Protein AF-A0A5B8XYI5-F1 (afdb_monomer_lite)

Sequence (397 aa):
MEEILESQKDAPVLEFGILEAEWAGELVVVIVVQAPRILVEPRLMNVGGREVEFVGRAVSGSVERGFAVVTYGDHMRWCRLDPSTKPPQFKVICPLNPEDPYAYIDLYLAGKGENLGSLSAELMVSPSGEPPKVYKPSKVEEVIRDHEFQEAMSWEAQFVDGLNAVRRSAGLHPVVLAREQSKTASGLLPAMRSDDVSLSNRAYLGLKAGWDLGDARIVSFGTSTSAIFGNDVQEHLSEHLNHGLSRMRALSPDTDVVALGVGQSEGSTMVTFAVYGVIEDETIQARANKVFEAINAQRKELGRRPLSLRLDAQVKALDLIKKFDVGELDEPDVMEGICDFDGADECNEYWVESLNYWSMDSDILDEDAKQVAIGVSGVPLPNTPHWTYILWIVTFD

Secondary structure (DSSP, 8-state):
-HHHHHTTTTS---EEEEEEEEETTEEEEEEEEE--SEEEPP--SB--SSEEEEEEEE-SS-EEEEEEEEEETTEEEEEEE-TTS-TTEEEEEEE--TT-S-EEEEEEEEETT-SSPEEEEEEEEBTTSS--SS----HHHHHHHHS---TTS-HHHHHHHHHHHHHHHTTPPPPEE-HHHHHHHHHHHHHHT-S-HHHHHHHHHHHHHTGGGTT--EEEEEEEEEEEEB--HHHHHHHHHHSHHHHHHHT-TT--EEEEEEEEETTEEEEEEEEEEE--S--HHHHHHHHHHHHHHHHHHTTPPPPEE-HHHHHHHHHHHHHHHTTSS-HHHHHHHHH--TT--EEEEEEES-SSS----HHHHHS---EEEEEEEEEEPTTSS-EEEEEEEEEE-

Foldseek 3Di:
DVVVVVVCVPPQDKDWDWDWDADPNDTDIDIDIDRQQKDKDDDALLDQAFKDKIKIFGPDAAFDDKWKWKDEALAIDTWDWDPVADPRITMTMYTYHLPDQKMWMWMFTAHDPFPGTDRNDIDIHGNNSDRDPDDDDGPLLVQLVPDDQDPVDDLQVSLQVSLQSSLVVVVADRADELEVLQVLLQVLVVQCPDPPSVSVRVSVQVSQLPPSPPPFAFLDKAKDKDKDAASDSSVVSSVQCSDRRSVNQSNDNQWHYWHWHWDDDPRIIMIMIMTTGTDDPDQQVVLQVLLLVLLQVLLVVVVHDRAAAPVVLQVQLSVLLVCVQVPVDDPVRSQVSSCPDDQFPDKDKDKASDSNDDDDDVCSNVDPFRYKHKTWDWADDPPGSHIIIMMIMTTHD

pLDDT: mean 90.86, std 9.32, range [40.81, 98.44]

Structure (mmCIF, N/CA/C/O backbone):
data_AF-A0A5B8XYI5-F1
#
_entry.id   AF-A0A5B8XYI5-F1
#
loop_
_atom_site.group_PDB
_atom_site.id
_atom_site.type_symbol
_atom_site.label_atom_id
_atom_site.label_alt_id
_atom_site.label_comp_id
_atom_site.label_asym_id
_atom_site.label_entity_id
_atom_site.label_seq_id
_atom_site.pdbx_PDB_ins_code
_atom_site.Cartn_x
_atom_site.Cartn_y
_atom_site.Cartn_z
_atom_site.occupancy
_atom_site.B_iso_or_equiv
_atom_site.auth_seq_id
_atom_site.auth_comp_id
_atom_site.auth_asym_id
_atom_site.auth_atom_id
_atom_site.pdbx_PDB_model_num
ATOM 1 N N . MET A 1 1 ? 43.615 19.742 -20.710 1.00 43.28 1 MET A N 1
ATOM 2 C CA . MET A 1 1 ? 43.714 18.290 -20.428 1.00 43.28 1 MET A CA 1
ATOM 3 C C . MET A 1 1 ? 43.723 18.038 -18.922 1.00 43.28 1 MET A C 1
ATOM 5 O O . MET A 1 1 ? 42.910 17.242 -18.486 1.00 43.28 1 MET A O 1
ATOM 9 N N . GLU A 1 2 ? 44.511 18.777 -18.125 1.00 40.81 2 GLU A N 1
ATOM 10 C CA . GLU A 1 2 ? 44.348 18.822 -16.652 1.00 40.81 2 GLU A CA 1
ATOM 11 C C . GLU A 1 2 ? 42.940 19.273 -16.22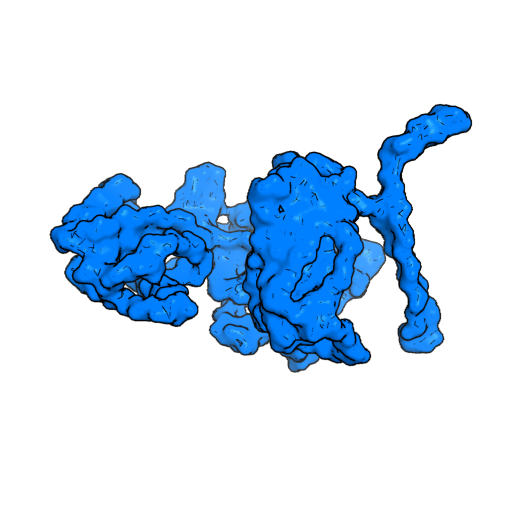3 1.00 40.81 2 GLU A C 1
ATOM 13 O O . GLU A 1 2 ? 42.318 18.603 -15.414 1.00 40.81 2 GLU A O 1
ATOM 18 N N . GLU A 1 3 ? 42.370 20.294 -16.868 1.00 41.09 3 GLU A N 1
ATOM 19 C CA . GLU A 1 3 ? 40.998 20.775 -16.596 1.00 41.09 3 GLU A CA 1
ATOM 20 C C . GLU A 1 3 ? 39.894 19.724 -16.865 1.00 41.09 3 GLU A C 1
ATOM 22 O O . GLU A 1 3 ? 38.865 19.712 -16.198 1.00 41.09 3 GLU A O 1
ATOM 27 N N . ILE A 1 4 ? 40.125 18.793 -17.804 1.00 43.56 4 ILE A N 1
ATOM 28 C CA . ILE A 1 4 ? 39.187 17.694 -18.108 1.00 43.56 4 ILE A CA 1
ATOM 29 C C . ILE A 1 4 ? 39.315 16.586 -17.054 1.00 43.56 4 ILE A C 1
ATOM 31 O O . ILE A 1 4 ? 38.306 16.062 -16.594 1.00 43.56 4 ILE A O 1
ATOM 35 N N . LEU A 1 5 ? 40.537 16.267 -16.619 1.00 41.56 5 LEU A N 1
ATOM 36 C CA . LEU A 1 5 ? 40.788 15.275 -15.567 1.00 41.56 5 LEU A CA 1
ATOM 37 C C . LEU A 1 5 ? 40.330 15.758 -14.184 1.00 41.56 5 LEU A C 1
ATOM 39 O O . LEU A 1 5 ? 39.897 14.952 -13.366 1.00 41.56 5 LEU A O 1
ATOM 43 N N . GLU A 1 6 ? 40.378 17.064 -13.926 1.00 46.69 6 GLU A N 1
ATOM 44 C CA . GLU A 1 6 ? 39.870 17.656 -12.688 1.00 46.69 6 GLU A CA 1
ATOM 45 C C . GLU A 1 6 ? 38.334 17.619 -12.633 1.00 46.69 6 GLU A C 1
ATOM 47 O O . GLU A 1 6 ? 37.775 17.289 -11.592 1.00 46.69 6 GLU A O 1
ATOM 52 N N . SER A 1 7 ? 37.656 17.817 -13.775 1.00 44.75 7 SER A N 1
ATOM 53 C CA . SER A 1 7 ? 36.192 17.687 -13.890 1.00 44.75 7 SER A CA 1
ATOM 54 C C . SER A 1 7 ? 35.662 16.251 -13.740 1.00 44.75 7 SER A C 1
ATOM 56 O O . SER A 1 7 ? 34.462 16.060 -13.565 1.00 44.75 7 SER A O 1
ATOM 58 N N . GLN A 1 8 ? 36.539 15.238 -13.792 1.00 47.97 8 GLN A N 1
ATOM 59 C CA . GLN A 1 8 ? 36.170 13.826 -13.630 1.00 47.97 8 GLN A CA 1
ATOM 60 C C . GLN A 1 8 ? 36.412 13.264 -12.225 1.00 47.97 8 GLN A C 1
ATOM 62 O O . GLN A 1 8 ? 36.016 12.131 -11.965 1.00 47.97 8 GLN A O 1
ATOM 67 N N . LYS A 1 9 ? 37.009 14.027 -11.296 1.00 53.38 9 LYS A N 1
ATOM 68 C CA . LYS A 1 9 ? 37.201 13.563 -9.906 1.00 53.38 9 LYS A CA 1
ATOM 69 C C . LYS A 1 9 ? 35.879 13.343 -9.160 1.00 53.38 9 LYS A C 1
ATOM 71 O O . LYS A 1 9 ? 35.843 12.515 -8.257 1.00 53.38 9 LYS A O 1
ATOM 76 N N . ASP A 1 10 ? 34.819 14.030 -9.583 1.00 57.91 10 ASP A N 1
ATOM 77 C CA . ASP A 1 10 ? 33.473 13.932 -9.005 1.00 57.91 10 ASP A CA 1
ATOM 78 C C . ASP A 1 10 ? 32.503 13.109 -9.873 1.00 57.91 10 ASP A C 1
ATOM 80 O O . ASP A 1 10 ? 31.317 13.008 -9.555 1.00 57.91 10 ASP A O 1
ATOM 84 N N . ALA A 1 11 ? 32.975 12.519 -10.980 1.00 59.47 11 ALA A N 1
ATOM 85 C CA . ALA A 1 11 ? 32.134 11.643 -11.786 1.00 59.47 11 ALA A CA 1
ATOM 86 C C . ALA A 1 11 ? 31.820 10.368 -10.982 1.00 59.47 11 ALA A C 1
ATOM 88 O O . ALA A 1 11 ? 32.741 9.763 -10.422 1.00 59.47 11 ALA A O 1
ATOM 89 N N . PRO A 1 12 ? 30.546 9.935 -10.905 1.00 68.25 12 PRO A N 1
ATOM 90 C CA . PRO A 1 12 ? 30.212 8.701 -10.215 1.00 68.25 12 PRO A CA 1
ATOM 91 C C . PRO A 1 12 ? 30.966 7.548 -10.876 1.00 68.25 12 PRO A C 1
ATOM 93 O O . PRO A 1 12 ? 30.979 7.423 -12.102 1.00 68.25 12 PRO A O 1
ATOM 96 N N . VAL A 1 13 ? 31.600 6.706 -10.060 1.00 75.44 13 VAL A N 1
ATOM 97 C CA . VAL A 1 13 ? 32.164 5.446 -10.545 1.00 75.44 13 VAL A CA 1
ATOM 98 C C . VAL A 1 13 ? 31.001 4.640 -11.113 1.00 75.44 13 VAL A C 1
ATOM 100 O O . VAL A 1 13 ? 30.087 4.279 -10.379 1.00 75.44 13 VAL A O 1
ATOM 103 N N . LEU A 1 14 ? 31.003 4.421 -12.426 1.00 80.12 14 LEU A N 1
ATOM 104 C CA . LEU A 1 14 ? 30.016 3.574 -13.080 1.00 80.12 14 LEU A CA 1
ATOM 105 C C . LEU A 1 14 ? 30.445 2.120 -12.921 1.00 80.12 14 LEU A C 1
ATOM 107 O O . LEU A 1 14 ? 31.584 1.761 -13.226 1.00 80.12 14 LEU A O 1
ATOM 111 N N . GLU A 1 15 ? 29.524 1.292 -12.455 1.00 79.12 15 GLU A N 1
ATOM 112 C CA . GLU A 1 15 ? 29.666 -0.153 -12.464 1.00 79.12 15 GLU A CA 1
ATOM 113 C C . GLU A 1 15 ? 29.058 -0.707 -13.752 1.00 79.12 15 GLU A C 1
ATOM 115 O O . GLU A 1 15 ? 28.033 -0.221 -14.240 1.00 79.12 15 GLU A O 1
ATOM 120 N N . PHE A 1 16 ? 29.725 -1.716 -14.310 1.00 82.94 16 PHE A N 1
ATOM 121 C CA . PHE A 1 16 ? 29.312 -2.392 -15.531 1.00 82.94 16 PHE A CA 1
ATOM 122 C C . PHE A 1 16 ? 29.064 -3.865 -15.216 1.00 82.94 16 PHE A C 1
ATOM 124 O O . PHE A 1 16 ? 29.971 -4.567 -14.768 1.00 82.94 16 PHE A O 1
ATOM 131 N N . GLY A 1 17 ? 27.845 -4.328 -15.466 1.00 79.31 17 GLY A N 1
ATOM 132 C CA . GLY A 1 17 ? 27.498 -5.743 -15.510 1.00 79.31 17 GLY A CA 1
ATOM 133 C C . GLY A 1 17 ? 27.409 -6.201 -16.959 1.00 79.31 17 GLY A C 1
ATOM 134 O O . GLY A 1 17 ? 26.851 -5.488 -17.791 1.00 79.31 17 GLY A O 1
ATOM 135 N N . ILE A 1 18 ? 27.954 -7.375 -17.270 1.00 80.12 18 ILE A N 1
ATOM 136 C CA . ILE A 1 18 ? 27.798 -8.004 -18.584 1.00 80.12 18 ILE A CA 1
ATOM 137 C C . ILE A 1 18 ? 27.193 -9.385 -18.359 1.00 80.12 18 ILE A C 1
ATOM 139 O O . ILE A 1 18 ? 27.759 -10.198 -17.628 1.00 80.12 18 ILE A O 1
ATOM 143 N N . LEU A 1 19 ? 26.048 -9.634 -18.985 1.00 81.00 19 LEU A N 1
ATOM 144 C CA . LEU A 1 19 ? 25.453 -10.957 -19.110 1.00 81.00 19 LEU A CA 1
ATOM 145 C C . LEU A 1 19 ? 25.563 -11.386 -20.570 1.00 81.00 19 LEU A C 1
ATOM 147 O O . LEU A 1 19 ? 25.101 -10.681 -21.464 1.00 81.00 19 LEU A O 1
ATOM 151 N N . GLU A 1 20 ? 26.141 -12.559 -20.792 1.00 84.88 20 GLU A N 1
ATOM 152 C CA . GLU A 1 20 ? 26.127 -13.242 -22.081 1.00 84.88 20 GLU A CA 1
ATOM 153 C C . GLU A 1 20 ? 25.180 -14.437 -21.966 1.00 84.88 20 GLU A C 1
ATOM 155 O O . GLU A 1 20 ? 25.339 -15.281 -21.082 1.00 84.88 20 GLU A O 1
ATOM 160 N N . ALA A 1 21 ? 24.175 -14.496 -22.834 1.00 81.50 21 ALA A N 1
ATOM 161 C CA . ALA A 1 21 ? 23.192 -15.568 -22.863 1.00 81.50 21 ALA A CA 1
ATOM 162 C C . ALA A 1 21 ? 22.893 -15.976 -24.306 1.00 81.50 21 ALA A C 1
ATOM 164 O O . ALA A 1 21 ? 23.015 -15.173 -25.225 1.00 81.50 21 ALA A O 1
ATOM 165 N N . GLU A 1 22 ? 22.479 -17.222 -24.512 1.00 86.88 22 GLU A N 1
ATOM 166 C CA . GLU A 1 22 ? 21.927 -17.664 -25.790 1.00 86.88 22 GLU A CA 1
ATOM 167 C C . GLU A 1 22 ? 20.402 -17.716 -25.670 1.00 86.88 22 GLU A C 1
ATOM 169 O O . GLU A 1 22 ? 19.870 -18.394 -24.787 1.00 86.88 22 GLU A O 1
ATOM 174 N N . TRP A 1 23 ? 19.690 -17.008 -26.544 1.00 78.75 23 TRP A N 1
ATOM 175 C CA . TRP A 1 23 ? 18.230 -17.018 -26.592 1.00 78.75 23 TRP A CA 1
ATOM 176 C C . TRP A 1 23 ? 17.760 -17.217 -28.029 1.00 78.75 23 TRP A C 1
ATOM 178 O O . TRP A 1 23 ? 18.200 -16.522 -28.937 1.00 78.75 23 TRP A O 1
ATOM 188 N N . ALA A 1 24 ? 16.900 -18.219 -28.245 1.00 85.12 24 ALA A N 1
ATOM 189 C CA . ALA A 1 24 ? 16.402 -18.606 -29.569 1.00 85.12 24 ALA A CA 1
ATOM 190 C C . ALA A 1 24 ? 17.506 -18.881 -30.622 1.00 85.12 24 ALA A C 1
ATOM 192 O O . ALA A 1 24 ? 17.275 -18.735 -31.820 1.00 85.12 24 ALA A O 1
ATOM 193 N N . GLY A 1 25 ? 18.690 -19.326 -30.183 1.00 89.94 25 GLY A N 1
ATOM 194 C CA . GLY A 1 25 ? 19.845 -19.580 -31.053 1.00 89.94 25 GLY A CA 1
ATOM 195 C C . GLY A 1 25 ? 20.672 -18.334 -31.391 1.00 89.94 25 GLY A C 1
ATOM 196 O O . GLY A 1 25 ? 21.578 -18.415 -32.220 1.00 89.94 25 GLY A O 1
ATOM 197 N N . GLU A 1 26 ? 20.378 -17.192 -30.768 1.00 84.81 26 GLU A N 1
ATOM 198 C CA . GLU A 1 26 ? 21.127 -15.945 -30.913 1.00 84.81 26 GLU A CA 1
ATOM 199 C C . GLU A 1 26 ? 21.903 -15.619 -29.631 1.00 84.81 26 GLU A C 1
ATOM 201 O O . GLU A 1 26 ? 21.431 -15.866 -28.521 1.00 84.81 26 GLU A O 1
ATOM 206 N N . LEU A 1 27 ? 23.103 -15.045 -29.780 1.00 89.50 27 LEU A N 1
ATOM 207 C CA . LEU A 1 27 ? 23.861 -14.503 -28.653 1.00 89.50 27 LEU A CA 1
ATOM 208 C C . LEU A 1 27 ? 23.254 -13.160 -28.240 1.00 89.50 27 LEU A C 1
ATOM 210 O O . LEU A 1 27 ? 23.300 -12.187 -28.992 1.00 89.50 27 LEU A O 1
ATOM 214 N N . VAL A 1 28 ? 22.755 -13.103 -27.015 1.00 83.75 28 VAL A N 1
ATOM 215 C CA . VAL A 1 28 ? 22.286 -11.897 -26.347 1.00 83.75 28 VAL A CA 1
ATOM 216 C C . VAL A 1 28 ? 23.371 -11.429 -25.385 1.00 83.75 28 VAL A C 1
ATOM 218 O O . VAL A 1 28 ? 23.781 -12.162 -24.485 1.00 83.75 28 VAL A O 1
ATOM 221 N N . VAL A 1 29 ? 23.828 -10.191 -25.568 1.00 84.00 29 VAL A N 1
ATOM 222 C CA . VAL A 1 29 ? 24.736 -9.519 -24.633 1.00 84.00 29 VAL A CA 1
ATOM 223 C C . VAL A 1 29 ? 23.976 -8.379 -23.977 1.00 84.00 29 VAL A C 1
ATOM 225 O O . VAL A 1 29 ? 23.597 -7.417 -24.644 1.00 84.00 29 VAL A O 1
ATOM 228 N N . VAL A 1 30 ? 23.763 -8.478 -22.669 1.00 77.88 30 VAL A N 1
ATOM 229 C CA . VAL A 1 30 ? 23.159 -7.413 -21.869 1.00 77.88 30 VAL A CA 1
ATOM 230 C C . VAL A 1 30 ? 24.273 -6.698 -21.123 1.00 77.88 30 VAL A C 1
ATOM 232 O O . VAL A 1 30 ? 24.979 -7.307 -20.320 1.00 77.88 30 VAL A O 1
ATOM 235 N N . ILE A 1 31 ? 24.429 -5.404 -21.394 1.00 80.50 31 ILE A N 1
ATOM 236 C CA . ILE A 1 31 ? 25.345 -4.531 -20.661 1.00 80.50 31 ILE A CA 1
ATOM 237 C C . ILE A 1 31 ? 24.502 -3.635 -19.762 1.00 80.50 31 ILE A C 1
ATOM 239 O O . ILE A 1 31 ? 23.701 -2.839 -20.248 1.00 80.50 31 ILE A O 1
ATOM 243 N N . VAL A 1 32 ? 24.700 -3.755 -18.456 1.00 78.75 32 VAL A N 1
ATOM 244 C CA . VAL A 1 32 ? 24.068 -2.896 -17.454 1.00 78.75 32 VAL A CA 1
ATOM 245 C C . VAL A 1 32 ? 25.105 -1.891 -16.987 1.00 78.75 32 VAL A C 1
ATOM 247 O O . VAL A 1 32 ? 26.183 -2.283 -16.550 1.00 78.75 32 VAL A O 1
ATOM 250 N N . VAL A 1 33 ? 24.789 -0.601 -17.086 1.00 81.62 33 VAL A N 1
ATOM 251 C CA . VAL A 1 33 ? 25.638 0.484 -16.584 1.00 81.62 33 VAL A CA 1
ATOM 252 C C . VAL A 1 33 ? 24.879 1.210 -15.493 1.00 81.62 33 VAL A C 1
ATOM 254 O O . VAL A 1 33 ? 23.793 1.731 -15.746 1.00 81.62 33 VAL A O 1
ATOM 257 N N . GLN A 1 34 ? 25.436 1.261 -14.289 1.00 80.00 34 GLN A N 1
ATOM 258 C CA . GLN A 1 34 ? 24.766 1.906 -13.168 1.00 80.00 34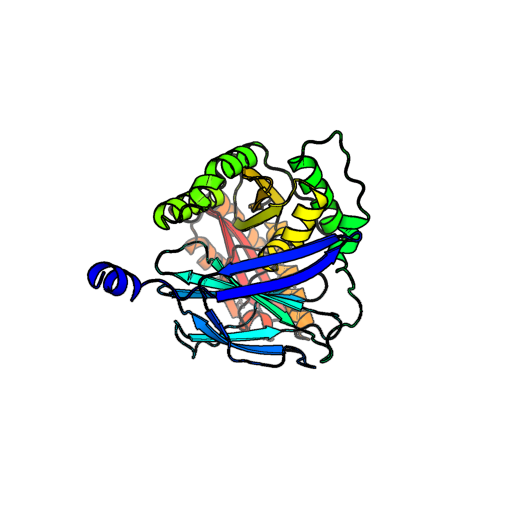 GLN A CA 1
ATOM 259 C C . GLN A 1 34 ? 25.767 2.602 -12.246 1.00 80.00 34 GLN A C 1
ATOM 261 O O . GLN A 1 34 ? 26.844 2.088 -11.967 1.00 80.00 34 GLN A O 1
ATOM 266 N N . ALA A 1 35 ? 25.401 3.783 -11.748 1.00 82.94 35 ALA A N 1
ATOM 267 C CA . ALA A 1 35 ? 26.080 4.369 -10.599 1.00 82.94 35 ALA A CA 1
ATOM 268 C C . ALA A 1 35 ? 25.590 3.653 -9.325 1.00 82.94 35 ALA A C 1
ATOM 270 O O . ALA A 1 35 ? 24.372 3.613 -9.101 1.00 82.94 35 ALA A O 1
ATOM 271 N N . PRO A 1 36 ? 26.483 3.095 -8.488 1.00 82.50 36 PRO A N 1
ATOM 272 C CA . PRO A 1 36 ? 26.080 2.346 -7.308 1.00 82.50 36 PRO A CA 1
ATOM 273 C C . PRO A 1 36 ? 25.296 3.263 -6.370 1.00 82.50 36 PRO A C 1
ATOM 275 O O . PRO A 1 36 ? 25.783 4.308 -5.938 1.00 82.50 36 PRO A O 1
ATOM 278 N N . ARG A 1 37 ? 24.056 2.874 -6.062 1.00 87.00 37 ARG A N 1
ATOM 279 C CA . ARG A 1 37 ? 23.202 3.608 -5.114 1.00 87.00 37 ARG A CA 1
ATOM 280 C C . ARG A 1 37 ? 23.478 3.188 -3.678 1.00 87.00 37 ARG A C 1
ATOM 282 O O . ARG A 1 37 ? 23.426 4.007 -2.760 1.00 87.00 37 ARG A O 1
ATOM 289 N N . ILE A 1 38 ? 23.825 1.920 -3.493 1.00 91.88 38 ILE A N 1
ATOM 290 C CA . ILE A 1 38 ? 24.144 1.315 -2.205 1.00 91.88 38 ILE A CA 1
ATOM 291 C C . ILE A 1 38 ? 25.340 0.373 -2.341 1.00 91.88 38 ILE A C 1
ATOM 293 O O . ILE A 1 38 ? 25.619 -0.142 -3.418 1.00 91.88 38 ILE A O 1
ATOM 297 N N . LEU A 1 39 ? 26.002 0.112 -1.220 1.00 91.75 39 LEU A N 1
ATOM 298 C CA . LEU A 1 39 ? 26.928 -0.997 -1.029 1.00 91.75 39 LEU A CA 1
ATOM 299 C C . LEU A 1 39 ? 26.331 -1.911 0.030 1.00 91.75 39 LEU A C 1
ATOM 301 O O . LEU A 1 39 ? 26.036 -1.456 1.135 1.00 91.75 39 LEU A O 1
ATOM 305 N N . VAL A 1 40 ? 26.156 -3.185 -0.301 1.00 91.56 40 VAL A N 1
ATOM 306 C CA . VAL A 1 40 ? 25.701 -4.217 0.637 1.00 91.56 40 VAL A CA 1
ATOM 307 C C . VAL A 1 40 ? 26.905 -5.064 1.033 1.00 91.56 40 VAL A C 1
ATOM 309 O O . VAL A 1 40 ? 27.730 -5.411 0.187 1.00 91.56 40 VAL A O 1
ATOM 312 N N . GLU A 1 41 ? 27.035 -5.383 2.319 1.00 91.38 41 GLU A N 1
ATOM 313 C CA . GLU A 1 41 ? 28.064 -6.306 2.788 1.00 91.38 41 GLU A CA 1
ATOM 314 C C . GLU A 1 41 ? 27.864 -7.684 2.135 1.00 91.38 41 GLU A C 1
ATOM 316 O O . GLU A 1 41 ? 26.750 -8.217 2.180 1.00 91.38 41 GLU A O 1
ATOM 321 N N . PRO A 1 42 ? 28.911 -8.299 1.553 1.00 85.94 42 PRO A N 1
ATOM 322 C CA . PRO A 1 42 ? 28.786 -9.620 0.955 1.00 85.94 42 PRO A CA 1
ATOM 323 C C . PRO A 1 42 ? 28.265 -10.639 1.971 1.00 85.94 42 PRO A C 1
ATOM 325 O O . PRO A 1 42 ? 28.899 -10.889 2.998 1.00 85.94 42 PRO A O 1
ATOM 328 N N . ARG A 1 43 ? 27.123 -11.261 1.671 1.00 81.12 43 ARG A N 1
ATOM 329 C CA . ARG A 1 43 ? 26.553 -12.361 2.453 1.00 81.12 43 ARG A CA 1
ATOM 330 C C . ARG A 1 43 ? 26.005 -13.445 1.540 1.00 81.12 43 ARG A C 1
ATOM 332 O O . ARG A 1 43 ? 25.625 -13.191 0.400 1.00 81.12 43 ARG A O 1
ATOM 339 N N . LEU A 1 44 ? 25.967 -14.669 2.062 1.00 80.81 44 LEU A N 1
ATOM 340 C CA . LEU A 1 44 ? 25.256 -15.756 1.404 1.00 80.81 44 LEU A CA 1
ATOM 341 C C . LEU A 1 44 ? 23.758 -15.453 1.455 1.00 80.81 44 LEU A C 1
ATOM 343 O O . LEU A 1 44 ? 23.179 -15.372 2.533 1.00 80.81 44 LEU A O 1
ATOM 347 N N . MET A 1 45 ? 23.138 -15.341 0.284 1.00 83.94 45 MET A N 1
ATOM 348 C CA . MET A 1 45 ? 21.685 -15.171 0.147 1.00 83.94 45 MET A CA 1
ATOM 349 C C . MET A 1 45 ? 20.920 -16.502 0.267 1.00 83.94 45 MET A C 1
ATOM 351 O O . MET A 1 45 ? 19.706 -16.556 0.111 1.00 83.94 45 MET A O 1
ATOM 355 N N . ASN A 1 46 ? 21.637 -17.582 0.579 1.00 81.62 46 ASN A N 1
ATOM 356 C CA . ASN A 1 46 ? 21.117 -18.905 0.892 1.00 81.62 46 ASN A CA 1
ATOM 357 C C . ASN A 1 46 ? 21.084 -19.060 2.414 1.00 81.62 46 ASN A C 1
ATOM 359 O O . ASN A 1 46 ? 22.064 -19.490 3.021 1.00 81.62 46 ASN A O 1
ATOM 363 N N . VAL A 1 47 ? 19.991 -18.629 3.034 1.00 83.19 47 VAL A N 1
ATOM 364 C CA . VAL A 1 47 ? 19.988 -18.339 4.475 1.00 83.19 47 VAL A CA 1
ATOM 365 C C . VAL A 1 47 ? 19.654 -19.571 5.314 1.00 83.19 47 VAL A C 1
ATOM 367 O O . VAL A 1 47 ? 20.191 -19.721 6.409 1.00 83.19 47 VAL A O 1
ATOM 370 N N . GLY A 1 48 ? 18.810 -20.474 4.798 1.00 79.62 48 GLY A N 1
ATOM 371 C CA . GLY A 1 48 ? 18.415 -21.696 5.510 1.00 79.62 48 GLY A CA 1
ATOM 372 C C . GLY A 1 48 ? 17.656 -21.404 6.809 1.00 79.62 48 GLY A C 1
ATOM 373 O O . GLY A 1 48 ? 17.865 -22.080 7.816 1.00 79.62 48 GLY A O 1
ATOM 374 N N . GLY A 1 49 ? 16.827 -20.356 6.820 1.00 86.56 49 GLY A N 1
ATOM 375 C CA . GLY A 1 49 ? 16.245 -19.793 8.036 1.00 86.56 49 GLY A CA 1
ATOM 376 C C . GLY A 1 49 ? 14.917 -19.073 7.810 1.00 86.56 49 GLY A C 1
ATOM 377 O O . GLY A 1 49 ? 14.408 -18.990 6.697 1.00 86.56 49 GLY A O 1
ATOM 378 N N . ARG A 1 50 ? 14.347 -18.558 8.905 1.00 93.81 50 ARG A N 1
ATOM 379 C CA . ARG A 1 50 ? 13.070 -17.814 8.914 1.00 93.81 50 ARG A CA 1
ATOM 380 C C . ARG A 1 50 ? 13.237 -16.305 8.811 1.00 93.81 50 ARG A C 1
ATOM 382 O O . ARG A 1 50 ? 12.245 -15.591 8.763 1.00 93.81 50 ARG A O 1
ATOM 389 N N . GLU A 1 51 ? 14.469 -15.823 8.821 1.00 95.62 51 GLU A N 1
ATOM 390 C CA . GLU A 1 51 ? 14.793 -14.412 8.679 1.00 95.62 51 GLU A CA 1
ATOM 391 C C . GLU A 1 51 ? 16.103 -14.282 7.914 1.00 95.62 51 GLU A C 1
ATOM 393 O O . GLU A 1 51 ? 16.964 -15.159 8.005 1.00 95.62 51 GLU A O 1
ATOM 398 N N . VAL A 1 52 ? 16.265 -13.170 7.207 1.00 95.31 52 VAL A N 1
ATOM 399 C CA . VAL A 1 52 ? 17.532 -12.755 6.609 1.00 95.31 52 VAL A CA 1
ATOM 400 C C . VAL A 1 52 ? 17.903 -11.368 7.085 1.00 95.31 52 VAL A C 1
ATOM 402 O O . VAL A 1 52 ? 17.065 -10.472 7.167 1.00 95.31 52 VAL A O 1
ATOM 405 N N . GLU A 1 53 ? 19.185 -11.206 7.386 1.00 95.44 53 GLU A N 1
ATOM 406 C CA . GLU A 1 53 ? 19.783 -9.939 7.770 1.00 95.44 53 GLU A CA 1
ATOM 407 C C . GLU A 1 53 ? 20.809 -9.528 6.717 1.00 95.44 53 GLU A C 1
ATOM 409 O O . GLU A 1 53 ? 21.731 -10.294 6.413 1.00 95.44 53 GLU A O 1
ATOM 414 N N . PHE A 1 54 ? 20.699 -8.296 6.227 1.00 94.44 54 PHE A N 1
ATOM 415 C CA . PHE A 1 54 ? 21.749 -7.672 5.431 1.00 94.44 54 PHE A CA 1
ATOM 416 C C . PHE A 1 54 ? 22.030 -6.249 5.909 1.00 94.44 54 PHE A C 1
ATOM 418 O O . PHE A 1 54 ? 21.153 -5.520 6.383 1.00 94.44 54 PHE A O 1
ATOM 425 N N . VAL A 1 55 ? 23.304 -5.884 5.811 1.00 95.69 55 VAL A N 1
ATOM 426 C CA . VAL A 1 55 ? 23.853 -4.601 6.240 1.00 95.69 55 VAL A CA 1
ATOM 427 C C . VAL A 1 55 ? 24.421 -3.921 5.011 1.00 95.69 55 VAL A C 1
ATOM 429 O O . VAL A 1 55 ? 24.997 -4.570 4.138 1.00 95.69 55 VAL A O 1
ATOM 432 N N . GLY A 1 56 ? 24.255 -2.612 4.931 1.00 95.25 56 GLY A N 1
ATOM 433 C CA . GLY A 1 56 ? 24.799 -1.849 3.831 1.00 95.25 56 GLY A CA 1
ATOM 434 C C . GLY A 1 56 ? 24.878 -0.368 4.131 1.00 95.25 56 GLY A C 1
ATOM 435 O O . GLY A 1 56 ? 24.681 0.092 5.259 1.00 95.25 56 GLY A O 1
ATOM 436 N N . ARG A 1 57 ? 25.209 0.390 3.094 1.00 95.62 57 ARG A N 1
ATOM 437 C CA . ARG A 1 57 ? 25.328 1.839 3.140 1.00 95.62 57 ARG A CA 1
ATOM 438 C C . ARG A 1 57 ? 24.926 2.444 1.804 1.00 95.62 57 ARG A C 1
ATOM 440 O O . ARG A 1 57 ? 25.362 1.966 0.765 1.00 95.62 57 ARG A O 1
ATOM 447 N N . ALA A 1 58 ? 24.172 3.535 1.826 1.00 93.56 58 ALA A N 1
ATOM 448 C CA . ALA A 1 58 ? 23.948 4.355 0.642 1.00 93.56 58 ALA A CA 1
ATOM 449 C C . ALA A 1 58 ? 25.225 5.099 0.218 1.00 93.56 58 ALA A C 1
ATOM 451 O O . ALA A 1 58 ? 25.916 5.704 1.045 1.00 93.56 58 ALA A O 1
ATOM 452 N N . VAL A 1 59 ? 25.542 5.036 -1.073 1.00 90.12 59 VAL A N 1
ATOM 453 C CA . VAL A 1 59 ? 26.751 5.640 -1.662 1.00 90.12 59 VAL A CA 1
ATOM 454 C C . VAL A 1 59 ? 26.452 7.021 -2.221 1.00 90.12 59 VAL A C 1
ATOM 456 O O . VAL A 1 59 ? 27.282 7.922 -2.128 1.00 90.12 59 VAL A O 1
ATOM 459 N N . SER A 1 60 ? 25.255 7.189 -2.779 1.00 80.75 60 SER A N 1
ATOM 460 C CA . SER A 1 60 ? 24.814 8.413 -3.432 1.00 80.75 60 SER A CA 1
ATOM 461 C C . SER A 1 60 ? 23.681 9.080 -2.660 1.00 80.75 60 SER A C 1
ATOM 463 O O . SER A 1 60 ? 22.763 8.404 -2.194 1.00 80.75 60 SER A O 1
ATOM 465 N N . GLY A 1 61 ? 23.710 10.412 -2.612 1.00 80.06 61 GLY A N 1
ATOM 466 C CA . GLY A 1 61 ? 22.652 11.221 -2.012 1.00 80.06 61 GLY A CA 1
ATOM 467 C C . GLY A 1 61 ? 22.674 11.240 -0.480 1.00 80.06 61 GLY A C 1
ATOM 468 O O . GLY A 1 61 ? 23.338 10.450 0.190 1.00 80.06 61 GLY A O 1
ATOM 469 N N . SER A 1 62 ? 21.943 12.192 0.096 1.00 86.56 62 SER A N 1
ATOM 470 C CA . SER A 1 62 ? 21.596 12.162 1.517 1.00 86.56 62 SER A CA 1
ATOM 471 C C . SER A 1 62 ? 20.420 11.212 1.695 1.00 86.56 62 SER A C 1
ATOM 473 O O . SER A 1 62 ? 19.383 11.496 1.113 1.00 86.56 62 SER A O 1
ATOM 475 N N . VAL A 1 63 ? 20.542 10.151 2.491 1.00 91.81 63 VAL A N 1
ATOM 476 C CA . VAL A 1 63 ? 19.407 9.289 2.857 1.00 91.81 63 VAL A CA 1
ATOM 477 C C . VAL A 1 63 ? 18.825 9.781 4.171 1.00 91.81 63 VAL A C 1
ATOM 479 O O . VAL A 1 63 ? 19.554 9.934 5.149 1.00 91.81 63 VAL A O 1
ATOM 482 N N . GLU A 1 64 ? 17.522 10.036 4.190 1.00 91.88 64 GLU A N 1
ATOM 483 C CA . GLU A 1 64 ? 16.798 10.456 5.393 1.00 91.88 64 GLU A CA 1
ATOM 484 C C . GLU A 1 64 ? 16.001 9.293 5.989 1.00 91.88 64 GLU A C 1
ATOM 486 O O . GLU A 1 64 ? 15.954 9.126 7.207 1.00 91.88 64 GLU A O 1
ATOM 491 N N . ARG A 1 65 ? 15.417 8.455 5.128 1.00 92.50 65 ARG A N 1
ATOM 492 C CA . ARG A 1 65 ? 14.565 7.332 5.523 1.00 92.50 65 ARG A CA 1
ATOM 493 C C . ARG A 1 65 ? 14.681 6.174 4.542 1.00 92.50 65 ARG A C 1
ATOM 495 O O . ARG A 1 65 ? 15.093 6.347 3.397 1.00 92.50 65 ARG A O 1
ATOM 502 N N . GLY A 1 66 ? 14.278 4.996 4.992 1.00 93.00 66 GLY A N 1
ATOM 503 C CA . GLY A 1 66 ? 14.180 3.815 4.152 1.00 93.00 66 GLY A CA 1
ATOM 504 C C . GLY A 1 66 ? 13.157 2.840 4.701 1.00 93.00 66 GLY A C 1
ATOM 505 O O . GLY A 1 66 ? 12.819 2.886 5.883 1.00 93.00 66 GLY A O 1
ATOM 506 N N . PHE A 1 67 ? 12.659 1.976 3.833 1.00 94.50 67 PHE A N 1
ATOM 507 C CA . PHE A 1 67 ? 11.819 0.843 4.192 1.00 94.50 67 PHE A CA 1
ATOM 508 C C . PHE A 1 67 ? 12.162 -0.331 3.282 1.00 94.50 67 PHE A C 1
ATOM 510 O O . PHE A 1 67 ? 12.680 -0.140 2.181 1.00 94.50 67 PHE A O 1
ATOM 517 N N . ALA A 1 68 ? 11.871 -1.543 3.736 1.00 95.38 68 ALA A N 1
ATOM 518 C CA . ALA A 1 68 ? 12.023 -2.725 2.910 1.00 95.38 68 ALA A CA 1
ATOM 519 C C . ALA A 1 68 ? 10.825 -3.655 3.066 1.00 95.38 68 ALA A C 1
ATOM 521 O O . ALA A 1 68 ? 10.179 -3.685 4.117 1.00 95.38 68 ALA A O 1
ATOM 522 N N . VAL A 1 69 ? 10.538 -4.399 2.005 1.00 95.06 69 VAL A N 1
ATOM 523 C CA . VAL A 1 69 ? 9.466 -5.395 1.948 1.00 95.06 69 VAL A CA 1
ATOM 524 C C . VAL A 1 69 ? 10.002 -6.686 1.349 1.00 95.06 69 VAL A C 1
ATOM 526 O O . VAL A 1 69 ? 10.925 -6.650 0.541 1.00 95.06 69 VAL A O 1
ATOM 529 N N . VAL A 1 70 ? 9.433 -7.818 1.755 1.00 94.25 70 VAL A N 1
ATOM 530 C CA . VAL A 1 70 ? 9.848 -9.155 1.318 1.00 94.25 70 VAL A CA 1
ATOM 531 C C . VAL A 1 70 ? 8.651 -10.004 0.911 1.00 94.25 70 VAL A C 1
ATOM 533 O O . VAL A 1 70 ? 7.624 -9.992 1.598 1.00 94.25 70 VAL A O 1
ATOM 536 N N . THR A 1 71 ? 8.761 -10.725 -0.205 1.00 91.25 71 THR A N 1
ATOM 537 C CA . THR A 1 71 ? 7.734 -11.694 -0.617 1.00 91.25 71 THR A CA 1
ATOM 538 C C . THR A 1 71 ? 7.630 -12.820 0.405 1.00 91.25 71 THR A C 1
ATOM 540 O O . THR A 1 71 ? 8.646 -13.333 0.871 1.00 91.25 71 THR A O 1
ATOM 543 N N . TYR A 1 72 ? 6.403 -13.192 0.762 1.00 90.25 72 TYR A N 1
ATOM 544 C CA . TYR A 1 72 ? 6.113 -14.197 1.780 1.00 90.25 72 TYR A CA 1
ATOM 545 C C . TYR A 1 72 ? 4.871 -14.996 1.361 1.00 90.25 72 TYR A C 1
ATOM 547 O O . TYR A 1 72 ? 3.736 -14.586 1.625 1.00 90.25 72 TYR A O 1
ATOM 555 N N . GLY A 1 73 ? 5.083 -16.119 0.673 1.00 87.25 73 GLY A N 1
ATOM 556 C CA . GLY A 1 73 ? 4.030 -16.883 0.006 1.00 87.25 73 GLY A CA 1
ATOM 557 C C . GLY A 1 73 ? 3.286 -16.037 -1.032 1.00 87.25 73 GLY A C 1
ATOM 558 O O . GLY A 1 73 ? 3.894 -15.368 -1.868 1.00 87.25 73 GLY A O 1
ATOM 559 N N . ASP A 1 74 ? 1.954 -16.022 -0.934 1.00 83.31 74 ASP A N 1
ATOM 560 C CA . ASP A 1 74 ? 1.072 -15.204 -1.784 1.00 83.31 74 ASP A CA 1
ATOM 561 C C . ASP A 1 74 ? 1.015 -13.723 -1.344 1.00 83.31 74 ASP A C 1
ATOM 563 O O . ASP A 1 74 ? 0.358 -12.898 -1.981 1.00 83.31 74 ASP A O 1
ATOM 567 N N . HIS A 1 75 ? 1.698 -13.372 -0.251 1.00 84.94 75 HIS A N 1
ATOM 568 C CA . HIS A 1 75 ? 1.653 -12.054 0.370 1.00 84.94 75 HIS A CA 1
ATOM 569 C C . HIS A 1 75 ? 3.036 -11.398 0.425 1.00 84.94 75 HIS A C 1
ATOM 571 O O . HIS A 1 75 ? 4.029 -11.872 -0.128 1.00 84.94 75 HIS A O 1
ATOM 577 N N . MET A 1 76 ? 3.079 -10.261 1.109 1.00 88.81 76 MET A N 1
ATOM 578 C CA . MET A 1 76 ? 4.271 -9.476 1.378 1.00 88.81 76 MET A CA 1
ATOM 579 C C . MET A 1 76 ? 4.356 -9.203 2.874 1.00 88.81 76 MET A C 1
ATOM 581 O O . MET A 1 76 ? 3.332 -9.115 3.555 1.00 88.81 76 MET A O 1
ATOM 585 N N . ARG A 1 77 ? 5.571 -9.031 3.390 1.00 89.81 77 ARG A N 1
ATOM 586 C CA . ARG A 1 77 ? 5.802 -8.573 4.763 1.00 89.81 77 ARG A CA 1
ATOM 587 C C . ARG A 1 77 ? 6.767 -7.404 4.790 1.00 89.81 77 ARG A C 1
ATOM 589 O O . ARG A 1 77 ? 7.683 -7.321 3.975 1.00 89.81 77 ARG A O 1
ATOM 596 N N . TRP A 1 78 ? 6.577 -6.518 5.759 1.00 92.62 78 TRP A N 1
ATOM 597 C CA . TRP A 1 78 ? 7.554 -5.482 6.061 1.00 92.62 78 TRP A CA 1
ATOM 598 C C . TRP A 1 78 ? 8.802 -6.106 6.669 1.00 92.62 78 TRP A C 1
ATOM 600 O O . TRP A 1 78 ? 8.726 -6.960 7.556 1.00 92.62 78 TRP A O 1
ATOM 610 N N . CYS A 1 79 ? 9.957 -5.648 6.210 1.00 95.44 79 CYS A N 1
ATOM 611 C CA . CYS A 1 79 ? 11.208 -5.888 6.899 1.00 95.44 79 CYS A CA 1
ATOM 612 C C . CYS A 1 79 ? 11.393 -4.845 8.001 1.00 95.44 79 CYS A C 1
ATOM 614 O O . CYS A 1 79 ? 11.003 -3.684 7.866 1.00 95.44 79 CYS A O 1
ATOM 616 N N . ARG A 1 80 ? 12.051 -5.242 9.086 1.00 95.25 80 ARG A N 1
ATOM 617 C CA . ARG A 1 80 ? 12.421 -4.339 10.171 1.00 95.25 80 ARG A CA 1
ATOM 618 C C . ARG A 1 80 ? 13.761 -3.686 9.862 1.00 95.25 80 ARG A C 1
ATOM 620 O O . ARG A 1 80 ? 14.751 -4.382 9.643 1.00 95.25 80 ARG A O 1
ATOM 627 N N . LEU A 1 81 ? 13.807 -2.356 9.896 1.00 94.19 81 LEU A N 1
ATOM 628 C CA . LEU A 1 81 ? 15.076 -1.636 9.971 1.00 94.19 81 LEU A CA 1
ATOM 629 C C . LEU A 1 81 ? 15.559 -1.588 11.415 1.00 94.19 81 LEU A C 1
ATOM 631 O O . LEU A 1 81 ? 14.772 -1.354 12.331 1.00 94.19 81 LEU A O 1
ATOM 635 N N . ASP A 1 82 ? 16.853 -1.813 11.618 1.00 95.19 82 ASP A N 1
ATOM 636 C CA . ASP A 1 82 ? 17.474 -1.664 12.929 1.00 95.19 82 ASP A CA 1
ATOM 637 C C . ASP A 1 82 ? 17.594 -0.167 13.278 1.00 95.19 82 ASP A C 1
ATOM 639 O O . ASP A 1 82 ? 18.397 0.537 12.656 1.00 95.19 82 ASP A O 1
ATOM 643 N N . PRO A 1 83 ? 16.848 0.337 14.281 1.00 92.69 83 PRO A N 1
ATOM 644 C CA . PRO A 1 83 ? 16.846 1.759 14.620 1.00 92.69 83 PRO A CA 1
ATOM 645 C C . PRO A 1 83 ? 18.187 2.240 15.196 1.00 92.69 83 PRO A C 1
ATOM 647 O O . PRO A 1 83 ? 18.430 3.445 15.271 1.00 92.69 83 PRO A O 1
ATOM 650 N N . SER A 1 84 ? 19.074 1.324 15.607 1.00 95.38 84 SER A N 1
ATOM 651 C CA . SER A 1 84 ? 20.422 1.675 16.065 1.00 95.38 84 SER A CA 1
ATOM 652 C C . SER A 1 84 ? 21.368 2.038 14.913 1.00 95.38 84 SER A C 1
ATOM 654 O O . SER A 1 84 ? 22.388 2.694 15.139 1.00 95.38 84 SER A O 1
ATOM 656 N N . THR A 1 85 ? 21.025 1.664 13.674 1.00 95.06 85 THR A N 1
ATOM 657 C CA . THR A 1 85 ? 21.819 1.968 12.480 1.00 95.06 85 THR A CA 1
ATOM 658 C C . THR A 1 85 ? 21.313 3.252 11.830 1.00 95.06 85 THR A C 1
ATOM 660 O O . THR A 1 85 ? 20.191 3.314 11.337 1.00 95.06 85 THR A O 1
ATOM 663 N N . LYS A 1 86 ? 22.143 4.299 11.834 1.00 93.94 86 LYS A N 1
ATOM 664 C CA . LYS A 1 86 ? 21.781 5.609 11.277 1.00 93.94 86 LYS A CA 1
ATOM 665 C C . LYS A 1 86 ? 22.189 5.721 9.803 1.00 93.94 86 LYS A C 1
ATOM 667 O O . LYS A 1 86 ? 23.287 5.266 9.470 1.00 93.94 86 LYS A O 1
ATOM 672 N N . PRO A 1 87 ? 21.392 6.403 8.957 1.00 93.88 87 PRO A N 1
ATOM 673 C CA . PRO A 1 87 ? 21.799 6.736 7.598 1.00 93.88 87 PRO A CA 1
ATOM 674 C C . PRO A 1 87 ? 23.179 7.427 7.544 1.00 93.88 87 PRO A C 1
ATOM 676 O O . PRO A 1 87 ? 23.516 8.192 8.453 1.00 93.88 87 PRO A O 1
ATOM 679 N N . PRO A 1 88 ? 23.980 7.199 6.484 1.00 93.94 88 PRO A N 1
ATOM 680 C CA . PRO A 1 88 ? 23.646 6.424 5.286 1.00 93.94 88 PRO A CA 1
ATOM 681 C C . PRO A 1 88 ? 23.754 4.900 5.457 1.00 93.94 88 PRO A C 1
ATOM 683 O O . PRO A 1 88 ? 23.453 4.180 4.509 1.00 93.94 88 PRO A O 1
ATOM 686 N N . GLN A 1 89 ? 24.207 4.393 6.605 1.00 96.44 89 GLN A N 1
ATOM 687 C CA . GLN A 1 89 ? 24.196 2.961 6.894 1.00 96.44 89 GLN A CA 1
ATOM 688 C C . GLN A 1 89 ? 22.768 2.470 7.143 1.00 96.44 89 GLN A C 1
ATOM 690 O O . GLN A 1 89 ? 21.916 3.204 7.642 1.00 96.44 89 GLN A O 1
ATOM 695 N N . PHE A 1 90 ? 22.521 1.205 6.832 1.00 95.88 90 PHE A N 1
ATOM 696 C CA . PHE A 1 90 ? 21.276 0.529 7.160 1.00 95.88 90 PHE A CA 1
ATOM 697 C C . PHE A 1 90 ? 21.544 -0.925 7.527 1.00 95.88 90 PHE A C 1
ATOM 699 O O . PHE A 1 90 ? 22.510 -1.545 7.079 1.00 95.88 90 PHE A O 1
ATOM 706 N N . LYS A 1 91 ? 20.642 -1.470 8.333 1.00 96.81 91 LYS A N 1
ATOM 707 C CA . LYS A 1 91 ? 20.572 -2.887 8.649 1.00 96.81 91 LYS A CA 1
ATOM 708 C C . LYS A 1 91 ? 19.112 -3.301 8.576 1.00 96.81 91 LYS A C 1
ATOM 710 O O . LYS A 1 91 ? 18.271 -2.709 9.250 1.00 96.81 91 LYS A O 1
ATOM 715 N N . VAL A 1 92 ? 18.829 -4.278 7.724 1.00 96.69 92 VAL A N 1
ATOM 716 C CA . VAL A 1 92 ? 17.475 -4.729 7.399 1.00 96.69 92 VAL A CA 1
ATOM 717 C C . VAL A 1 92 ? 17.340 -6.190 7.799 1.00 96.69 92 VAL A C 1
ATOM 719 O O . VAL A 1 92 ? 18.214 -7.000 7.493 1.00 96.69 92 VAL A O 1
ATOM 722 N N . ILE A 1 93 ? 16.248 -6.509 8.491 1.00 96.88 93 ILE A N 1
ATOM 723 C CA . ILE A 1 93 ? 15.895 -7.855 8.942 1.00 96.88 93 ILE A CA 1
ATOM 724 C C . ILE A 1 93 ? 14.536 -8.200 8.335 1.00 96.88 93 ILE A C 1
ATOM 726 O O . ILE A 1 93 ? 13.524 -7.595 8.690 1.00 96.88 93 ILE A O 1
ATOM 730 N N . CYS A 1 94 ? 14.516 -9.143 7.400 1.00 96.50 94 CYS A N 1
ATOM 731 C CA . CYS A 1 94 ? 13.315 -9.540 6.670 1.00 96.50 94 CYS A CA 1
ATOM 732 C C . CYS A 1 94 ? 12.848 -10.931 7.114 1.00 96.50 94 CYS A C 1
ATOM 734 O O . CYS A 1 94 ? 13.672 -11.850 7.121 1.00 96.50 94 CYS A O 1
ATOM 736 N N . PRO A 1 95 ? 11.557 -11.126 7.440 1.00 95.88 95 PRO A N 1
ATOM 737 C CA . PRO A 1 95 ? 11.009 -12.460 7.667 1.00 95.88 95 PRO A CA 1
ATOM 738 C C . PRO A 1 95 ? 10.955 -13.257 6.356 1.00 95.88 95 PRO A C 1
ATOM 740 O O . PRO A 1 95 ? 10.628 -12.717 5.307 1.00 95.88 95 PRO A O 1
ATOM 743 N N . LEU A 1 96 ? 11.228 -14.557 6.421 1.00 94.12 96 LEU A N 1
ATOM 744 C CA . LEU A 1 96 ? 11.205 -15.480 5.287 1.00 94.12 96 LEU A CA 1
ATOM 745 C C . LEU A 1 96 ? 10.208 -16.607 5.527 1.00 94.12 96 LEU A C 1
ATOM 747 O O . LEU A 1 96 ? 10.104 -17.141 6.637 1.00 94.12 96 LEU A O 1
ATOM 751 N N . ASN A 1 97 ? 9.496 -16.992 4.471 1.00 91.69 97 ASN A N 1
ATOM 752 C CA . ASN A 1 97 ? 8.700 -18.207 4.471 1.00 91.69 97 ASN A CA 1
ATOM 753 C C . ASN A 1 97 ? 9.597 -19.380 4.038 1.00 91.69 97 ASN A C 1
ATOM 755 O O . ASN A 1 97 ? 10.073 -19.378 2.904 1.00 91.69 97 ASN A O 1
ATOM 759 N N . PRO A 1 98 ? 9.851 -20.387 4.895 1.00 90.81 98 PRO A N 1
ATOM 760 C CA . PRO A 1 98 ? 10.702 -21.523 4.534 1.00 90.81 98 PRO A CA 1
ATOM 761 C C . PRO A 1 98 ? 10.122 -22.396 3.409 1.00 90.81 98 PRO A C 1
ATOM 763 O O . PRO A 1 98 ? 10.844 -23.232 2.869 1.00 90.81 98 PRO A O 1
ATOM 766 N N . GLU A 1 99 ? 8.839 -22.234 3.078 1.00 88.25 99 GLU A N 1
ATOM 767 C CA . GLU A 1 99 ? 8.177 -22.949 1.982 1.00 88.25 99 GLU A CA 1
ATOM 768 C C . GLU A 1 99 ? 8.391 -22.282 0.616 1.00 88.25 99 GLU A C 1
ATOM 770 O O . GLU A 1 99 ? 8.206 -22.933 -0.415 1.00 88.25 99 GLU A O 1
ATOM 775 N N . ASP A 1 100 ? 8.815 -21.015 0.591 1.00 86.50 100 ASP A N 1
ATOM 776 C CA . ASP A 1 100 ? 9.046 -20.299 -0.659 1.00 86.50 100 ASP A CA 1
ATOM 777 C C . ASP A 1 100 ? 10.359 -20.779 -1.309 1.00 86.50 100 ASP A C 1
ATOM 779 O O . ASP A 1 100 ? 11.392 -20.888 -0.636 1.00 86.50 100 ASP A O 1
ATOM 783 N N . PRO A 1 101 ? 10.374 -21.039 -2.633 1.00 85.62 101 PRO A N 1
ATOM 784 C CA . PRO A 1 101 ? 11.599 -21.422 -3.338 1.00 85.62 101 PRO A CA 1
ATOM 785 C C . PRO A 1 101 ? 12.631 -20.285 -3.366 1.00 85.62 101 PRO A C 1
ATOM 787 O O . PRO A 1 101 ? 13.836 -20.539 -3.387 1.00 85.62 101 PRO A O 1
ATOM 790 N N . TYR A 1 102 ? 12.152 -19.044 -3.374 1.00 89.25 102 TYR A N 1
ATOM 791 C CA . TYR A 1 102 ? 12.923 -17.815 -3.281 1.00 89.25 102 TYR A CA 1
ATOM 792 C C . TYR A 1 102 ? 12.027 -16.708 -2.723 1.00 89.25 102 TYR A C 1
ATOM 794 O O . TYR A 1 102 ? 10.804 -16.781 -2.837 1.00 89.25 102 TYR A O 1
ATOM 802 N N . ALA A 1 103 ? 12.641 -15.675 -2.157 1.00 90.38 103 ALA A N 1
ATOM 803 C CA . ALA A 1 103 ? 11.962 -14.444 -1.799 1.00 90.38 103 ALA A CA 1
ATOM 804 C C . ALA A 1 103 ? 12.692 -13.235 -2.391 1.00 90.38 103 ALA A C 1
ATOM 806 O O . ALA A 1 103 ? 13.924 -13.192 -2.380 1.00 90.38 103 ALA A O 1
ATOM 807 N N . TYR A 1 104 ? 11.931 -12.264 -2.887 1.00 91.88 104 TYR A N 1
ATOM 808 C CA . TYR A 1 104 ? 12.445 -10.966 -3.310 1.00 91.88 104 TYR A CA 1
ATOM 809 C C . TYR A 1 104 ? 12.345 -9.980 -2.159 1.00 91.88 104 TYR A C 1
ATOM 811 O O . TYR A 1 104 ? 11.324 -9.927 -1.470 1.00 91.88 104 TYR A O 1
ATOM 819 N N . ILE A 1 105 ? 13.413 -9.221 -1.950 1.00 93.81 105 ILE A N 1
ATOM 820 C CA . ILE A 1 105 ? 13.486 -8.134 -0.986 1.00 93.81 105 ILE A CA 1
ATOM 821 C C . ILE A 1 105 ? 13.731 -6.847 -1.746 1.00 93.81 105 ILE A C 1
ATOM 823 O O . ILE A 1 105 ? 14.801 -6.663 -2.329 1.00 93.81 105 ILE A O 1
ATOM 827 N N . ASP A 1 106 ? 12.790 -5.926 -1.624 1.00 94.75 106 ASP A N 1
ATOM 828 C CA . ASP A 1 106 ? 12.933 -4.585 -2.161 1.00 94.75 106 ASP A CA 1
ATOM 829 C C . ASP A 1 106 ? 13.344 -3.646 -1.033 1.00 94.75 106 ASP A C 1
ATOM 831 O O . ASP A 1 106 ? 12.645 -3.534 -0.022 1.00 94.75 106 ASP A O 1
ATOM 835 N N . LEU A 1 107 ? 14.449 -2.928 -1.212 1.00 94.94 107 LEU A N 1
ATOM 836 C CA . LEU A 1 107 ? 14.864 -1.838 -0.336 1.00 94.94 107 LEU A CA 1
ATOM 837 C C . LEU A 1 107 ? 14.620 -0.506 -1.034 1.00 94.94 107 LEU A C 1
ATOM 839 O O . LEU A 1 107 ? 15.241 -0.206 -2.054 1.00 94.94 107 LEU A O 1
ATOM 843 N N . TYR A 1 108 ? 13.794 0.332 -0.421 1.00 94.19 108 TYR A N 1
ATOM 844 C CA . TYR A 1 108 ? 13.535 1.693 -0.862 1.00 94.19 108 TYR A CA 1
ATOM 845 C C . TYR A 1 108 ? 14.235 2.666 0.080 1.00 94.19 108 TYR A C 1
ATOM 847 O O . TYR A 1 108 ? 14.037 2.613 1.295 1.00 94.19 108 TYR A O 1
ATOM 855 N N . LEU A 1 109 ? 15.035 3.574 -0.472 1.00 93.88 109 LEU A N 1
ATOM 856 C CA . LEU A 1 109 ? 15.662 4.667 0.271 1.00 93.88 109 LEU A CA 1
ATOM 857 C C . LEU A 1 109 ? 15.143 5.988 -0.286 1.00 93.88 109 LEU A C 1
ATOM 859 O O . LEU A 1 109 ? 15.017 6.142 -1.499 1.00 93.88 109 LEU A O 1
ATOM 863 N N . ALA A 1 110 ? 14.827 6.925 0.600 1.00 93.12 110 ALA A N 1
ATOM 864 C CA . ALA A 1 110 ? 14.402 8.265 0.229 1.00 93.12 110 ALA A CA 1
ATOM 865 C C . ALA A 1 110 ? 15.377 9.287 0.805 1.00 93.12 110 ALA A C 1
ATOM 867 O O . ALA A 1 110 ? 15.756 9.229 1.986 1.00 93.12 110 ALA A O 1
ATOM 868 N N . GLY A 1 111 ? 15.772 10.224 -0.044 1.00 92.19 111 GLY A N 1
ATOM 869 C CA . GLY A 1 111 ? 16.592 11.343 0.350 1.00 92.19 111 GLY A CA 1
ATOM 870 C C . GLY A 1 111 ? 15.822 12.494 0.974 1.00 92.19 111 GLY A C 1
ATOM 871 O O . GLY A 1 111 ? 14.605 12.439 1.167 1.00 92.19 111 GLY A O 1
ATOM 872 N N . LYS A 1 112 ? 16.557 13.555 1.323 1.00 89.69 112 LYS A N 1
ATOM 873 C CA . LYS A 1 112 ? 15.975 14.706 2.008 1.00 89.69 112 LYS A CA 1
ATOM 874 C C . LYS A 1 112 ? 14.890 15.356 1.156 1.00 89.69 112 LYS A C 1
ATOM 876 O O . LYS A 1 112 ? 15.171 15.880 0.080 1.00 89.69 112 LYS A O 1
ATOM 881 N N . GLY A 1 113 ? 13.671 15.380 1.685 1.00 88.69 113 GLY A N 1
ATOM 882 C CA . GLY A 1 113 ? 12.509 15.957 1.009 1.00 88.69 113 GLY A CA 1
ATOM 883 C C . GLY A 1 113 ? 11.918 15.093 -0.108 1.00 88.69 113 GLY A C 1
ATOM 884 O O . GLY A 1 113 ? 10.963 15.531 -0.740 1.00 88.69 113 GLY A O 1
ATOM 885 N N . GLU A 1 114 ? 12.429 13.885 -0.361 1.00 89.88 114 GLU A N 1
ATOM 886 C CA . GLU A 1 114 ? 11.808 12.931 -1.284 1.00 89.88 114 GLU A CA 1
ATOM 887 C C . GLU A 1 114 ? 10.570 12.299 -0.642 1.00 89.88 114 GLU A C 1
ATOM 889 O O . GLU A 1 114 ? 10.637 11.717 0.444 1.00 89.88 114 GLU A O 1
ATOM 894 N N . ASN A 1 115 ? 9.424 12.397 -1.319 1.00 86.50 115 ASN A N 1
ATOM 895 C CA . ASN A 1 115 ? 8.176 11.763 -0.889 1.00 86.50 115 ASN A CA 1
ATOM 896 C C . ASN A 1 115 ? 8.133 10.285 -1.275 1.00 86.50 115 ASN A C 1
ATOM 898 O O . ASN A 1 115 ? 7.638 9.462 -0.501 1.00 86.50 115 ASN A O 1
ATOM 902 N N . LEU A 1 116 ? 8.670 9.969 -2.451 1.00 79.38 116 LEU A N 1
ATOM 903 C CA . LEU A 1 116 ? 8.814 8.616 -2.956 1.00 79.38 116 LEU A CA 1
ATOM 904 C C . LEU A 1 116 ? 10.259 8.170 -2.730 1.00 79.38 116 LEU A C 1
ATOM 906 O O . LEU A 1 116 ? 11.185 8.811 -3.216 1.00 79.38 116 LEU A O 1
ATOM 910 N N . GLY A 1 117 ? 10.450 7.086 -1.979 1.00 88.00 117 GLY A N 1
ATOM 911 C CA . GLY A 1 117 ? 11.748 6.419 -1.952 1.00 88.00 117 GLY A CA 1
ATOM 912 C C . GLY A 1 117 ? 12.020 5.756 -3.296 1.00 88.00 117 GLY A C 1
ATOM 913 O O . GLY A 1 117 ? 11.105 5.237 -3.932 1.00 88.00 117 GLY A O 1
ATOM 914 N N . SER A 1 118 ? 13.275 5.751 -3.723 1.00 88.56 118 SER A N 1
ATOM 915 C CA . SER A 1 118 ? 13.690 5.016 -4.912 1.00 88.56 118 SER A CA 1
ATOM 916 C C . SER A 1 118 ? 14.053 3.584 -4.544 1.00 88.56 118 SER A C 1
ATOM 918 O O . SER A 1 118 ? 14.732 3.358 -3.535 1.00 88.56 118 SER A O 1
ATOM 920 N N . LEU A 1 119 ? 13.673 2.626 -5.397 1.00 90.56 119 LEU A N 1
ATOM 921 C CA . LEU A 1 119 ? 14.212 1.270 -5.318 1.00 90.56 119 LEU A CA 1
ATOM 922 C C . LEU A 1 119 ? 15.744 1.366 -5.391 1.00 90.56 119 LEU A C 1
ATOM 924 O O . LEU A 1 119 ? 16.322 1.912 -6.337 1.00 90.56 119 LEU A O 1
ATOM 928 N N . SER A 1 120 ? 16.380 0.947 -4.307 1.00 91.44 120 SER A N 1
ATOM 929 C CA . SER A 1 120 ? 17.813 1.087 -4.052 1.00 91.44 120 SER A CA 1
ATOM 930 C C . SER A 1 120 ? 18.512 -0.267 -4.032 1.00 91.44 120 SER A C 1
ATOM 932 O O . SER A 1 120 ? 19.684 -0.336 -4.388 1.00 91.44 120 SER A O 1
ATOM 934 N N . ALA A 1 121 ? 17.792 -1.325 -3.653 1.00 91.00 121 ALA A N 1
ATOM 935 C CA . ALA A 1 121 ? 18.199 -2.714 -3.823 1.00 91.00 121 ALA A CA 1
ATOM 936 C C . ALA A 1 121 ? 16.989 -3.566 -4.187 1.00 91.00 121 ALA A C 1
ATOM 938 O O . ALA A 1 121 ? 15.914 -3.362 -3.627 1.00 91.00 121 ALA A O 1
ATOM 939 N N . GLU A 1 122 ? 17.230 -4.573 -5.010 1.00 91.00 122 GLU A N 1
ATOM 940 C CA . GLU A 1 122 ? 16.369 -5.737 -5.161 1.00 91.00 122 GLU A CA 1
ATOM 941 C C . GLU A 1 122 ? 17.248 -6.965 -4.913 1.00 91.00 122 GLU A C 1
ATOM 943 O O . GLU A 1 122 ? 18.278 -7.149 -5.567 1.00 91.00 122 GLU A O 1
ATOM 948 N N . LEU A 1 123 ? 16.914 -7.759 -3.897 1.00 90.62 123 LEU A N 1
ATOM 949 C CA . LEU A 1 123 ? 17.696 -8.925 -3.496 1.00 90.62 123 LEU A CA 1
ATOM 950 C C . LEU A 1 123 ? 16.836 -10.175 -3.607 1.00 90.62 123 LEU A C 1
ATOM 952 O O . LEU A 1 123 ? 15.760 -10.241 -3.023 1.00 90.62 123 LEU A O 1
ATOM 956 N N . MET A 1 124 ? 17.348 -11.198 -4.282 1.00 90.19 124 MET A N 1
ATOM 957 C CA . MET A 1 124 ? 16.744 -12.525 -4.278 1.00 90.19 124 MET A CA 1
ATOM 958 C C . MET A 1 124 ? 17.449 -13.402 -3.242 1.00 90.19 124 MET A C 1
ATOM 960 O O . MET A 1 124 ? 18.671 -13.567 -3.282 1.00 90.19 124 MET A O 1
ATOM 964 N N . VAL A 1 125 ? 16.681 -13.983 -2.324 1.00 91.69 125 VAL A N 1
ATOM 965 C CA . VAL A 1 125 ? 17.179 -14.889 -1.281 1.00 91.69 125 VAL A CA 1
ATOM 966 C C . VAL A 1 125 ? 16.512 -16.255 -1.390 1.00 91.69 125 VAL A C 1
ATOM 968 O O . VAL A 1 125 ? 15.359 -16.348 -1.796 1.00 91.69 125 VAL A O 1
ATOM 971 N N . SER A 1 126 ? 17.219 -17.321 -1.012 1.00 91.88 126 SER A N 1
ATOM 972 C CA . SER A 1 126 ? 16.647 -18.664 -0.869 1.00 91.88 126 SER A CA 1
ATOM 973 C C . SER A 1 126 ? 16.414 -18.982 0.612 1.00 91.88 126 SER A C 1
ATOM 975 O O . SER A 1 126 ? 17.386 -19.222 1.348 1.00 91.88 126 SER A O 1
ATOM 977 N N . PRO A 1 127 ? 15.146 -19.029 1.066 1.00 90.69 127 PRO A N 1
ATOM 978 C CA . PRO A 1 127 ? 14.806 -19.426 2.432 1.00 90.69 127 PRO A CA 1
ATOM 979 C C . PRO A 1 127 ? 15.283 -20.839 2.778 1.00 90.69 127 PRO A C 1
ATOM 981 O O . PRO A 1 127 ? 15.708 -21.091 3.904 1.00 90.69 127 PRO A O 1
ATOM 984 N N . SER A 1 128 ? 15.287 -21.743 1.792 1.00 87.56 128 SER A N 1
ATOM 985 C CA . SER A 1 128 ? 15.687 -23.146 1.962 1.00 87.56 128 SER A CA 1
ATOM 986 C C . SER A 1 128 ? 17.188 -23.354 2.208 1.00 87.56 128 SER A C 1
ATOM 988 O O . SER A 1 128 ? 17.590 -24.426 2.654 1.00 87.56 128 SER A O 1
ATOM 990 N N . GLY A 1 129 ? 18.027 -22.344 1.941 1.00 86.69 129 GLY A N 1
ATOM 991 C CA . GLY A 1 129 ? 19.484 -22.462 2.062 1.00 86.69 129 GLY A CA 1
ATOM 992 C C . GLY A 1 129 ? 20.177 -23.082 0.844 1.00 86.69 129 GLY A C 1
ATOM 993 O O . GLY A 1 129 ? 21.399 -23.214 0.846 1.00 86.69 129 GLY A O 1
ATOM 994 N N . GLU A 1 130 ? 19.440 -23.403 -0.220 1.00 84.31 130 GLU A N 1
ATOM 995 C CA . GLU A 1 130 ? 20.005 -23.802 -1.511 1.00 84.31 130 GLU A CA 1
ATOM 996 C C . GLU A 1 130 ? 19.369 -22.984 -2.641 1.00 84.31 130 GLU A C 1
ATOM 998 O O . GLU A 1 130 ? 18.149 -22.804 -2.649 1.00 84.31 130 GLU A O 1
ATOM 1003 N N . PRO A 1 131 ? 20.144 -22.484 -3.619 1.00 78.94 131 PRO A N 1
ATOM 1004 C CA . PRO A 1 131 ? 19.559 -21.778 -4.747 1.00 78.94 131 PRO A CA 1
ATOM 1005 C C . PRO A 1 131 ? 18.720 -22.769 -5.573 1.00 78.94 131 PRO A C 1
ATOM 1007 O O . PRO A 1 131 ? 19.174 -23.894 -5.828 1.00 78.94 131 PRO A O 1
ATOM 1010 N N . PRO A 1 132 ? 17.505 -22.392 -6.005 1.00 75.88 132 PRO A N 1
ATOM 1011 C CA . PRO A 1 132 ? 16.673 -23.282 -6.796 1.00 75.88 132 PRO A CA 1
ATOM 1012 C C . PRO A 1 132 ? 17.383 -23.633 -8.109 1.00 75.88 132 PRO A C 1
ATOM 1014 O O . PRO A 1 132 ? 17.887 -22.769 -8.821 1.00 75.88 132 PRO A O 1
ATOM 1017 N N . LYS A 1 133 ? 17.417 -24.926 -8.447 1.00 83.19 133 LYS A N 1
ATOM 1018 C CA . LYS A 1 133 ? 18.009 -25.415 -9.710 1.00 83.19 133 LYS A CA 1
ATOM 1019 C C . LYS A 1 133 ? 17.082 -25.247 -10.912 1.00 83.19 133 LYS A C 1
ATOM 1021 O O . LYS A 1 133 ? 17.517 -25.395 -12.047 1.00 83.19 133 LYS A O 1
ATOM 1026 N N . VAL A 1 134 ? 15.798 -25.027 -10.648 1.00 81.44 134 VAL A N 1
ATOM 1027 C CA . VAL A 1 134 ? 14.744 -24.893 -11.648 1.00 81.44 134 VAL A CA 1
ATOM 1028 C C . VAL A 1 134 ? 13.909 -23.696 -11.247 1.00 81.44 134 VAL A C 1
ATOM 1030 O O . VAL A 1 134 ? 13.471 -23.610 -10.097 1.00 81.44 134 VAL A O 1
ATOM 1033 N N . TYR A 1 135 ? 13.700 -22.794 -12.197 1.00 80.88 135 TYR A N 1
ATOM 1034 C CA . TYR A 1 135 ? 12.776 -21.691 -12.024 1.00 80.88 135 TYR A CA 1
ATOM 1035 C C . TYR A 1 135 ? 11.362 -22.234 -11.809 1.00 80.88 135 TYR A C 1
ATOM 1037 O O . TYR A 1 135 ? 10.885 -23.078 -12.570 1.00 80.88 135 TYR A O 1
ATOM 1045 N N . LYS A 1 136 ? 10.711 -21.765 -10.749 1.00 82.06 136 LYS A N 1
ATOM 1046 C CA . LYS A 1 136 ? 9.311 -22.055 -10.465 1.00 82.06 136 LYS A CA 1
ATOM 1047 C C . LYS A 1 136 ? 8.591 -20.717 -10.388 1.00 82.06 136 LYS A C 1
ATOM 1049 O O . LYS A 1 136 ? 8.962 -19.953 -9.502 1.00 82.06 136 LYS A O 1
ATOM 1054 N N . PRO A 1 137 ? 7.620 -20.443 -11.272 1.00 82.69 137 PRO A N 1
ATOM 1055 C CA . PRO A 1 137 ? 6.863 -19.205 -11.204 1.00 82.69 137 PRO A CA 1
ATOM 1056 C C . PRO A 1 137 ? 6.154 -19.102 -9.854 1.00 82.69 137 PRO A C 1
ATOM 1058 O O . PRO A 1 137 ? 5.821 -20.112 -9.223 1.00 82.69 137 PRO A O 1
ATOM 1061 N N . SER A 1 138 ? 5.918 -17.874 -9.405 1.00 83.12 138 SER A N 1
ATOM 1062 C CA . SER A 1 138 ? 5.050 -17.669 -8.243 1.00 83.12 138 SER A CA 1
ATOM 1063 C C . SER A 1 138 ? 3.606 -18.044 -8.593 1.00 83.12 138 SER A C 1
ATOM 1065 O O . SER A 1 138 ? 3.211 -17.975 -9.754 1.00 83.12 138 SER A O 1
ATOM 1067 N N . LYS A 1 139 ? 2.773 -18.380 -7.603 1.00 87.62 139 LYS A N 1
ATOM 1068 C CA . LYS A 1 139 ? 1.344 -18.650 -7.848 1.00 87.62 139 LYS A CA 1
ATOM 1069 C C . LYS A 1 139 ? 0.634 -17.469 -8.521 1.00 87.62 139 LYS A C 1
ATOM 1071 O O . LYS A 1 139 ? -0.236 -17.664 -9.362 1.00 87.62 139 LYS A O 1
ATOM 1076 N N . VAL A 1 140 ? 1.034 -16.242 -8.182 1.00 89.69 140 VAL A N 1
ATOM 1077 C CA . VAL A 1 140 ? 0.557 -15.017 -8.841 1.00 89.69 140 VAL A CA 1
ATOM 1078 C C . VAL A 1 140 ? 0.886 -15.036 -10.335 1.00 89.69 140 VAL A C 1
ATOM 1080 O O . VAL A 1 140 ? 0.014 -14.789 -11.159 1.00 89.69 140 VAL A O 1
ATOM 1083 N N . GLU A 1 141 ? 2.121 -15.379 -10.685 1.00 90.75 141 GLU A N 1
ATOM 1084 C CA . GLU A 1 141 ? 2.575 -15.470 -12.072 1.00 90.75 141 GLU A CA 1
ATOM 1085 C C . GLU A 1 141 ? 1.905 -16.618 -12.840 1.00 90.75 141 GLU A C 1
ATOM 1087 O O . GLU A 1 141 ? 1.545 -16.447 -14.001 1.00 90.75 141 GLU A O 1
ATOM 1092 N N . GLU A 1 142 ? 1.667 -17.764 -12.194 1.00 93.81 142 GLU A N 1
ATOM 1093 C CA . GLU A 1 142 ? 0.888 -18.859 -12.786 1.00 93.81 142 GLU A CA 1
ATOM 1094 C C . GLU A 1 142 ? -0.522 -18.397 -13.166 1.00 93.81 142 GLU A C 1
ATOM 1096 O O . GLU A 1 142 ? -0.960 -18.639 -14.288 1.00 93.81 142 GLU A O 1
ATOM 1101 N N . VAL A 1 143 ? -1.204 -17.666 -12.276 1.00 96.00 143 VAL A N 1
ATOM 1102 C CA . VAL A 1 143 ? -2.538 -17.114 -12.558 1.00 96.00 143 VAL A CA 1
ATOM 1103 C C . VAL A 1 143 ? -2.502 -16.126 -13.723 1.00 96.00 143 VAL A C 1
ATOM 1105 O O . VAL A 1 143 ? -3.400 -16.154 -14.557 1.00 96.00 143 VAL A O 1
ATOM 1108 N N . ILE A 1 144 ? -1.478 -15.272 -13.802 1.00 96.00 144 ILE A N 1
ATOM 1109 C CA . ILE A 1 144 ? -1.326 -14.307 -14.899 1.00 96.00 144 ILE A CA 1
ATOM 1110 C C . ILE A 1 144 ? -1.096 -15.026 -16.232 1.00 96.00 144 ILE A C 1
ATOM 1112 O O . ILE A 1 144 ? -1.731 -14.682 -17.222 1.00 96.00 144 ILE A O 1
ATOM 1116 N N . ARG A 1 145 ? -0.215 -16.031 -16.261 1.00 95.44 145 ARG A N 1
ATOM 1117 C CA . ARG A 1 145 ? 0.108 -16.796 -17.475 1.00 95.44 145 ARG A CA 1
ATOM 1118 C C . ARG A 1 145 ? -1.081 -17.592 -18.003 1.00 95.44 145 ARG A C 1
ATOM 1120 O O . ARG A 1 145 ? -1.231 -17.736 -19.212 1.00 95.44 145 ARG A O 1
ATOM 1127 N N . ASP A 1 146 ? -1.890 -18.130 -17.100 1.00 96.94 146 ASP A N 1
ATOM 1128 C CA . ASP A 1 146 ? -3.041 -18.957 -17.454 1.00 96.94 146 ASP A CA 1
ATOM 1129 C C . ASP A 1 146 ? -4.302 -18.105 -17.740 1.00 96.94 146 ASP A C 1
ATOM 1131 O O . ASP A 1 146 ? -5.331 -18.644 -18.157 1.00 96.94 146 ASP A O 1
ATOM 1135 N N . HIS A 1 147 ? -4.241 -16.781 -17.529 1.00 97.31 147 HIS A N 1
ATOM 1136 C CA . HIS A 1 147 ? -5.340 -15.848 -17.796 1.00 97.31 147 HIS A CA 1
ATOM 1137 C C . HIS A 1 147 ? -5.438 -15.492 -19.284 1.00 97.31 147 HIS A C 1
ATOM 1139 O O . HIS A 1 147 ? -4.461 -15.107 -19.922 1.00 97.31 147 HIS A O 1
ATOM 1145 N N . GLU A 1 148 ? -6.646 -15.575 -19.842 1.00 97.06 148 GLU A N 1
ATOM 1146 C CA . GLU A 1 148 ? -6.904 -15.242 -21.245 1.00 97.06 148 GLU A CA 1
ATOM 1147 C C . GLU A 1 148 ? -7.146 -13.732 -21.409 1.00 97.06 148 GLU A C 1
ATOM 1149 O O . GLU A 1 148 ? -8.231 -13.218 -21.120 1.00 97.06 148 GLU A O 1
ATOM 1154 N N . PHE A 1 149 ? -6.135 -13.011 -21.897 1.00 94.81 149 PHE A N 1
ATOM 1155 C CA . PHE A 1 149 ? -6.240 -11.581 -22.188 1.00 94.81 149 PHE A CA 1
ATOM 1156 C C . PHE A 1 149 ? -7.040 -11.336 -23.472 1.00 94.81 149 PHE A C 1
ATOM 1158 O O . PHE A 1 149 ? -6.677 -11.786 -24.558 1.00 94.81 149 PHE A O 1
ATOM 1165 N N . GLN A 1 150 ? -8.142 -10.590 -23.362 1.00 94.94 150 GLN A N 1
ATOM 1166 C CA . GLN A 1 150 ? -8.992 -10.290 -24.515 1.00 94.94 150 GLN A CA 1
ATOM 1167 C C . GLN A 1 150 ? -8.436 -9.114 -25.327 1.00 94.94 150 GLN A C 1
ATOM 1169 O O . GLN A 1 150 ? -8.524 -7.961 -24.901 1.00 94.94 150 GLN A O 1
ATOM 1174 N N . GLU A 1 151 ? -7.975 -9.386 -26.550 1.00 93.38 151 GLU A N 1
ATOM 1175 C CA . GLU A 1 151 ? -7.391 -8.381 -27.458 1.00 93.38 151 GLU A CA 1
ATOM 1176 C C . GLU A 1 151 ? -8.331 -7.207 -27.795 1.00 93.38 151 GLU A C 1
ATOM 1178 O O . GLU A 1 151 ? -7.879 -6.120 -28.147 1.00 93.38 151 GLU A O 1
ATOM 1183 N N . ALA A 1 152 ? -9.651 -7.401 -27.685 1.00 95.56 152 ALA A N 1
ATOM 1184 C CA . ALA A 1 152 ? -10.645 -6.363 -27.968 1.00 95.56 152 ALA A CA 1
ATOM 1185 C C . ALA A 1 152 ? -10.717 -5.258 -26.892 1.00 95.56 152 ALA A C 1
ATOM 1187 O O . ALA A 1 152 ? -11.331 -4.214 -27.124 1.00 95.56 152 ALA A O 1
ATOM 1188 N N . MET A 1 153 ? -10.134 -5.480 -25.710 1.00 95.38 153 MET A N 1
ATOM 1189 C CA . MET A 1 153 ? -10.096 -4.500 -24.623 1.00 95.38 153 MET A CA 1
ATOM 1190 C C . MET A 1 153 ? -8.942 -3.504 -24.802 1.00 95.38 153 MET A C 1
ATOM 1192 O O . MET A 1 153 ? -7.912 -3.828 -25.390 1.00 95.38 153 MET A O 1
ATOM 1196 N N . SER A 1 154 ? -9.075 -2.293 -24.243 1.00 95.31 154 SER A N 1
ATOM 1197 C CA . SER A 1 154 ? -7.927 -1.378 -24.150 1.00 95.31 154 SER A CA 1
ATOM 1198 C C . SER A 1 154 ? -6.835 -1.978 -23.263 1.00 95.31 154 SER A C 1
ATOM 1200 O O . SER A 1 154 ? -7.128 -2.803 -22.397 1.00 95.31 154 SER A O 1
ATOM 1202 N N . TRP A 1 155 ? -5.591 -1.539 -23.449 1.00 95.25 155 TRP A N 1
ATOM 1203 C CA . TRP A 1 155 ? -4.440 -2.036 -22.692 1.00 95.25 155 TRP A CA 1
ATOM 1204 C C . TRP A 1 155 ? -4.672 -1.958 -21.170 1.00 95.25 155 TRP A C 1
ATOM 1206 O O . TRP A 1 155 ? -4.471 -2.931 -20.450 1.00 95.25 155 TRP A O 1
ATOM 1216 N N . GLU A 1 156 ? -5.211 -0.840 -20.678 1.00 96.50 156 GLU A N 1
ATOM 1217 C CA . GLU A 1 156 ? -5.501 -0.622 -19.254 1.00 96.50 156 GLU A CA 1
ATOM 1218 C C . GLU A 1 156 ? -6.605 -1.550 -18.740 1.00 96.50 156 GLU A C 1
ATOM 1220 O O . GLU A 1 156 ? -6.556 -2.024 -17.606 1.00 96.50 156 GLU A O 1
ATOM 1225 N N . ALA A 1 157 ? -7.615 -1.815 -19.574 1.00 96.81 157 ALA A N 1
ATOM 1226 C CA . ALA A 1 157 ? -8.694 -2.731 -19.231 1.00 96.81 157 ALA A CA 1
ATOM 1227 C C . ALA A 1 157 ? -8.199 -4.184 -19.181 1.00 96.81 157 ALA A C 1
ATOM 1229 O O . ALA A 1 157 ? -8.578 -4.904 -18.262 1.00 96.81 157 ALA A O 1
ATOM 1230 N N . GLN A 1 158 ? -7.314 -4.586 -20.100 1.00 97.62 158 GLN A N 1
ATOM 1231 C CA . GLN A 1 158 ? -6.644 -5.890 -20.066 1.00 97.62 158 GLN A CA 1
ATOM 1232 C C . GLN A 1 158 ? -5.794 -6.048 -18.798 1.00 97.62 158 GLN A C 1
ATOM 1234 O O . GLN A 1 158 ? -5.889 -7.068 -18.117 1.00 97.62 158 GLN A O 1
ATOM 1239 N N . PHE A 1 159 ? -5.018 -5.021 -18.436 1.00 97.81 159 PHE A N 1
ATOM 1240 C CA . PHE A 1 159 ? -4.186 -5.041 -17.232 1.00 97.81 159 PHE A CA 1
ATOM 1241 C C . PHE A 1 159 ? -5.033 -5.206 -15.962 1.00 97.81 159 PHE A C 1
ATOM 1243 O O . PHE A 1 159 ? -4.742 -6.055 -15.120 1.00 97.81 159 PHE A O 1
ATOM 1250 N N . VAL A 1 160 ? -6.106 -4.417 -15.822 1.00 98.25 160 VAL A N 1
ATOM 1251 C CA . VAL A 1 160 ? -7.001 -4.498 -14.655 1.00 98.25 160 VAL A CA 1
ATOM 1252 C C . VAL A 1 160 ? -7.784 -5.811 -14.621 1.00 98.25 160 VAL A C 1
ATOM 1254 O O . VAL A 1 160 ? -8.016 -6.345 -13.537 1.00 98.25 160 VAL A O 1
ATOM 1257 N N . ASP A 1 161 ? -8.168 -6.368 -15.769 1.00 98.38 161 ASP A N 1
ATOM 1258 C CA . ASP A 1 161 ? -8.811 -7.683 -15.830 1.00 98.38 161 ASP A CA 1
ATOM 1259 C C . ASP A 1 161 ? -7.876 -8.803 -15.343 1.00 98.38 161 ASP A C 1
ATOM 1261 O O . ASP A 1 161 ? -8.265 -9.586 -14.471 1.00 98.38 161 ASP A O 1
ATOM 1265 N N . GLY A 1 162 ? -6.619 -8.811 -15.804 1.00 98.06 162 GLY A N 1
ATOM 1266 C CA . GLY A 1 162 ? -5.592 -9.736 -15.317 1.00 98.06 162 GLY A CA 1
ATOM 1267 C C . GLY A 1 162 ? -5.308 -9.566 -13.820 1.00 98.06 162 GLY A C 1
ATOM 1268 O O . GLY A 1 162 ? -5.286 -10.546 -13.073 1.00 98.06 162 GLY A O 1
ATOM 1269 N N . LEU A 1 163 ? -5.190 -8.325 -13.332 1.00 98.00 163 LEU A N 1
ATOM 1270 C CA . LEU A 1 163 ? -5.058 -8.051 -11.895 1.00 98.00 163 LEU A CA 1
ATOM 1271 C C . LEU A 1 163 ? -6.256 -8.603 -11.108 1.00 98.00 163 LEU A C 1
ATOM 1273 O O . LEU A 1 163 ? -6.091 -9.211 -10.050 1.00 98.00 163 LEU A O 1
ATOM 1277 N N . ASN A 1 164 ? -7.469 -8.435 -11.629 1.00 98.44 164 ASN A N 1
ATOM 1278 C CA . ASN A 1 164 ? -8.674 -8.959 -11.001 1.00 98.44 164 ASN A CA 1
ATOM 1279 C C . ASN A 1 164 ? -8.745 -10.491 -11.028 1.00 98.44 164 ASN A C 1
ATOM 1281 O O . ASN A 1 164 ? -9.342 -11.072 -10.122 1.00 98.44 164 ASN A O 1
ATOM 1285 N N . ALA A 1 165 ? -8.121 -11.164 -11.998 1.00 98.12 165 ALA A N 1
ATOM 1286 C CA . ALA A 1 165 ? -7.953 -12.615 -11.967 1.00 98.12 165 ALA A CA 1
ATOM 1287 C C . ALA A 1 165 ? -7.065 -13.052 -10.793 1.00 98.12 165 ALA A C 1
ATOM 1289 O O . ALA A 1 165 ? -7.469 -13.917 -10.010 1.00 98.12 165 ALA A O 1
ATOM 1290 N N . VAL A 1 166 ? -5.928 -12.377 -10.595 1.00 96.50 166 VAL A N 1
ATOM 1291 C CA . VAL A 1 166 ? -5.044 -12.611 -9.442 1.00 96.50 166 VAL A CA 1
ATOM 1292 C C . VAL A 1 166 ? -5.783 -12.343 -8.130 1.00 96.50 166 VAL A C 1
ATOM 1294 O O . VAL A 1 166 ? -5.801 -13.206 -7.251 1.00 96.50 166 VAL A O 1
ATOM 1297 N N . ARG A 1 167 ? -6.473 -11.203 -8.004 1.00 97.00 167 ARG A N 1
ATOM 1298 C CA . ARG A 1 167 ? -7.232 -10.851 -6.791 1.00 97.00 167 ARG A CA 1
ATOM 1299 C C . ARG A 1 167 ? -8.315 -11.878 -6.462 1.00 97.00 167 ARG A C 1
ATOM 1301 O O . ARG A 1 167 ? -8.396 -12.318 -5.319 1.00 97.00 167 ARG A O 1
ATOM 1308 N N . ARG A 1 168 ? -9.080 -12.347 -7.455 1.00 97.38 168 ARG A N 1
ATOM 1309 C CA . ARG A 1 168 ? -10.066 -13.428 -7.259 1.00 97.38 168 ARG A CA 1
ATOM 1310 C C . ARG A 1 168 ? -9.418 -14.729 -6.785 1.00 97.38 168 ARG A C 1
ATOM 1312 O O . ARG A 1 168 ? -9.974 -15.383 -5.908 1.00 97.38 168 ARG A O 1
ATOM 1319 N N . SER A 1 169 ? -8.249 -15.093 -7.320 1.00 95.81 169 SER A N 1
ATOM 1320 C CA . SER A 1 169 ? -7.512 -16.292 -6.883 1.00 95.81 169 SER A CA 1
ATOM 1321 C C . SER A 1 169 ? -7.060 -16.221 -5.416 1.00 95.81 169 SER A C 1
ATOM 1323 O O . SER A 1 169 ? -6.926 -17.254 -4.759 1.00 95.81 169 SER A O 1
ATOM 1325 N N . ALA A 1 170 ? -6.887 -15.001 -4.896 1.00 93.56 170 ALA A N 1
ATOM 1326 C CA . ALA A 1 170 ? -6.567 -14.701 -3.504 1.00 93.56 170 ALA A CA 1
ATOM 1327 C C . ALA A 1 170 ? -7.811 -14.439 -2.626 1.00 93.56 170 ALA A C 1
ATOM 1329 O O . ALA A 1 170 ? -7.670 -14.099 -1.455 1.00 93.56 170 ALA A O 1
ATOM 1330 N N . GLY A 1 171 ? -9.029 -14.576 -3.167 1.00 94.62 171 GLY A N 1
ATOM 1331 C CA . GLY A 1 171 ? -10.271 -14.308 -2.433 1.00 94.62 171 GLY A CA 1
ATOM 1332 C C . GLY A 1 171 ? -10.543 -12.825 -2.156 1.00 94.62 171 GLY A C 1
ATOM 1333 O O . GLY A 1 171 ? -11.338 -12.511 -1.276 1.00 94.62 171 GLY A O 1
ATOM 1334 N N . LEU A 1 172 ? -9.898 -11.916 -2.891 1.00 94.62 172 LEU A N 1
ATOM 1335 C CA . LEU A 1 172 ? -10.064 -10.470 -2.751 1.00 94.62 172 LEU A CA 1
ATOM 1336 C C . LEU A 1 172 ? -11.138 -9.932 -3.706 1.00 94.62 172 LEU A C 1
ATOM 1338 O O . LEU A 1 172 ? -11.354 -10.463 -4.801 1.00 94.62 172 LEU A O 1
ATOM 1342 N N . HIS A 1 173 ? -11.779 -8.831 -3.314 1.00 95.50 173 HIS A N 1
ATOM 1343 C CA . HIS A 1 173 ? -12.730 -8.119 -4.167 1.00 95.50 173 HIS A CA 1
ATOM 1344 C C . HIS A 1 173 ? -12.034 -7.518 -5.398 1.00 95.50 173 HIS A C 1
ATOM 1346 O O . HIS A 1 173 ? -10.884 -7.088 -5.298 1.00 95.50 173 HIS A O 1
ATOM 1352 N N . PRO A 1 174 ? -12.685 -7.482 -6.571 1.00 98.00 174 PRO A N 1
ATOM 1353 C CA . PRO A 1 174 ? -12.091 -6.876 -7.755 1.00 98.00 174 PRO A CA 1
ATOM 1354 C C . PRO A 1 174 ? -11.946 -5.358 -7.590 1.00 98.00 174 PRO A C 1
ATOM 1356 O O . PRO A 1 174 ? -12.802 -4.710 -6.997 1.00 98.00 174 PRO A O 1
ATOM 1359 N N . VAL A 1 175 ? -10.886 -4.799 -8.167 1.00 98.12 175 VAL A N 1
ATOM 1360 C CA . VAL A 1 175 ? -10.660 -3.355 -8.273 1.00 98.12 175 VAL A CA 1
ATOM 1361 C C . VAL A 1 175 ? -11.311 -2.778 -9.524 1.00 98.12 175 VAL A C 1
ATOM 1363 O O . VAL A 1 175 ? -11.506 -3.473 -10.530 1.00 98.12 175 VAL A O 1
ATOM 1366 N N . VAL A 1 176 ? -11.591 -1.477 -9.485 1.00 98.00 176 VAL A N 1
ATOM 1367 C CA . VAL A 1 176 ? -12.148 -0.714 -10.605 1.00 98.00 176 VAL A CA 1
ATOM 1368 C C . VAL A 1 176 ? -11.081 0.179 -11.239 1.00 98.00 176 VAL A C 1
ATOM 1370 O O . VAL A 1 176 ? -10.307 0.841 -10.551 1.00 98.00 176 VAL A O 1
ATOM 1373 N N . LEU A 1 177 ? -11.062 0.232 -12.574 1.00 98.38 177 LEU A N 1
ATOM 1374 C CA . LEU A 1 177 ? -10.201 1.146 -13.324 1.00 98.38 177 LEU A CA 1
ATOM 1375 C C . LEU A 1 177 ? -10.750 2.582 -13.280 1.00 98.38 177 LEU A C 1
ATOM 1377 O O . LEU A 1 177 ? -11.792 2.875 -13.874 1.00 98.38 177 LEU A O 1
ATOM 1381 N N . ALA A 1 178 ? -10.004 3.502 -12.675 1.00 98.25 178 ALA A N 1
ATOM 1382 C CA . ALA A 1 178 ? -10.261 4.936 -12.726 1.00 98.25 178 ALA A CA 1
ATOM 1383 C C . ALA A 1 178 ? -9.705 5.545 -14.018 1.00 98.25 178 ALA A C 1
ATOM 1385 O O . ALA A 1 178 ? -8.547 5.961 -14.098 1.00 98.25 178 ALA A O 1
ATOM 1386 N N . ARG A 1 179 ? -10.539 5.587 -15.061 1.00 97.88 179 ARG A N 1
ATOM 1387 C CA . ARG A 1 179 ? -10.127 6.009 -16.412 1.00 97.88 179 ARG A CA 1
ATOM 1388 C C . ARG A 1 179 ? -9.621 7.451 -16.482 1.00 97.88 179 ARG A C 1
ATOM 1390 O O . ARG A 1 179 ? -8.615 7.690 -17.138 1.00 97.88 179 ARG A O 1
ATOM 1397 N N . GLU A 1 180 ? -10.283 8.399 -15.823 1.00 98.12 180 GLU A N 1
ATOM 1398 C CA . GLU A 1 180 ? -9.842 9.803 -15.850 1.00 98.12 180 GLU A CA 1
ATOM 1399 C C . GLU A 1 180 ? -8.529 9.983 -15.076 1.00 98.12 180 GLU A C 1
ATOM 1401 O O . GLU A 1 180 ? -7.565 10.512 -15.625 1.00 98.12 180 GLU A O 1
ATOM 1406 N N . GLN A 1 181 ? -8.416 9.389 -13.884 1.00 98.06 181 GLN A N 1
ATOM 1407 C CA . GLN A 1 181 ? -7.160 9.371 -13.128 1.00 98.06 181 GLN A CA 1
ATOM 1408 C C . GLN A 1 181 ? -6.017 8.669 -13.883 1.00 98.06 181 GLN A C 1
ATOM 1410 O O . GLN A 1 181 ? -4.863 9.066 -13.754 1.00 98.06 181 GLN A O 1
ATOM 1415 N N . SER A 1 182 ? -6.313 7.668 -14.718 1.00 98.31 182 SER A N 1
ATOM 1416 C CA . SER A 1 182 ? -5.324 6.998 -15.584 1.00 98.31 182 SER A CA 1
ATOM 1417 C C . SER A 1 182 ? -4.756 7.938 -16.659 1.00 98.31 182 SER A C 1
ATOM 1419 O O . SER A 1 182 ? -3.554 7.927 -16.939 1.00 98.31 182 SER A O 1
ATOM 1421 N N . LYS A 1 183 ? -5.583 8.833 -17.220 1.00 97.81 183 LYS A N 1
ATOM 1422 C CA . LYS A 1 183 ? -5.107 9.886 -18.137 1.00 97.81 183 LYS A CA 1
ATOM 1423 C C . LYS A 1 183 ? -4.181 10.860 -17.415 1.00 97.81 183 LYS A C 1
ATOM 1425 O O . LYS A 1 183 ? -3.125 11.204 -17.944 1.00 97.81 183 LYS A O 1
ATOM 1430 N N . THR A 1 184 ? -4.540 11.254 -16.196 1.00 97.69 184 THR A N 1
ATOM 1431 C CA . THR A 1 184 ? -3.702 12.116 -15.354 1.00 97.69 184 THR A CA 1
ATOM 1432 C C . THR A 1 184 ? -2.386 11.440 -14.997 1.00 97.69 184 THR A C 1
ATOM 1434 O O . THR A 1 184 ? -1.330 12.042 -15.182 1.00 97.69 184 THR A O 1
ATOM 1437 N N . ALA A 1 185 ? -2.411 10.167 -14.594 1.00 97.56 185 ALA A N 1
ATOM 1438 C CA . ALA A 1 185 ? -1.206 9.379 -14.357 1.00 97.56 185 ALA A CA 1
ATOM 1439 C C . ALA A 1 185 ? -0.300 9.354 -15.599 1.00 97.56 185 ALA A C 1
ATOM 1441 O O . ALA A 1 185 ? 0.891 9.639 -15.492 1.00 97.56 185 ALA A O 1
ATOM 1442 N N . SER A 1 186 ? -0.871 9.124 -16.787 1.00 97.25 186 SER A N 1
ATOM 1443 C CA . SER A 1 186 ? -0.131 9.146 -18.058 1.00 97.25 186 SER A CA 1
ATOM 1444 C C . SER A 1 186 ? 0.504 10.514 -18.341 1.00 97.25 186 SER A C 1
ATOM 1446 O O . SER A 1 186 ? 1.654 10.588 -18.767 1.00 97.25 186 SER A O 1
ATOM 1448 N N . GLY A 1 187 ? -0.208 11.610 -18.061 1.00 97.00 187 GLY A N 1
ATOM 1449 C CA . GLY A 1 187 ? 0.313 12.973 -18.211 1.00 97.00 187 GLY A CA 1
ATOM 1450 C C . GLY A 1 187 ? 1.421 13.334 -17.213 1.00 97.00 187 GLY A C 1
ATOM 1451 O O . GLY A 1 187 ? 2.289 14.148 -17.527 1.00 97.00 187 GLY A O 1
ATOM 1452 N N . LEU A 1 188 ? 1.420 12.719 -16.027 1.00 96.69 188 LEU A N 1
ATOM 1453 C CA . LEU A 1 188 ? 2.418 12.944 -14.976 1.00 96.69 188 LEU A CA 1
ATOM 1454 C C . LEU A 1 188 ? 3.703 12.127 -15.168 1.00 96.69 188 LEU A C 1
ATOM 1456 O O . LEU A 1 188 ? 4.732 12.493 -14.595 1.00 96.69 188 LEU A O 1
ATOM 1460 N N . LEU A 1 189 ? 3.678 11.073 -15.991 1.00 95.06 189 LEU A N 1
ATOM 1461 C CA . LEU A 1 189 ? 4.812 10.170 -16.220 1.00 95.06 189 LEU A CA 1
ATOM 1462 C C . LEU A 1 189 ? 6.149 10.881 -16.513 1.00 95.06 189 LEU A C 1
ATOM 1464 O O . LEU A 1 189 ? 7.139 10.554 -15.852 1.00 95.06 189 LEU A O 1
ATOM 1468 N N . PRO A 1 190 ? 6.231 11.870 -17.433 1.00 94.44 190 PRO A N 1
ATOM 1469 C CA . PRO A 1 190 ? 7.497 12.555 -17.696 1.00 94.44 190 PRO A CA 1
ATOM 1470 C C . PRO A 1 190 ? 8.033 13.302 -16.469 1.00 94.44 190 PRO A C 1
ATOM 1472 O O . PRO A 1 190 ? 9.234 13.300 -16.216 1.00 94.44 190 PRO A O 1
ATOM 1475 N N . ALA A 1 191 ? 7.143 13.912 -15.680 1.00 95.25 191 ALA A N 1
ATOM 1476 C CA . ALA A 1 191 ? 7.515 14.649 -14.477 1.00 95.25 191 ALA A CA 1
ATOM 1477 C C . ALA A 1 191 ? 7.965 13.711 -13.348 1.00 95.25 191 ALA A C 1
ATOM 1479 O O . ALA A 1 191 ? 8.937 14.020 -12.663 1.00 95.25 191 ALA A O 1
ATOM 1480 N N . MET A 1 192 ? 7.320 12.548 -13.191 1.00 92.12 192 MET A N 1
ATOM 1481 C CA . MET A 1 192 ? 7.729 11.518 -12.224 1.00 92.12 192 MET A CA 1
ATOM 1482 C C . MET A 1 192 ? 9.146 10.988 -12.492 1.00 92.12 192 MET A C 1
ATOM 1484 O O . MET A 1 192 ? 9.842 10.611 -11.552 1.00 92.12 192 MET A O 1
ATOM 1488 N N . ARG A 1 193 ? 9.588 11.012 -13.755 1.00 89.62 193 ARG A N 1
ATOM 1489 C CA . ARG A 1 193 ? 10.932 10.597 -14.194 1.00 89.62 193 ARG A CA 1
ATOM 1490 C C . ARG A 1 193 ? 11.966 11.705 -14.276 1.00 89.62 193 ARG A C 1
ATOM 1492 O O . ARG A 1 193 ? 13.089 11.452 -14.701 1.00 89.62 193 ARG A O 1
ATOM 1499 N N . SER A 1 194 ? 11.588 12.922 -13.923 1.00 91.75 194 SER A N 1
ATOM 1500 C CA . SER A 1 194 ? 12.516 14.039 -13.926 1.00 91.75 194 SER A CA 1
ATOM 1501 C C . SER A 1 194 ? 13.600 13.842 -12.865 1.00 91.75 194 SER A C 1
ATOM 1503 O O . SER A 1 194 ? 13.282 13.519 -11.721 1.00 91.75 194 SER A O 1
ATOM 1505 N N . ASP A 1 195 ? 14.855 14.141 -13.209 1.00 88.75 195 ASP A N 1
ATOM 1506 C CA . ASP A 1 195 ? 15.955 14.249 -12.236 1.00 88.75 195 ASP A CA 1
ATOM 1507 C C . ASP A 1 195 ? 15.757 15.438 -11.268 1.00 88.75 195 ASP A C 1
ATOM 1509 O O . ASP A 1 195 ? 16.392 15.523 -10.216 1.00 88.75 195 ASP A O 1
ATOM 1513 N N . ASP A 1 196 ? 14.850 16.369 -11.596 1.00 92.75 196 ASP A N 1
ATOM 1514 C CA . ASP A 1 196 ? 14.362 17.376 -10.651 1.00 92.75 196 ASP A CA 1
ATOM 1515 C C . ASP A 1 196 ? 13.434 16.722 -9.614 1.00 92.75 196 ASP A C 1
ATOM 1517 O O . ASP A 1 196 ? 12.229 16.555 -9.835 1.00 92.75 196 ASP A O 1
ATOM 1521 N N . VAL A 1 197 ? 14.010 16.417 -8.449 1.00 90.44 197 VAL A N 1
ATOM 1522 C CA . VAL A 1 197 ? 13.328 15.858 -7.272 1.00 90.44 197 VAL A CA 1
ATOM 1523 C C . VAL A 1 197 ? 12.074 16.650 -6.889 1.00 90.44 197 VAL A C 1
ATOM 1525 O O . VAL A 1 197 ? 11.062 16.062 -6.514 1.00 90.44 197 VAL A O 1
ATOM 1528 N N . SER A 1 198 ? 12.090 17.981 -7.001 1.00 93.56 198 SER A N 1
ATOM 1529 C CA . SER A 1 198 ? 10.930 18.816 -6.664 1.00 93.56 198 SER A CA 1
ATOM 1530 C C . SER A 1 198 ? 9.783 18.598 -7.649 1.00 93.56 198 SER A C 1
ATOM 1532 O O . SER A 1 198 ? 8.621 18.479 -7.250 1.00 93.56 198 SER A O 1
ATOM 1534 N N . LEU A 1 199 ? 10.095 18.502 -8.944 1.00 95.38 199 LEU A N 1
ATOM 1535 C CA . LEU A 1 199 ? 9.106 18.196 -9.974 1.00 95.38 199 LEU A CA 1
ATOM 1536 C C . LEU A 1 199 ? 8.547 16.775 -9.819 1.00 95.38 199 LEU A C 1
ATOM 1538 O O . LEU A 1 199 ? 7.324 16.625 -9.812 1.00 95.38 199 LEU A O 1
ATOM 1542 N N . SER A 1 200 ? 9.411 15.776 -9.626 1.00 93.69 200 SER A N 1
ATOM 1543 C CA . SER A 1 200 ? 8.993 14.383 -9.417 1.00 93.69 200 SER A CA 1
ATOM 1544 C C . SER A 1 200 ? 8.109 14.240 -8.175 1.00 93.69 200 SER A C 1
ATOM 1546 O O . SER A 1 200 ? 7.015 13.679 -8.245 1.00 93.69 200 SER A O 1
ATOM 1548 N N . ASN A 1 201 ? 8.483 14.882 -7.064 1.00 94.06 201 ASN A N 1
ATOM 1549 C CA . ASN A 1 201 ? 7.670 14.916 -5.851 1.00 94.06 201 ASN A CA 1
ATOM 1550 C C . ASN A 1 201 ? 6.300 15.562 -6.062 1.00 94.06 201 ASN A C 1
ATOM 1552 O O . ASN A 1 201 ? 5.307 15.060 -5.540 1.00 94.06 201 ASN A O 1
ATOM 1556 N N . ARG A 1 202 ? 6.217 16.677 -6.798 1.00 95.38 202 ARG A N 1
ATOM 1557 C CA . ARG A 1 202 ? 4.922 17.308 -7.101 1.00 95.38 202 ARG A CA 1
ATOM 1558 C C . ARG A 1 202 ? 4.054 16.412 -7.976 1.00 95.38 202 ARG A C 1
ATOM 1560 O O . ARG A 1 202 ? 2.855 16.334 -7.729 1.00 95.38 202 ARG A O 1
ATOM 1567 N N . ALA A 1 203 ? 4.646 15.726 -8.951 1.00 96.06 203 ALA A N 1
ATOM 1568 C CA . ALA A 1 203 ? 3.929 14.765 -9.779 1.00 96.06 203 ALA A CA 1
ATOM 1569 C C . ALA A 1 203 ? 3.405 13.590 -8.939 1.00 96.06 203 ALA A C 1
ATOM 1571 O O . ALA A 1 203 ? 2.222 13.268 -9.011 1.00 96.06 203 ALA A O 1
ATOM 1572 N N . TYR A 1 204 ? 4.240 13.032 -8.058 1.00 95.25 204 TYR A N 1
ATOM 1573 C CA . TYR A 1 204 ? 3.833 12.012 -7.092 1.00 95.25 204 TYR A CA 1
ATOM 1574 C C . TYR A 1 204 ? 2.684 12.489 -6.194 1.00 95.25 204 TYR A C 1
ATOM 1576 O O . TYR A 1 204 ? 1.701 11.774 -6.032 1.00 95.25 204 TYR A O 1
ATOM 1584 N N . LEU A 1 205 ? 2.769 13.701 -5.633 1.00 94.94 205 LEU A N 1
ATOM 1585 C CA . LEU A 1 205 ? 1.706 14.258 -4.791 1.00 94.94 205 LEU A CA 1
ATOM 1586 C C . LEU A 1 205 ? 0.409 14.489 -5.576 1.00 94.94 205 LEU A C 1
ATOM 1588 O O . LEU A 1 205 ? -0.667 14.246 -5.039 1.00 94.94 205 LEU A O 1
ATOM 1592 N N . GLY A 1 206 ? 0.500 14.913 -6.840 1.00 95.56 206 GLY A N 1
ATOM 1593 C CA . GLY A 1 206 ? -0.654 15.036 -7.732 1.00 95.56 206 GLY A CA 1
ATOM 1594 C C . GLY A 1 206 ? -1.317 13.688 -8.024 1.00 95.56 206 GLY A C 1
ATOM 1595 O O . GLY A 1 206 ? -2.540 13.589 -7.993 1.00 95.56 206 GLY A O 1
ATOM 1596 N N . LEU A 1 207 ? -0.519 12.638 -8.234 1.00 96.88 207 LEU A N 1
ATOM 1597 C CA . LEU A 1 207 ? -1.018 11.275 -8.410 1.00 96.88 207 LEU A CA 1
ATOM 1598 C C . LEU A 1 207 ? -1.655 10.740 -7.119 1.00 96.88 207 LEU A C 1
ATOM 1600 O O . LEU A 1 207 ? -2.764 10.209 -7.159 1.00 96.88 207 LEU A O 1
ATOM 1604 N N . LYS A 1 208 ? -0.981 10.933 -5.980 1.00 96.12 208 LYS A N 1
ATOM 1605 C CA . LYS A 1 208 ? -1.448 10.549 -4.643 1.00 96.12 208 LYS A CA 1
ATOM 1606 C C . LYS A 1 208 ? -2.779 11.218 -4.294 1.00 96.12 208 LYS A C 1
ATOM 1608 O O . LYS A 1 208 ? -3.651 10.577 -3.730 1.00 96.12 208 LYS A O 1
ATOM 1613 N N . ALA A 1 209 ? -2.952 12.484 -4.665 1.00 95.94 209 ALA A N 1
ATOM 1614 C CA . ALA A 1 209 ? -4.174 13.233 -4.404 1.00 95.94 209 ALA A CA 1
ATOM 1615 C C . ALA A 1 209 ? -5.430 12.666 -5.082 1.00 95.94 209 ALA A C 1
ATOM 1617 O O . ALA A 1 209 ? -6.522 12.946 -4.604 1.00 95.94 209 ALA A O 1
ATOM 1618 N N . GLY A 1 210 ? -5.286 11.904 -6.174 1.00 96.62 210 GLY A N 1
ATOM 1619 C CA . GLY A 1 210 ? -6.423 11.275 -6.849 1.00 96.62 210 GLY A CA 1
ATOM 1620 C C . GLY A 1 210 ? -7.477 12.273 -7.344 1.00 96.62 210 GLY A C 1
ATOM 1621 O O . GLY A 1 210 ? -8.665 11.991 -7.234 1.00 96.62 210 GLY A O 1
ATOM 1622 N N . TRP A 1 211 ? -7.062 13.441 -7.856 1.00 94.62 211 TRP A N 1
ATOM 1623 C CA . TRP A 1 211 ? -7.963 14.545 -8.227 1.00 94.62 211 TRP A CA 1
ATOM 1624 C C . TRP A 1 211 ? -9.094 14.153 -9.186 1.00 94.62 211 TRP A C 1
ATOM 1626 O O . TRP A 1 211 ? -10.167 14.750 -9.135 1.00 94.62 211 TRP A O 1
ATOM 1636 N N . ASP A 1 212 ? -8.877 13.143 -10.029 1.00 97.50 212 ASP A N 1
ATOM 1637 C CA . ASP A 1 212 ? -9.856 12.668 -11.007 1.00 97.50 212 ASP A CA 1
ATOM 1638 C C . ASP A 1 212 ? -10.598 11.400 -10.542 1.00 97.50 212 ASP A C 1
ATOM 1640 O O . ASP A 1 212 ? -11.152 10.657 -11.357 1.00 97.50 212 ASP A O 1
ATOM 1644 N N . LEU A 1 213 ? -10.617 11.139 -9.228 1.00 96.50 213 LEU A N 1
ATOM 1645 C CA . LEU A 1 213 ? -11.446 10.107 -8.589 1.00 96.50 213 LEU A CA 1
ATOM 1646 C C . LEU A 1 213 ? -12.823 10.629 -8.136 1.00 96.50 213 LEU A C 1
ATOM 1648 O O . LEU A 1 213 ? -13.596 9.881 -7.538 1.00 96.50 213 LEU A O 1
ATOM 1652 N N . GLY A 1 214 ? -13.162 11.885 -8.444 1.00 93.38 214 GLY A N 1
ATOM 1653 C CA . GLY A 1 214 ? -14.435 12.500 -8.058 1.00 93.38 214 GLY A CA 1
ATOM 1654 C C . GLY A 1 214 ? -14.523 12.733 -6.548 1.00 93.38 214 GLY A C 1
ATOM 1655 O O . GLY A 1 214 ? -13.572 13.219 -5.945 1.00 93.38 214 GLY A O 1
ATOM 1656 N N . ASP A 1 215 ? -15.650 12.361 -5.936 1.00 92.94 215 ASP A N 1
ATOM 1657 C CA . ASP A 1 215 ? -15.902 12.532 -4.494 1.00 92.94 215 ASP A CA 1
ATOM 1658 C C . ASP A 1 215 ? -15.335 11.377 -3.635 1.00 92.94 215 ASP A C 1
ATOM 1660 O O . ASP A 1 215 ? -15.740 11.176 -2.487 1.00 92.94 215 ASP A O 1
ATOM 1664 N N . ALA A 1 216 ? -14.416 10.578 -4.188 1.00 95.44 216 ALA A N 1
ATOM 1665 C CA . ALA A 1 216 ? -13.827 9.444 -3.488 1.00 95.44 216 ALA A CA 1
ATOM 1666 C C . ALA A 1 216 ? -13.057 9.888 -2.233 1.00 95.44 216 ALA A C 1
ATOM 1668 O O . ALA A 1 216 ? -12.189 10.761 -2.267 1.00 95.44 216 ALA A O 1
ATOM 1669 N N . ARG A 1 217 ? -13.336 9.223 -1.111 1.00 96.06 217 ARG A N 1
ATOM 1670 C CA . ARG A 1 217 ? -12.690 9.478 0.180 1.00 96.06 217 ARG A CA 1
ATOM 1671 C C . ARG A 1 217 ? -11.451 8.599 0.337 1.00 96.06 217 ARG A C 1
ATOM 1673 O O . ARG A 1 217 ? -11.521 7.526 0.928 1.00 96.06 217 ARG A O 1
ATOM 1680 N N . ILE A 1 218 ? -10.341 9.018 -0.262 1.00 96.81 218 ILE A N 1
ATOM 1681 C CA . ILE A 1 218 ? -9.103 8.226 -0.354 1.00 96.81 218 ILE A CA 1
ATOM 1682 C C . ILE A 1 218 ? -8.445 8.093 1.025 1.00 96.81 218 ILE A C 1
ATOM 1684 O O . ILE A 1 218 ? -8.013 9.097 1.582 1.00 96.81 218 ILE A O 1
ATOM 1688 N N . VAL A 1 219 ? -8.309 6.871 1.541 1.00 95.69 219 VAL A N 1
ATOM 1689 C CA . VAL A 1 219 ? -7.648 6.573 2.833 1.00 95.69 219 VAL A CA 1
ATOM 1690 C C . VAL A 1 219 ? -6.248 6.014 2.692 1.00 95.69 219 VAL A C 1
ATOM 1692 O O . VAL A 1 219 ? -5.419 6.187 3.579 1.00 95.69 219 VAL A O 1
ATOM 1695 N N . SER A 1 220 ? -5.957 5.362 1.570 1.00 94.62 220 SER A N 1
ATOM 1696 C CA . SER A 1 220 ? -4.631 4.820 1.318 1.00 94.62 220 SER A CA 1
ATOM 1697 C C . SER A 1 220 ? -4.244 4.980 -0.144 1.00 94.62 220 SER A C 1
ATOM 1699 O O . SER A 1 220 ? -5.088 5.041 -1.039 1.00 94.62 220 SER A O 1
ATOM 1701 N N . PHE A 1 221 ? -2.938 5.070 -0.377 1.00 95.12 221 PHE A N 1
ATOM 1702 C CA . PHE A 1 221 ? -2.360 5.224 -1.703 1.00 95.12 221 PHE A CA 1
ATOM 1703 C C . PHE A 1 221 ? -1.088 4.391 -1.822 1.00 95.12 221 PHE A C 1
ATOM 1705 O O . PHE A 1 221 ? -0.244 4.372 -0.922 1.00 95.12 221 PHE A O 1
ATOM 1712 N N . GLY A 1 222 ? -0.930 3.733 -2.963 1.00 93.56 222 GLY A N 1
ATOM 1713 C CA . GLY A 1 222 ? 0.306 3.081 -3.366 1.00 93.56 222 GLY A CA 1
ATOM 1714 C C . GLY A 1 222 ? 0.588 3.372 -4.828 1.00 93.56 222 GLY A C 1
ATOM 1715 O O . GLY A 1 222 ? -0.331 3.489 -5.631 1.00 93.56 222 GLY A O 1
ATOM 1716 N N . THR A 1 223 ? 1.859 3.486 -5.191 1.00 95.12 223 THR A N 1
ATOM 1717 C CA . THR A 1 223 ? 2.249 3.592 -6.595 1.00 95.12 223 THR A CA 1
ATOM 1718 C C . THR A 1 223 ? 3.562 2.882 -6.838 1.00 95.12 223 THR A C 1
ATOM 1720 O O . THR A 1 223 ? 4.429 2.837 -5.963 1.00 95.12 223 THR A O 1
ATOM 1723 N N . SER A 1 224 ? 3.705 2.347 -8.038 1.00 93.12 224 SER A N 1
ATOM 1724 C CA . SER A 1 224 ? 4.967 1.867 -8.568 1.00 93.12 224 SER A CA 1
ATOM 1725 C C . SER A 1 224 ? 5.073 2.206 -10.039 1.00 93.12 224 SER A C 1
ATOM 1727 O O . SER A 1 224 ? 4.080 2.459 -10.718 1.00 93.12 224 SER A O 1
ATOM 1729 N N . THR A 1 225 ? 6.300 2.266 -10.538 1.00 92.62 225 THR A N 1
ATOM 1730 C CA . THR A 1 225 ? 6.558 2.506 -11.955 1.00 92.62 225 THR A CA 1
ATOM 1731 C C . THR A 1 225 ? 7.529 1.455 -12.448 1.00 92.62 225 THR A C 1
ATOM 1733 O O . THR A 1 225 ? 8.572 1.260 -11.831 1.00 92.62 225 THR A O 1
ATOM 1736 N N . SER A 1 226 ? 7.176 0.790 -13.541 1.00 91.81 226 SER A N 1
ATOM 1737 C CA . SER A 1 226 ? 8.033 -0.162 -14.242 1.00 91.81 226 SER A CA 1
ATOM 1738 C C . SER A 1 226 ? 8.282 0.331 -15.663 1.00 91.81 226 SER A C 1
ATOM 1740 O O . SER A 1 226 ? 7.492 1.103 -16.217 1.00 91.81 226 SER A O 1
ATOM 1742 N N . ALA A 1 227 ? 9.389 -0.095 -16.258 1.00 91.44 227 ALA A N 1
ATOM 1743 C CA . ALA A 1 227 ? 9.644 0.084 -17.676 1.00 91.44 227 ALA A CA 1
ATOM 1744 C C . ALA A 1 227 ? 10.271 -1.199 -18.214 1.00 91.44 227 ALA A C 1
ATOM 1746 O O . ALA A 1 227 ? 11.343 -1.588 -17.759 1.00 91.44 227 ALA A O 1
ATOM 1747 N N . ILE A 1 228 ? 9.604 -1.830 -19.174 1.00 92.81 228 ILE A N 1
ATOM 1748 C CA . ILE A 1 228 ? 10.085 -3.047 -19.833 1.00 92.81 228 ILE A CA 1
ATOM 1749 C C . ILE A 1 228 ? 10.105 -2.830 -21.344 1.00 92.81 228 ILE A C 1
ATOM 1751 O O . ILE A 1 228 ? 9.427 -1.944 -21.874 1.00 92.81 228 ILE A O 1
ATOM 1755 N N . PHE A 1 229 ? 10.931 -3.599 -22.046 1.00 91.00 229 PHE A N 1
ATOM 1756 C CA . PHE A 1 229 ? 10.933 -3.596 -23.505 1.00 91.00 229 PHE A CA 1
ATOM 1757 C C . PHE A 1 229 ? 9.669 -4.272 -24.034 1.00 91.00 229 PHE A C 1
ATOM 1759 O O . PHE A 1 229 ? 9.222 -5.268 -23.486 1.00 91.00 229 PHE A O 1
ATOM 1766 N N . GLY A 1 230 ? 9.101 -3.739 -25.114 1.00 92.38 230 GLY A N 1
ATOM 1767 C CA . GLY A 1 230 ? 7.828 -4.225 -25.640 1.00 92.38 230 GLY A CA 1
ATOM 1768 C C . GLY A 1 230 ? 6.621 -3.527 -25.014 1.00 92.38 230 GLY A C 1
ATOM 1769 O O . GLY A 1 230 ? 6.728 -2.430 -24.469 1.00 92.38 230 GLY A O 1
ATOM 1770 N N . ASN A 1 231 ? 5.442 -4.115 -25.201 1.00 94.06 231 ASN A N 1
ATOM 1771 C CA . ASN A 1 231 ? 4.158 -3.557 -24.758 1.00 94.06 231 ASN A CA 1
ATOM 1772 C C . ASN A 1 231 ? 3.174 -4.666 -24.342 1.00 94.06 231 ASN A C 1
ATOM 1774 O O . ASN A 1 231 ? 1.955 -4.500 -24.439 1.00 94.06 231 ASN A O 1
ATOM 1778 N N . ASP A 1 232 ? 3.705 -5.825 -23.955 1.00 95.62 232 ASP A N 1
ATOM 1779 C CA . ASP A 1 232 ? 2.900 -6.978 -23.577 1.00 95.62 232 ASP A CA 1
ATOM 1780 C C . ASP A 1 232 ? 2.276 -6.759 -22.189 1.00 95.62 232 ASP A C 1
ATOM 1782 O O . ASP A 1 232 ? 2.971 -6.527 -21.198 1.00 95.62 232 ASP A O 1
ATOM 1786 N N . VAL A 1 233 ? 0.941 -6.773 -22.124 1.00 96.62 233 VAL A N 1
ATOM 1787 C CA . VAL A 1 233 ? 0.193 -6.501 -20.883 1.00 96.62 233 VAL A CA 1
ATOM 1788 C C . VAL A 1 233 ? 0.524 -7.535 -19.810 1.00 96.62 233 VAL A C 1
ATOM 1790 O O . VAL A 1 233 ? 0.638 -7.181 -18.635 1.00 96.62 233 VAL A O 1
ATOM 1793 N N . GLN A 1 234 ? 0.664 -8.802 -20.206 1.00 96.75 234 GLN A N 1
ATOM 1794 C CA . GLN A 1 234 ? 0.928 -9.905 -19.293 1.00 96.75 234 GLN A CA 1
ATOM 1795 C C . GLN A 1 234 ? 2.312 -9.739 -18.654 1.00 96.75 234 GLN A C 1
ATOM 1797 O O . GLN A 1 234 ? 2.441 -9.880 -17.436 1.00 96.75 234 GLN A O 1
ATOM 1802 N N . GLU A 1 235 ? 3.326 -9.380 -19.441 1.00 95.31 235 GLU A N 1
ATOM 1803 C CA . GLU A 1 235 ? 4.686 -9.109 -18.969 1.00 95.31 235 GLU A CA 1
ATOM 1804 C C . GLU A 1 235 ? 4.715 -7.918 -18.003 1.00 95.31 235 GLU A C 1
ATOM 1806 O O . GLU A 1 235 ? 5.253 -8.032 -16.905 1.00 95.31 235 GLU A O 1
ATOM 1811 N N . HIS A 1 236 ? 4.038 -6.813 -18.333 1.00 95.81 236 HIS A N 1
ATOM 1812 C CA . HIS A 1 236 ? 3.923 -5.656 -17.438 1.00 95.81 236 HIS A CA 1
ATOM 1813 C C . HIS A 1 236 ? 3.207 -5.971 -16.123 1.00 95.81 236 HIS A C 1
ATOM 1815 O O . HIS A 1 236 ? 3.623 -5.506 -15.060 1.00 95.81 236 HIS A O 1
ATOM 1821 N N . LEU A 1 237 ? 2.105 -6.723 -16.179 1.00 96.88 237 LEU A N 1
ATOM 18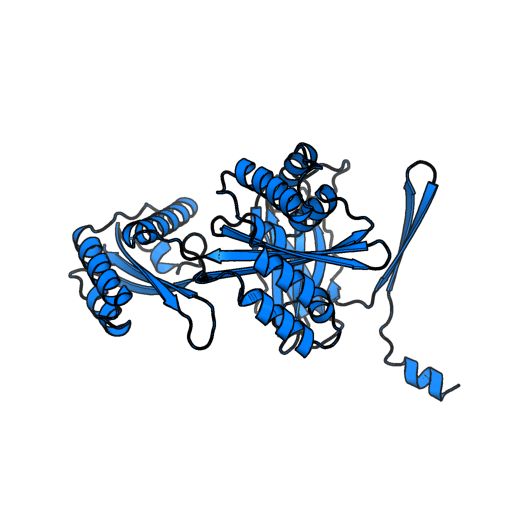22 C CA . LEU A 1 237 ? 1.371 -7.123 -14.982 1.00 96.88 237 LEU A CA 1
ATOM 1823 C C . LEU A 1 237 ? 2.228 -8.042 -14.107 1.00 96.88 237 LEU A C 1
ATOM 1825 O O . LEU A 1 237 ? 2.260 -7.862 -12.890 1.00 96.88 237 LEU A O 1
ATOM 1829 N N . SER A 1 238 ? 2.940 -8.983 -14.729 1.00 94.50 238 SER A N 1
ATOM 1830 C CA . SER A 1 238 ? 3.867 -9.890 -14.047 1.00 94.50 238 SER A CA 1
ATOM 1831 C C . SER A 1 238 ? 4.999 -9.116 -13.388 1.00 94.50 238 SER A C 1
ATOM 1833 O O . SER A 1 238 ? 5.259 -9.326 -12.210 1.00 94.50 238 SER A O 1
ATOM 1835 N N . GLU A 1 239 ? 5.606 -8.166 -14.099 1.00 92.56 239 GLU A N 1
ATOM 1836 C CA . GLU A 1 239 ? 6.655 -7.294 -13.572 1.00 92.56 239 GLU A CA 1
ATOM 1837 C C . GLU A 1 239 ? 6.161 -6.537 -12.337 1.00 92.56 239 GLU A C 1
ATOM 1839 O O . GLU A 1 239 ? 6.717 -6.685 -11.249 1.00 92.56 239 GLU A O 1
ATOM 1844 N N . HIS A 1 240 ? 5.050 -5.799 -12.446 1.00 93.31 240 HIS A N 1
ATOM 1845 C CA . HIS A 1 240 ? 4.495 -5.085 -11.296 1.00 93.31 240 HIS A CA 1
ATOM 1846 C C . HIS A 1 240 ? 4.179 -6.029 -10.141 1.00 93.31 240 HIS A C 1
ATOM 1848 O O . HIS A 1 240 ? 4.484 -5.708 -9.000 1.00 93.31 240 HIS A O 1
ATOM 1854 N N . LEU A 1 241 ? 3.581 -7.186 -10.400 1.00 92.88 241 LEU A N 1
ATOM 1855 C CA . LEU A 1 241 ? 3.233 -8.109 -9.335 1.00 92.88 241 LEU A CA 1
ATOM 1856 C C . LEU A 1 241 ? 4.416 -8.935 -8.839 1.00 92.88 241 LEU A C 1
ATOM 1858 O O . LEU A 1 241 ? 4.246 -9.589 -7.825 1.00 92.88 241 LEU A O 1
ATOM 1862 N N . ASN A 1 242 ? 5.593 -8.919 -9.457 1.00 87.62 242 ASN A N 1
ATOM 1863 C CA . ASN A 1 242 ? 6.795 -9.556 -8.911 1.00 87.62 242 ASN A CA 1
ATOM 1864 C C . ASN A 1 242 ? 7.542 -8.651 -7.928 1.00 87.62 242 ASN A C 1
ATOM 1866 O O . ASN A 1 242 ? 8.137 -9.162 -6.980 1.00 87.62 242 ASN A O 1
ATOM 1870 N N . HIS A 1 243 ? 7.398 -7.331 -8.067 1.00 86.88 243 HIS A N 1
ATOM 1871 C CA . HIS A 1 243 ? 7.930 -6.363 -7.109 1.00 86.88 243 HIS A CA 1
ATOM 1872 C C . HIS A 1 243 ? 7.101 -6.296 -5.835 1.00 86.88 243 HIS A C 1
ATOM 1874 O O . HIS A 1 243 ? 5.865 -6.237 -5.843 1.00 86.88 243 HIS A O 1
ATOM 1880 N N . GLY A 1 244 ? 7.797 -6.236 -4.710 1.00 84.44 244 GLY A N 1
ATOM 1881 C CA . GLY A 1 244 ? 7.205 -6.400 -3.404 1.00 84.44 244 GLY A CA 1
ATOM 1882 C C . GLY A 1 244 ? 6.217 -5.303 -3.019 1.00 84.44 244 GLY A C 1
ATOM 1883 O O . GLY A 1 244 ? 5.102 -5.583 -2.575 1.00 84.44 244 GLY A O 1
ATOM 1884 N N . LEU A 1 245 ? 6.594 -4.037 -3.205 1.00 87.25 245 LEU A N 1
ATOM 1885 C CA . LEU A 1 245 ? 5.731 -2.909 -2.834 1.00 87.25 245 LEU A CA 1
ATOM 1886 C C . LEU A 1 245 ? 4.461 -2.867 -3.695 1.00 87.25 245 LEU A C 1
ATOM 1888 O O . LEU A 1 245 ? 3.358 -2.666 -3.185 1.00 87.25 245 LEU A O 1
ATOM 1892 N N . SER A 1 246 ? 4.628 -3.096 -4.994 1.00 90.62 246 SER A N 1
ATOM 1893 C CA . SER A 1 246 ? 3.547 -3.172 -5.973 1.00 90.62 246 SER A CA 1
ATOM 1894 C C . SER A 1 246 ? 2.574 -4.302 -5.649 1.00 90.62 246 SER A C 1
ATOM 1896 O O . SER A 1 246 ? 1.378 -4.043 -5.542 1.00 90.62 246 SER A O 1
ATOM 1898 N N . ARG A 1 247 ? 3.071 -5.530 -5.424 1.00 92.12 247 ARG A N 1
ATOM 1899 C CA . ARG A 1 247 ? 2.257 -6.694 -5.040 1.00 92.12 247 ARG A CA 1
ATOM 1900 C C . ARG A 1 247 ? 1.503 -6.439 -3.742 1.00 92.12 247 ARG A C 1
ATOM 1902 O O . ARG A 1 247 ? 0.298 -6.663 -3.693 1.00 92.12 247 ARG A O 1
ATOM 1909 N N . MET A 1 248 ? 2.193 -5.943 -2.711 1.00 90.62 248 MET A N 1
ATOM 1910 C CA . MET A 1 248 ? 1.595 -5.659 -1.400 1.00 90.62 248 MET A CA 1
ATOM 1911 C C . MET A 1 248 ? 0.388 -4.731 -1.526 1.00 90.62 248 MET A C 1
ATOM 1913 O O . MET A 1 248 ? -0.630 -4.938 -0.875 1.00 90.62 248 MET A O 1
ATOM 1917 N N . ARG A 1 249 ? 0.507 -3.701 -2.364 1.00 91.62 249 ARG A N 1
ATOM 1918 C CA . ARG A 1 249 ? -0.554 -2.722 -2.575 1.00 91.62 249 ARG A CA 1
ATOM 1919 C C . ARG A 1 249 ? -1.642 -3.273 -3.500 1.00 91.62 249 ARG A C 1
ATOM 1921 O O . ARG A 1 249 ? -2.807 -3.224 -3.140 1.00 91.62 249 ARG A O 1
ATOM 1928 N N . ALA A 1 250 ? -1.280 -3.892 -4.622 1.00 94.25 250 ALA A N 1
ATOM 1929 C CA . ALA A 1 250 ? -2.222 -4.493 -5.570 1.00 94.25 250 ALA A CA 1
ATOM 1930 C C . ALA A 1 250 ? -3.107 -5.588 -4.956 1.00 94.25 250 ALA A C 1
ATOM 1932 O O . ALA A 1 250 ? -4.254 -5.761 -5.370 1.00 94.25 250 ALA A O 1
ATOM 1933 N N . LEU A 1 251 ? -2.566 -6.339 -3.994 1.00 94.38 251 LEU A N 1
ATOM 1934 C CA . LEU A 1 251 ? -3.231 -7.445 -3.304 1.00 94.38 251 LEU A CA 1
ATOM 1935 C C . LEU A 1 251 ? -3.621 -7.083 -1.864 1.00 94.38 251 LEU A C 1
ATOM 1937 O O . LEU A 1 251 ? -3.896 -7.970 -1.059 1.00 94.38 251 LEU A O 1
ATOM 1941 N N . SER A 1 252 ? -3.669 -5.789 -1.535 1.00 92.19 252 SER A N 1
ATOM 1942 C CA . SER A 1 252 ? -4.279 -5.346 -0.285 1.00 92.19 252 SER A CA 1
ATOM 1943 C C . SER A 1 252 ? -5.803 -5.522 -0.361 1.00 92.19 252 SER A C 1
ATOM 1945 O O . SER A 1 252 ? -6.398 -5.189 -1.400 1.00 92.19 252 SER A O 1
ATOM 1947 N N . PRO A 1 253 ? -6.457 -6.014 0.710 1.00 92.12 253 PRO A N 1
ATOM 1948 C CA . PRO A 1 253 ? -7.915 -6.062 0.785 1.00 92.12 253 PRO A CA 1
ATOM 1949 C C . PRO A 1 253 ? -8.547 -4.668 0.728 1.00 92.12 253 PRO A C 1
ATOM 1951 O O . PRO A 1 253 ? -9.653 -4.547 0.223 1.00 92.12 253 PRO A O 1
ATOM 1954 N N . ASP A 1 254 ? -7.826 -3.626 1.152 1.00 9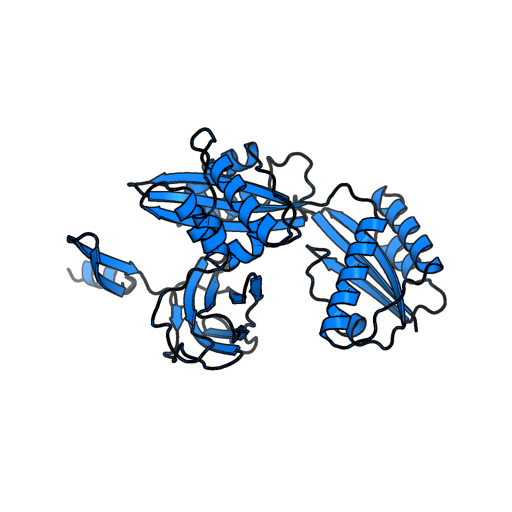2.50 254 ASP A N 1
ATOM 1955 C CA . ASP A 1 254 ? -8.306 -2.235 1.161 1.00 92.50 254 ASP A CA 1
ATOM 1956 C C . ASP A 1 254 ? -8.058 -1.499 -0.159 1.00 92.50 254 ASP A C 1
ATOM 1958 O O . ASP A 1 254 ? -8.049 -0.276 -0.192 1.00 92.50 254 ASP A O 1
ATOM 1962 N N . THR A 1 255 ? -7.700 -2.206 -1.229 1.00 95.94 255 THR A N 1
ATOM 1963 C CA . THR A 1 255 ? -7.529 -1.583 -2.543 1.00 95.94 255 THR A CA 1
ATOM 1964 C C . THR A 1 255 ? -8.783 -1.776 -3.366 1.00 95.94 255 THR A C 1
ATOM 1966 O O . THR A 1 255 ? -9.142 -2.911 -3.681 1.00 95.94 255 THR A O 1
ATOM 1969 N N . ASP A 1 256 ? -9.375 -0.656 -3.769 1.00 97.06 256 ASP A N 1
ATOM 1970 C CA . ASP A 1 256 ? -10.669 -0.601 -4.454 1.00 97.06 256 ASP A CA 1
ATOM 1971 C C . ASP A 1 256 ? -10.534 -0.070 -5.880 1.00 97.06 256 ASP A C 1
ATOM 1973 O O . ASP A 1 256 ? -11.256 -0.472 -6.795 1.00 97.06 256 ASP A O 1
ATOM 1977 N N . VAL A 1 257 ? -9.587 0.847 -6.080 1.00 98.06 257 VAL A N 1
ATOM 1978 C CA . VAL A 1 257 ? -9.444 1.601 -7.322 1.00 98.06 257 VAL A CA 1
ATOM 1979 C C . VAL A 1 257 ? -8.007 1.539 -7.814 1.00 98.06 257 VAL A C 1
ATOM 1981 O O . VAL A 1 257 ? -7.055 1.648 -7.043 1.00 98.06 257 VAL A O 1
ATOM 1984 N N . VAL A 1 258 ? -7.855 1.403 -9.128 1.00 98.38 258 VAL A N 1
ATOM 1985 C CA . VAL A 1 258 ? -6.568 1.426 -9.823 1.00 98.38 258 VAL A CA 1
ATOM 1986 C C . VAL A 1 258 ? -6.581 2.497 -10.903 1.00 98.38 258 VAL A C 1
ATOM 1988 O O . VAL A 1 258 ? -7.557 2.635 -11.638 1.00 98.38 258 VAL A O 1
ATOM 1991 N N . ALA A 1 259 ? -5.474 3.220 -11.042 1.00 98.31 259 ALA A N 1
ATOM 1992 C CA . ALA A 1 259 ? -5.192 4.073 -12.187 1.00 98.31 259 ALA A CA 1
ATOM 1993 C C . ALA A 1 259 ? -3.871 3.658 -12.847 1.00 98.31 259 ALA A C 1
ATOM 1995 O O . ALA A 1 259 ? -2.891 3.354 -12.166 1.00 98.31 259 ALA A O 1
ATOM 1996 N N . LEU A 1 260 ? -3.851 3.659 -14.179 1.00 98.12 260 LEU A N 1
ATOM 1997 C CA . LEU A 1 260 ? -2.704 3.247 -14.984 1.00 98.12 260 LEU A CA 1
ATOM 1998 C C . LEU A 1 260 ? -2.214 4.418 -15.830 1.00 98.12 260 LEU A C 1
ATOM 2000 O O . LEU A 1 260 ? -2.933 4.918 -16.689 1.00 98.12 260 LEU A O 1
ATOM 2004 N N . GLY A 1 261 ? -0.985 4.859 -15.586 1.00 97.19 261 GLY A N 1
ATOM 2005 C CA . GLY A 1 261 ? -0.271 5.752 -16.485 1.00 97.19 261 GLY A CA 1
ATOM 2006 C C . GLY A 1 261 ? 0.548 4.930 -17.466 1.00 97.19 261 GLY A C 1
ATOM 2007 O O . GLY A 1 261 ? 1.405 4.180 -17.014 1.00 97.19 261 GLY A O 1
ATOM 2008 N N . VAL A 1 262 ? 0.338 5.076 -18.774 1.00 97.06 262 VAL A N 1
ATOM 2009 C CA . VAL A 1 262 ? 1.117 4.346 -19.790 1.00 97.06 262 VAL A CA 1
ATOM 2010 C C . VAL A 1 262 ? 1.833 5.334 -20.705 1.00 97.06 262 VAL A C 1
ATOM 2012 O O . VAL A 1 262 ? 1.228 6.268 -21.230 1.00 97.06 262 VAL A O 1
ATOM 2015 N N . GLY A 1 263 ? 3.135 5.137 -20.898 1.00 95.62 263 GLY A N 1
ATOM 2016 C CA . GLY A 1 263 ? 3.959 5.943 -21.794 1.00 95.62 263 GLY A CA 1
ATOM 2017 C C . GLY A 1 263 ? 4.939 5.071 -22.565 1.00 95.62 263 GLY A C 1
ATOM 2018 O O . GLY A 1 263 ? 5.439 4.088 -22.035 1.00 95.62 263 GLY A O 1
ATOM 2019 N N . GLN A 1 264 ? 5.231 5.427 -23.812 1.00 94.06 264 GLN A N 1
ATOM 2020 C CA . GLN A 1 264 ? 6.188 4.696 -24.646 1.00 94.06 264 GLN A CA 1
ATOM 2021 C C . GLN A 1 264 ? 7.445 5.533 -24.876 1.00 94.06 264 GLN A C 1
ATOM 2023 O O . GLN A 1 264 ? 7.357 6.738 -25.116 1.00 94.06 264 GLN A O 1
ATOM 2028 N N . SER A 1 265 ? 8.612 4.894 -24.815 1.00 89.44 265 SER A N 1
ATOM 2029 C CA . SER A 1 265 ? 9.906 5.519 -25.092 1.0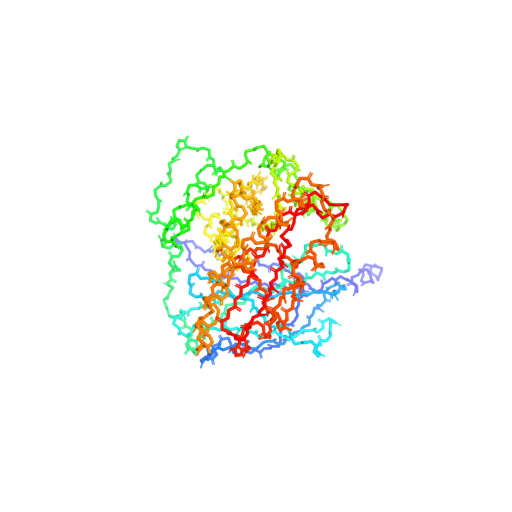0 89.44 265 SER A CA 1
ATOM 2030 C C . SER A 1 265 ? 10.883 4.485 -25.641 1.00 89.44 265 SER A C 1
ATOM 2032 O O . SER A 1 265 ? 11.163 3.499 -24.974 1.00 89.44 265 SER A O 1
ATOM 2034 N N . GLU A 1 266 ? 11.422 4.723 -26.840 1.00 88.69 266 GLU A N 1
ATOM 2035 C CA . GLU A 1 266 ? 12.524 3.935 -27.430 1.00 88.69 266 GLU A CA 1
ATOM 2036 C C . GLU A 1 266 ? 12.293 2.407 -27.467 1.00 88.69 266 GLU A C 1
ATOM 2038 O O . GLU A 1 266 ? 13.213 1.616 -27.291 1.00 88.69 266 GLU A O 1
ATOM 2043 N N . GLY A 1 267 ? 11.051 1.975 -27.714 1.00 87.44 267 GLY A N 1
ATOM 2044 C CA . GLY A 1 267 ? 10.691 0.550 -27.757 1.00 87.44 267 GLY A CA 1
ATOM 2045 C C . GLY A 1 267 ? 10.427 -0.077 -26.385 1.00 87.44 267 GLY A C 1
ATOM 2046 O O . GLY A 1 267 ? 10.021 -1.236 -26.319 1.00 87.44 267 GLY A O 1
ATOM 2047 N N . SER A 1 268 ? 10.594 0.687 -25.307 1.00 91.62 268 SER A N 1
ATOM 2048 C CA . SER A 1 268 ? 10.099 0.340 -23.981 1.00 91.62 268 SER A CA 1
ATOM 2049 C C . SER A 1 268 ? 8.728 0.954 -23.743 1.00 91.62 268 SER A C 1
ATOM 2051 O O . SER A 1 268 ? 8.460 2.103 -24.113 1.00 91.62 268 SER A O 1
ATOM 2053 N N . THR A 1 269 ? 7.874 0.203 -23.065 1.00 95.31 269 THR A N 1
ATOM 2054 C CA . THR A 1 269 ? 6.664 0.738 -22.458 1.00 95.31 269 THR A CA 1
ATOM 2055 C C . THR A 1 269 ? 6.941 0.949 -20.981 1.00 95.31 269 THR A C 1
ATOM 2057 O O . THR A 1 269 ? 7.616 0.165 -20.318 1.00 95.31 269 THR A O 1
ATOM 2060 N N . MET A 1 270 ? 6.465 2.069 -20.471 1.00 95.06 270 MET A N 1
ATOM 2061 C CA . MET A 1 270 ? 6.520 2.428 -19.073 1.00 95.06 270 MET A CA 1
ATOM 2062 C C . MET A 1 270 ? 5.106 2.472 -18.529 1.00 95.06 270 MET A C 1
ATOM 2064 O O . MET A 1 270 ? 4.222 3.080 -19.134 1.00 95.06 270 MET A O 1
ATOM 2068 N N . VAL A 1 271 ? 4.932 1.876 -17.358 1.00 96.31 271 VAL A N 1
ATOM 2069 C CA . VAL A 1 271 ? 3.648 1.798 -16.679 1.00 96.31 271 VAL A CA 1
ATOM 2070 C C . VAL A 1 271 ? 3.822 2.324 -15.264 1.00 96.31 271 VAL A C 1
ATOM 2072 O O . VAL A 1 271 ? 4.607 1.789 -14.485 1.00 96.31 271 VAL A O 1
ATOM 2075 N N . THR A 1 272 ? 3.093 3.384 -14.928 1.00 96.19 272 THR A N 1
ATOM 2076 C CA . THR A 1 272 ? 2.845 3.769 -13.539 1.00 96.19 272 THR A CA 1
ATOM 2077 C C . THR A 1 272 ? 1.538 3.141 -13.099 1.00 96.19 272 THR A C 1
ATOM 2079 O O . THR A 1 272 ? 0.473 3.443 -13.631 1.00 96.19 272 THR A O 1
ATOM 2082 N N . PHE A 1 273 ? 1.632 2.283 -12.098 1.00 96.19 273 PHE A N 1
ATOM 2083 C CA . PHE A 1 273 ? 0.521 1.600 -11.470 1.00 96.19 273 PHE A CA 1
ATOM 2084 C C . PHE A 1 273 ? 0.215 2.289 -10.145 1.00 96.19 273 PHE A C 1
ATOM 2086 O O . PHE A 1 273 ? 0.996 2.190 -9.202 1.00 96.19 273 PHE A O 1
ATOM 2093 N N . ALA A 1 274 ? -0.900 3.012 -10.087 1.00 97.44 274 ALA A N 1
ATOM 2094 C CA . ALA A 1 274 ? -1.390 3.660 -8.880 1.00 97.44 274 ALA A CA 1
ATOM 2095 C C . ALA A 1 274 ? -2.604 2.909 -8.339 1.00 97.44 274 ALA A C 1
ATOM 2097 O O . ALA A 1 274 ? -3.523 2.579 -9.088 1.00 97.44 274 ALA A O 1
ATOM 2098 N N . VAL A 1 275 ? -2.624 2.683 -7.032 1.00 97.81 275 VAL A N 1
ATOM 2099 C CA . VAL A 1 275 ? -3.739 2.053 -6.336 1.00 97.81 275 VAL A CA 1
ATOM 2100 C C . VAL A 1 275 ? -4.233 2.937 -5.207 1.00 97.81 275 VAL A C 1
ATOM 2102 O O . VAL A 1 275 ? -3.446 3.637 -4.562 1.00 97.81 275 VAL A O 1
ATOM 2105 N N . TYR A 1 276 ? -5.534 2.874 -4.963 1.00 97.88 276 TYR A N 1
ATOM 2106 C CA . TYR A 1 276 ? -6.218 3.676 -3.964 1.00 97.88 276 TYR A CA 1
ATOM 2107 C C . TYR A 1 276 ? -7.144 2.785 -3.144 1.00 97.88 276 TYR A C 1
ATOM 2109 O O . TYR A 1 276 ? -7.903 1.984 -3.701 1.00 97.88 276 TYR A O 1
ATOM 2117 N N . GLY A 1 277 ? -7.081 2.959 -1.828 1.00 96.56 277 GLY A N 1
ATOM 2118 C CA . GLY A 1 277 ? -8.139 2.530 -0.925 1.00 96.56 277 GLY A CA 1
ATOM 2119 C C . GLY A 1 277 ? -9.072 3.687 -0.643 1.00 96.56 277 GLY A C 1
ATOM 2120 O O . GLY A 1 277 ? -8.609 4.808 -0.404 1.00 96.56 277 GLY A O 1
ATOM 2121 N N . VAL A 1 278 ? -10.374 3.432 -0.682 1.00 96.19 278 VAL A N 1
ATOM 2122 C CA . VAL A 1 278 ? -11.402 4.449 -0.456 1.00 96.19 278 VAL A CA 1
ATOM 2123 C C . VAL A 1 278 ? -12.289 4.053 0.716 1.00 96.19 278 VAL A C 1
ATOM 2125 O O . VAL A 1 278 ? -12.509 2.878 0.987 1.00 96.19 278 VAL A O 1
ATOM 2128 N N . ILE A 1 279 ? -12.817 5.043 1.434 1.00 93.75 279 ILE A N 1
ATOM 2129 C CA . ILE A 1 279 ? -13.851 4.773 2.434 1.00 93.75 279 ILE A CA 1
ATOM 2130 C C . ILE A 1 279 ? -15.106 4.333 1.698 1.00 93.75 279 ILE A C 1
ATOM 2132 O O . ILE A 1 279 ? -15.754 5.144 1.030 1.00 93.75 279 ILE A O 1
ATOM 2136 N N . GLU A 1 280 ? -15.454 3.060 1.861 1.00 88.81 280 GLU A N 1
ATOM 2137 C CA . GLU A 1 280 ? -16.701 2.501 1.363 1.00 88.81 280 GLU A CA 1
ATOM 2138 C C . GLU A 1 280 ? -17.908 3.248 1.953 1.00 88.81 280 GLU A C 1
ATOM 2140 O O . GLU A 1 280 ? -17.911 3.695 3.114 1.00 88.81 280 GLU A O 1
ATOM 2145 N N . ASP A 1 281 ? -18.987 3.310 1.171 1.00 88.19 281 ASP A N 1
ATOM 2146 C CA . ASP A 1 281 ? -20.311 3.751 1.624 1.00 88.19 281 ASP A CA 1
ATOM 2147 C C . ASP A 1 281 ? -20.992 2.660 2.465 1.00 88.19 281 ASP A C 1
ATOM 2149 O O . ASP A 1 281 ? -22.116 2.221 2.218 1.00 88.19 281 ASP A O 1
ATOM 2153 N N . GLU A 1 282 ? -20.269 2.195 3.476 1.00 91.25 282 GLU A N 1
ATOM 2154 C CA . GLU A 1 282 ? -20.720 1.220 4.447 1.00 91.25 282 GLU A CA 1
ATOM 2155 C C . GLU A 1 282 ? -21.232 1.894 5.725 1.00 91.25 282 GLU A C 1
ATOM 2157 O O . GLU A 1 282 ? -20.906 3.038 6.056 1.00 91.25 282 GLU A O 1
ATOM 2162 N N . THR A 1 283 ? -22.062 1.166 6.468 1.00 95.62 283 THR A N 1
ATOM 2163 C CA . THR A 1 283 ? -22.584 1.650 7.751 1.00 95.62 283 THR A CA 1
ATOM 2164 C C . THR A 1 283 ? -21.478 1.717 8.808 1.00 95.62 283 THR A C 1
ATOM 2166 O O . THR A 1 283 ? -20.564 0.894 8.804 1.00 95.62 283 THR A O 1
ATOM 2169 N N . ILE A 1 284 ? -21.616 2.617 9.786 1.00 95.75 284 ILE A N 1
ATOM 2170 C CA . ILE A 1 284 ? -20.711 2.713 10.949 1.00 95.75 284 ILE A CA 1
ATOM 2171 C C . ILE A 1 284 ? -20.566 1.348 11.654 1.00 95.75 284 ILE A C 1
ATOM 2173 O O . ILE A 1 284 ? -19.470 0.951 12.043 1.00 95.75 284 ILE A O 1
ATOM 2177 N N . GLN A 1 285 ? -21.657 0.578 11.749 1.00 96.88 285 GLN A N 1
ATOM 2178 C CA . GLN A 1 285 ? -21.641 -0.774 12.316 1.00 96.88 285 GLN A CA 1
ATOM 2179 C C . GLN A 1 285 ? -20.748 -1.741 11.526 1.00 96.88 285 GLN A C 1
ATOM 2181 O O . GLN A 1 285 ? -20.060 -2.559 12.130 1.00 96.88 285 GLN A O 1
ATOM 2186 N N . ALA A 1 286 ? -20.765 -1.673 10.192 1.00 95.88 286 ALA A N 1
ATOM 2187 C CA . ALA A 1 286 ? -19.939 -2.534 9.348 1.00 95.88 286 ALA A CA 1
ATOM 2188 C C . ALA A 1 286 ? -18.445 -2.241 9.559 1.00 95.88 286 ALA A C 1
ATOM 2190 O O . ALA A 1 286 ? -17.673 -3.175 9.770 1.00 95.88 286 ALA A O 1
ATOM 2191 N N . ARG A 1 287 ? -18.063 -0.959 9.649 1.00 95.81 287 ARG A N 1
ATOM 2192 C CA . ARG A 1 287 ? -16.688 -0.550 9.986 1.00 95.81 287 ARG A CA 1
ATOM 2193 C C . ARG A 1 287 ? -16.254 -1.059 11.356 1.00 95.81 287 ARG A C 1
ATOM 2195 O O . ARG A 1 287 ? -15.186 -1.651 11.478 1.00 95.81 287 ARG A O 1
ATOM 2202 N N . ALA A 1 288 ? -17.098 -0.880 12.375 1.00 96.81 288 ALA A N 1
ATOM 2203 C CA . ALA A 1 288 ? -16.821 -1.382 13.720 1.00 96.81 288 ALA A CA 1
ATOM 2204 C C . ALA A 1 288 ? -16.648 -2.911 13.739 1.00 96.81 288 ALA A C 1
ATOM 2206 O O . ALA A 1 288 ? -15.748 -3.421 14.404 1.00 96.81 288 ALA A O 1
ATOM 2207 N N . ASN A 1 289 ? -17.453 -3.642 12.961 1.00 96.38 289 ASN A N 1
ATOM 2208 C CA . ASN A 1 289 ? -17.320 -5.091 12.830 1.00 96.38 289 ASN A CA 1
ATOM 2209 C C . ASN A 1 289 ? -16.003 -5.497 12.151 1.00 96.38 289 ASN A C 1
ATOM 2211 O O . ASN A 1 289 ? -15.355 -6.414 12.645 1.00 96.38 289 ASN A O 1
ATOM 2215 N N . LYS A 1 290 ? -15.568 -4.805 11.085 1.00 94.44 290 LYS A N 1
ATOM 2216 C CA . LYS A 1 290 ? -14.266 -5.064 10.436 1.00 94.44 290 LYS A CA 1
ATOM 2217 C C . LYS A 1 290 ? -13.113 -4.931 11.436 1.00 94.44 290 LYS A C 1
ATOM 2219 O O . LYS A 1 290 ? -12.269 -5.816 11.534 1.00 94.44 290 LYS A O 1
ATOM 2224 N N . VAL A 1 291 ? -13.122 -3.868 12.244 1.00 95.44 291 VAL A N 1
ATOM 2225 C CA . VAL A 1 291 ? -12.111 -3.645 13.293 1.00 95.44 291 VAL A CA 1
ATOM 2226 C C . VAL A 1 291 ? -12.179 -4.729 14.370 1.00 95.44 291 VAL A C 1
ATOM 2228 O O . VAL A 1 291 ? -11.149 -5.275 14.758 1.00 95.44 291 VAL A O 1
ATOM 2231 N N . PHE A 1 292 ? -13.381 -5.097 14.822 1.00 96.31 292 PHE A N 1
ATOM 2232 C CA . PHE A 1 292 ? -13.577 -6.179 15.791 1.00 96.31 292 PHE A CA 1
ATOM 2233 C C . PHE A 1 292 ? -13.030 -7.524 15.290 1.00 96.31 292 PHE A C 1
ATOM 2235 O O . PHE A 1 292 ? -12.373 -8.258 16.034 1.00 96.31 292 PHE A O 1
ATOM 2242 N N . GLU A 1 293 ? -13.291 -7.854 14.025 1.00 94.88 293 GLU A N 1
ATOM 2243 C CA . GLU A 1 293 ? -12.787 -9.062 13.373 1.00 94.88 293 GLU A CA 1
ATOM 2244 C C . GLU A 1 293 ? -11.262 -9.028 13.238 1.00 94.88 293 GLU A C 1
ATOM 2246 O O . GLU A 1 293 ? -10.609 -10.020 13.569 1.00 94.88 293 GLU A O 1
ATOM 2251 N N . ALA A 1 294 ? -10.687 -7.885 12.846 1.00 92.44 294 ALA A N 1
ATOM 2252 C CA . ALA A 1 294 ? -9.243 -7.697 12.745 1.00 92.44 294 ALA A CA 1
ATOM 2253 C C . ALA A 1 294 ? -8.540 -7.889 14.102 1.00 92.44 294 ALA A C 1
ATOM 2255 O O . ALA A 1 294 ? -7.564 -8.639 14.182 1.00 92.44 294 ALA A O 1
ATOM 2256 N N . ILE A 1 295 ? -9.065 -7.296 15.184 1.00 93.94 295 ILE A N 1
ATOM 2257 C CA . ILE A 1 295 ? -8.515 -7.459 16.543 1.00 93.94 295 ILE A CA 1
ATOM 2258 C C . ILE A 1 295 ? -8.530 -8.937 16.947 1.00 93.94 295 ILE A C 1
ATOM 2260 O O . ILE A 1 295 ? -7.529 -9.486 17.408 1.00 93.94 295 ILE A O 1
ATOM 2264 N N . ASN A 1 296 ? -9.657 -9.622 16.743 1.00 94.81 296 ASN A N 1
ATOM 2265 C CA . ASN A 1 296 ? -9.790 -11.028 17.118 1.00 94.81 296 ASN A CA 1
ATOM 2266 C C . ASN A 1 296 ? -8.944 -11.975 16.260 1.00 94.81 296 ASN A C 1
ATOM 2268 O O . ASN A 1 296 ? -8.471 -12.996 16.769 1.00 94.81 296 ASN A O 1
ATOM 2272 N N . ALA A 1 297 ? -8.726 -11.652 14.984 1.00 92.38 297 ALA A N 1
ATOM 2273 C CA . ALA A 1 297 ? -7.804 -12.383 14.126 1.00 92.38 297 ALA A CA 1
ATOM 2274 C C . ALA A 1 297 ? -6.362 -12.271 14.648 1.00 92.38 297 ALA A C 1
ATOM 2276 O O . ALA A 1 297 ? -5.716 -13.301 14.850 1.00 92.38 297 ALA A O 1
ATOM 2277 N N . GLN A 1 298 ? -5.899 -11.060 14.979 1.00 90.62 298 GLN A N 1
ATOM 2278 C CA . GLN A 1 298 ? -4.563 -10.849 15.550 1.00 90.62 298 GLN A CA 1
ATOM 2279 C C . GLN A 1 298 ? -4.406 -11.535 16.916 1.00 90.62 298 GLN A C 1
ATOM 2281 O O . GLN A 1 298 ? -3.438 -12.262 17.144 1.00 90.62 298 GLN A O 1
ATOM 2286 N N . ARG A 1 299 ? -5.400 -11.418 17.808 1.00 92.50 299 ARG A N 1
ATOM 2287 C CA . ARG A 1 299 ? -5.412 -12.140 19.095 1.00 92.50 299 ARG A CA 1
ATOM 2288 C C . ARG A 1 299 ? -5.307 -13.655 18.898 1.00 92.50 299 ARG A C 1
ATOM 2290 O O . ARG A 1 299 ? -4.550 -14.313 19.609 1.00 92.50 299 ARG A O 1
ATOM 2297 N N . LYS A 1 300 ? -6.004 -14.222 17.907 1.00 93.44 300 LYS A N 1
ATOM 2298 C CA . LYS A 1 300 ? -5.911 -15.653 17.572 1.00 93.44 300 LYS A CA 1
ATOM 2299 C C . LYS A 1 300 ? -4.509 -16.049 17.105 1.00 93.44 300 LYS A C 1
ATOM 2301 O O . LYS A 1 300 ? -4.025 -17.100 17.524 1.00 93.44 300 LYS A O 1
ATOM 2306 N N . GLU A 1 301 ? -3.859 -15.242 16.269 1.00 89.31 301 GLU A N 1
ATOM 2307 C CA . GLU A 1 301 ? -2.477 -15.486 15.823 1.00 89.31 301 GLU A CA 1
ATOM 2308 C C . GLU A 1 301 ? -1.485 -15.492 16.993 1.00 89.31 301 GLU A C 1
ATOM 2310 O O . GLU A 1 301 ? -0.551 -16.294 17.013 1.00 89.31 301 GLU A O 1
ATOM 2315 N N . LEU A 1 302 ? -1.744 -14.671 18.012 1.00 89.31 302 LEU A N 1
ATOM 2316 C CA . LEU A 1 302 ? -0.975 -14.609 19.257 1.00 89.31 302 LEU A CA 1
ATOM 2317 C C . LEU A 1 302 ? -1.374 -15.678 20.293 1.00 89.31 302 LEU A C 1
ATOM 2319 O O . LEU A 1 302 ? -0.833 -15.707 21.397 1.00 89.31 302 LEU A O 1
ATOM 2323 N N . GLY A 1 303 ? -2.324 -16.566 19.975 1.00 92.56 303 GLY A N 1
ATOM 2324 C CA . GLY A 1 303 ? -2.809 -17.594 20.903 1.00 92.56 303 GLY A CA 1
ATOM 2325 C C . GLY A 1 303 ? -3.623 -17.042 22.080 1.00 92.56 303 GLY A C 1
ATOM 2326 O O . GLY A 1 303 ? -3.748 -17.703 23.114 1.00 92.56 303 GLY A O 1
ATOM 2327 N N . ARG A 1 304 ? -4.175 -15.835 21.941 1.00 92.56 304 ARG A N 1
ATOM 2328 C CA . ARG A 1 304 ? -5.019 -15.161 22.933 1.00 92.56 304 ARG A CA 1
ATOM 2329 C C . ARG A 1 304 ? -6.490 -15.532 22.740 1.00 92.56 304 ARG A C 1
ATOM 2331 O O . ARG A 1 304 ? -6.915 -15.985 21.675 1.00 92.56 304 ARG A O 1
ATOM 2338 N N . ARG A 1 305 ? -7.293 -15.359 23.795 1.00 93.81 305 ARG A N 1
ATOM 2339 C CA . ARG A 1 305 ? -8.749 -15.565 23.718 1.00 93.81 305 ARG A CA 1
ATOM 2340 C C . ARG A 1 305 ? -9.399 -14.414 22.940 1.00 93.81 305 ARG A C 1
ATOM 2342 O O . ARG A 1 305 ? -8.970 -13.272 23.120 1.00 93.81 305 ARG A O 1
ATOM 2349 N N . PRO A 1 306 ? -10.430 -14.684 22.121 1.00 95.81 306 PRO A N 1
ATOM 2350 C CA . PRO A 1 306 ? -11.157 -13.624 21.437 1.00 95.81 306 PRO A CA 1
ATOM 2351 C C . PRO A 1 306 ? -11.908 -12.739 22.441 1.00 95.81 306 PRO A C 1
ATOM 2353 O O . PRO A 1 306 ? -12.400 -13.231 23.459 1.00 95.81 306 PRO A O 1
ATOM 2356 N N . LEU A 1 307 ? -12.008 -11.452 22.123 1.00 95.56 307 LEU A N 1
ATOM 2357 C CA . LEU A 1 307 ? -12.858 -10.481 22.801 1.00 95.56 307 LEU A CA 1
ATOM 2358 C C . LEU A 1 307 ? -14.324 -10.706 22.422 1.00 95.56 307 LEU A C 1
ATOM 2360 O O . LEU A 1 307 ? -14.643 -11.177 21.328 1.00 95.56 307 LEU A O 1
ATOM 2364 N N . SER A 1 308 ? -15.225 -10.317 23.319 1.00 96.94 308 SER A N 1
ATOM 2365 C CA . SER A 1 308 ? -16.659 -10.196 23.043 1.00 96.94 308 SER A CA 1
ATOM 2366 C C . SER A 1 308 ? -17.067 -8.726 22.908 1.00 96.94 308 SER A C 1
ATOM 2368 O O . SER A 1 308 ? -16.427 -7.852 23.478 1.00 96.94 308 SER A O 1
ATOM 2370 N N . LEU A 1 309 ? -18.126 -8.413 22.160 1.00 97.44 309 LEU A N 1
ATOM 2371 C CA . LEU A 1 309 ? -18.649 -7.042 22.136 1.00 97.44 309 LEU A CA 1
ATOM 2372 C C . LEU A 1 309 ? -19.469 -6.769 23.402 1.00 97.44 309 LEU A C 1
ATOM 2374 O O . LEU A 1 309 ? -20.385 -7.532 23.724 1.00 97.44 309 LEU A O 1
ATOM 2378 N N . ARG A 1 310 ? -19.194 -5.654 24.081 1.00 96.94 310 ARG A N 1
ATOM 2379 C CA . ARG A 1 310 ? -20.050 -5.133 25.153 1.00 96.94 310 ARG A CA 1
ATOM 2380 C C . ARG A 1 310 ? -21.192 -4.334 24.525 1.00 96.94 310 ARG A C 1
ATOM 2382 O O . ARG A 1 310 ? -21.025 -3.183 24.140 1.00 96.94 310 ARG A O 1
ATOM 2389 N N . LEU A 1 311 ? -22.341 -4.985 24.334 1.00 97.00 311 LEU A N 1
ATOM 2390 C CA . LEU A 1 311 ? -23.416 -4.494 23.458 1.00 97.00 311 LEU A CA 1
ATOM 2391 C C . LEU A 1 311 ? -24.010 -3.140 23.876 1.00 97.00 311 LEU A C 1
ATOM 2393 O O . LEU A 1 311 ? -24.314 -2.322 23.013 1.00 97.00 311 LEU A O 1
ATOM 2397 N N . ASP A 1 312 ? -24.183 -2.900 25.173 1.00 96.19 312 ASP A N 1
ATOM 2398 C CA . ASP A 1 312 ? -24.661 -1.622 25.711 1.00 96.19 312 ASP A CA 1
ATOM 2399 C C . ASP A 1 312 ? -23.688 -0.482 25.388 1.00 96.19 312 ASP A C 1
ATOM 2401 O O . ASP A 1 312 ? -24.107 0.566 24.888 1.00 96.19 312 ASP A O 1
ATOM 2405 N N . ALA A 1 313 ? -22.390 -0.722 25.585 1.00 96.75 313 ALA A N 1
ATOM 2406 C CA . ALA A 1 313 ? -21.354 0.241 25.245 1.00 96.75 313 ALA A CA 1
ATOM 2407 C C . ALA A 1 313 ? -21.234 0.453 23.730 1.00 96.75 313 ALA A C 1
ATOM 2409 O O . ALA A 1 313 ? -21.180 1.589 23.258 1.00 96.75 313 ALA A O 1
ATOM 2410 N N . GLN A 1 314 ? -21.309 -0.628 22.952 1.00 97.81 314 GLN A N 1
ATOM 2411 C CA . GLN A 1 314 ? -21.272 -0.583 21.494 1.00 97.81 314 GLN A CA 1
ATOM 2412 C C . GLN A 1 314 ? -22.403 0.277 20.915 1.00 97.81 314 GLN A C 1
ATOM 2414 O O . GLN A 1 314 ? -22.163 1.082 20.020 1.00 97.81 314 GLN A O 1
ATOM 2419 N N . VAL A 1 315 ? -23.634 0.147 21.422 1.00 97.44 315 VAL A N 1
ATOM 2420 C CA . VAL A 1 315 ? -24.773 0.947 20.942 1.00 97.44 315 VAL A CA 1
ATOM 2421 C C . VAL A 1 315 ? -24.548 2.441 21.185 1.00 97.44 315 VAL A C 1
ATOM 2423 O O . VAL A 1 315 ? -24.787 3.238 20.277 1.00 97.44 315 VAL A O 1
ATOM 2426 N N . LYS A 1 316 ? -24.061 2.832 22.372 1.00 96.50 316 LYS A N 1
ATOM 2427 C CA . LYS A 1 316 ? -23.756 4.243 22.671 1.00 96.50 316 LYS A CA 1
ATOM 2428 C C . LYS A 1 316 ? -22.584 4.748 21.822 1.00 96.50 316 LYS A C 1
ATOM 2430 O O . LYS A 1 316 ? -22.696 5.840 21.275 1.00 96.50 316 LYS A O 1
ATOM 2435 N N . ALA A 1 317 ? -21.521 3.959 21.643 1.00 97.31 317 ALA A N 1
ATOM 2436 C CA . ALA A 1 317 ? -20.400 4.331 20.778 1.00 97.31 317 ALA A CA 1
ATOM 2437 C C . ALA A 1 317 ? -20.875 4.634 19.347 1.00 97.31 317 ALA A C 1
ATOM 2439 O O . ALA A 1 317 ? -20.583 5.697 18.812 1.00 97.31 317 ALA A O 1
ATOM 2440 N N . LEU A 1 318 ? -21.697 3.762 18.753 1.00 97.81 318 LEU A N 1
ATOM 2441 C CA . LEU A 1 318 ? -22.231 3.969 17.402 1.00 97.81 318 LEU A CA 1
ATOM 2442 C C . LEU A 1 318 ? -23.138 5.205 17.286 1.00 97.81 318 LEU A C 1
ATOM 2444 O O . LEU A 1 318 ? -23.130 5.857 16.243 1.00 97.81 318 LEU A O 1
ATOM 2448 N N . ASP A 1 319 ? -23.912 5.537 18.326 1.00 98.06 319 ASP A N 1
ATOM 2449 C CA . ASP A 1 319 ? -24.710 6.771 18.363 1.00 98.06 319 ASP A CA 1
ATOM 2450 C C . ASP A 1 319 ? -23.821 8.023 18.402 1.00 98.06 319 ASP A C 1
ATOM 2452 O O . ASP A 1 319 ? -24.072 8.972 17.660 1.00 98.06 319 ASP A O 1
ATOM 2456 N N . LEU A 1 320 ? -22.752 8.008 19.206 1.00 98.00 320 LEU A N 1
ATOM 2457 C CA . LEU A 1 320 ? -21.775 9.101 19.267 1.00 98.00 320 LEU A CA 1
ATOM 2458 C C . LEU A 1 320 ? -21.068 9.292 17.922 1.00 98.00 320 LEU A C 1
ATOM 2460 O O . LEU A 1 320 ? -21.025 10.412 17.416 1.00 98.00 320 LEU A O 1
ATOM 2464 N N . ILE A 1 321 ? -20.619 8.204 17.286 1.00 97.81 321 ILE A N 1
ATOM 2465 C CA . ILE A 1 321 ? -19.991 8.280 15.959 1.00 97.81 321 ILE A CA 1
ATOM 2466 C C . ILE A 1 321 ? -20.965 8.819 14.916 1.00 97.81 321 ILE A C 1
ATOM 2468 O O . ILE A 1 321 ? -20.597 9.638 14.081 1.00 97.81 321 ILE A O 1
ATOM 2472 N N . LYS A 1 322 ? -22.236 8.416 14.976 1.00 97.50 322 LYS A N 1
ATOM 2473 C CA . LYS A 1 322 ? -23.249 8.937 14.057 1.00 97.50 322 LYS A CA 1
ATOM 2474 C C . LYS A 1 322 ? -23.419 10.451 14.191 1.00 97.50 322 LYS A C 1
ATOM 2476 O O . LYS A 1 322 ? -23.606 11.114 13.175 1.00 97.50 322 LYS A O 1
ATOM 2481 N N . LYS A 1 323 ? -23.379 10.988 15.413 1.00 98.00 323 LYS A N 1
ATOM 2482 C CA . LYS A 1 323 ? -23.455 12.436 15.671 1.00 98.00 323 LYS A CA 1
ATOM 2483 C C . LYS A 1 323 ? -22.202 13.163 15.191 1.00 98.00 323 LYS A C 1
ATOM 2485 O O . LYS A 1 323 ? -22.312 14.227 14.589 1.00 98.00 323 LYS A O 1
ATOM 2490 N N . PHE A 1 324 ? -21.035 12.564 15.389 1.00 97.38 324 PHE A N 1
ATOM 2491 C CA . PHE A 1 324 ? -19.769 13.073 14.872 1.00 97.38 324 PHE A CA 1
ATOM 2492 C C . PHE A 1 324 ? -19.744 13.147 13.339 1.00 97.38 324 PHE A C 1
ATOM 2494 O O . PHE A 1 324 ? -19.447 14.200 12.781 1.00 97.38 324 PHE A O 1
ATOM 2501 N N . ASP A 1 325 ? -20.177 12.085 12.652 1.00 95.06 325 ASP A N 1
ATOM 2502 C CA . ASP A 1 325 ? -20.227 12.020 11.183 1.00 95.06 325 ASP A CA 1
ATOM 2503 C C . ASP A 1 325 ? -21.113 13.118 10.561 1.00 95.06 325 ASP A C 1
ATOM 2505 O O . ASP A 1 325 ? -20.897 13.517 9.415 1.00 95.06 325 ASP A O 1
ATOM 2509 N N . VAL A 1 326 ? -22.115 13.617 11.298 1.00 96.56 326 VAL A N 1
ATOM 2510 C CA . VAL A 1 326 ? -22.996 14.716 10.857 1.00 96.56 326 VAL A CA 1
ATOM 2511 C C . VAL A 1 326 ? -22.605 16.087 11.427 1.00 96.56 326 VAL A C 1
ATOM 2513 O O . VAL A 1 326 ? -23.289 17.072 11.148 1.00 96.56 326 VAL A O 1
ATOM 2516 N N . GLY A 1 327 ? -21.515 16.169 12.196 1.00 96.56 327 GLY A N 1
ATOM 2517 C CA . GLY A 1 327 ? -20.996 17.405 12.785 1.00 96.56 327 GLY A CA 1
ATOM 2518 C C . GLY A 1 327 ? -21.776 17.928 13.997 1.00 96.56 327 GLY A C 1
ATOM 2519 O O . GLY A 1 327 ? -21.689 19.116 14.301 1.00 96.56 327 GLY A O 1
ATOM 2520 N N . GLU A 1 328 ? -22.563 17.081 14.668 1.00 98.00 328 GLU A N 1
ATOM 2521 C CA . GLU A 1 328 ? -23.239 17.425 15.932 1.00 98.00 328 GLU A CA 1
ATOM 2522 C C . GLU A 1 328 ? -22.292 17.389 17.141 1.00 98.00 328 GLU A C 1
ATOM 2524 O O . GLU A 1 328 ? -22.551 18.085 18.120 1.00 98.00 328 GLU A O 1
ATOM 2529 N N . LEU A 1 329 ? -21.225 16.588 17.067 1.00 97.69 329 LEU A N 1
ATOM 2530 C CA . LEU A 1 329 ? -20.162 16.471 18.070 1.00 97.69 329 LEU A CA 1
ATOM 2531 C C . LEU A 1 329 ? -18.803 16.691 17.402 1.00 97.69 329 LEU A C 1
ATOM 2533 O O . LEU A 1 329 ? -18.651 16.383 16.215 1.00 97.69 329 LEU A O 1
ATOM 2537 N N . ASP A 1 330 ? -17.827 17.184 18.160 1.00 97.06 330 ASP A N 1
ATOM 2538 C CA . ASP A 1 330 ? -16.421 17.161 17.758 1.00 97.06 330 ASP A CA 1
ATOM 2539 C C . ASP A 1 330 ? -15.687 15.914 18.296 1.00 97.06 330 ASP A C 1
ATOM 2541 O O . ASP A 1 330 ? -16.277 15.055 18.951 1.00 97.06 330 ASP A O 1
ATOM 2545 N N . GLU A 1 331 ? -14.414 15.751 17.931 1.00 95.06 331 GLU A N 1
ATOM 2546 C CA . GLU A 1 331 ? -13.606 14.592 18.343 1.00 95.06 331 GLU A CA 1
ATOM 2547 C C . GLU A 1 331 ? -13.441 14.509 19.878 1.00 95.06 331 GLU A C 1
ATOM 2549 O O . GLU A 1 331 ? -13.723 13.439 20.427 1.00 95.06 331 GLU A O 1
ATOM 2554 N N . PRO A 1 332 ? -13.100 15.599 20.601 1.00 96.31 332 PRO A N 1
ATOM 2555 C CA . PRO A 1 332 ? -13.087 15.599 22.064 1.00 96.31 332 PRO A CA 1
ATOM 2556 C C . PRO A 1 332 ? -14.401 15.141 22.709 1.00 96.31 332 PRO A C 1
ATOM 2558 O O . PRO A 1 332 ? -14.361 14.329 23.635 1.00 96.31 332 PRO A O 1
ATOM 2561 N N . ASP A 1 333 ? -15.552 15.607 22.212 1.00 97.31 333 ASP A N 1
ATOM 2562 C CA . ASP A 1 333 ? -16.867 15.210 22.731 1.00 97.31 333 ASP A CA 1
ATOM 2563 C C . ASP A 1 333 ? -17.130 13.701 22.548 1.00 97.31 333 ASP A C 1
ATOM 2565 O O . ASP A 1 333 ? -17.712 13.041 23.417 1.00 97.31 333 ASP A O 1
ATOM 2569 N N . VAL A 1 334 ? -16.710 13.134 21.408 1.00 96.19 334 VAL A N 1
ATOM 2570 C CA . VAL A 1 334 ? -16.806 11.690 21.143 1.00 96.19 334 VAL A CA 1
ATOM 2571 C C . VAL A 1 334 ? -15.920 10.914 22.103 1.00 96.19 334 VAL A C 1
ATOM 2573 O O . VAL A 1 334 ? -16.396 9.951 22.705 1.00 96.19 334 VAL A O 1
ATOM 2576 N N . MET A 1 335 ? -14.662 11.332 22.260 1.00 94.25 335 MET A N 1
ATOM 2577 C CA . MET A 1 335 ? -13.703 10.670 23.140 1.00 94.25 335 MET A CA 1
ATOM 2578 C C . MET A 1 335 ? -14.193 10.690 24.592 1.00 94.25 335 MET A C 1
ATOM 2580 O O . MET A 1 335 ? -14.272 9.640 25.222 1.00 94.25 335 MET A O 1
ATOM 2584 N N . GLU A 1 336 ? -14.630 11.842 25.111 1.00 95.69 336 GLU A N 1
ATOM 2585 C CA . GLU A 1 336 ? -15.209 11.938 26.459 1.00 95.69 336 GLU A CA 1
ATOM 2586 C C . GLU A 1 336 ? -16.438 11.026 26.608 1.00 95.69 336 GLU A C 1
ATOM 2588 O O . GLU A 1 336 ? -16.528 10.234 27.548 1.00 95.69 336 GLU A O 1
ATOM 2593 N N . GLY A 1 337 ? -17.364 11.068 25.645 1.00 95.50 337 GLY A N 1
ATOM 2594 C CA . GLY A 1 337 ? -18.587 10.269 25.687 1.00 95.50 337 GLY A CA 1
ATOM 2595 C C . GLY A 1 337 ? -18.356 8.757 25.589 1.00 95.50 337 GLY A C 1
ATOM 2596 O O . GLY A 1 337 ? -19.122 7.984 26.185 1.00 95.50 337 GLY A O 1
ATOM 2597 N N . ILE A 1 338 ? -17.334 8.338 24.836 1.00 93.44 338 ILE A N 1
ATOM 2598 C CA . ILE A 1 338 ? -16.921 6.941 24.687 1.00 93.44 338 ILE A CA 1
ATOM 2599 C C . ILE A 1 338 ? -16.116 6.478 25.903 1.00 93.44 338 ILE A C 1
ATOM 2601 O O . ILE A 1 338 ? -16.292 5.341 26.306 1.00 93.44 338 ILE A O 1
ATOM 2605 N N . CYS A 1 339 ? -15.291 7.307 26.539 1.00 93.19 339 CYS A N 1
ATOM 2606 C CA . CYS A 1 339 ? -14.533 6.865 27.712 1.00 93.19 339 CYS A CA 1
ATOM 2607 C C . CYS A 1 339 ? -15.361 6.869 29.015 1.00 93.19 339 CYS A C 1
ATOM 2609 O O . CYS A 1 339 ? -15.008 6.177 29.965 1.00 93.19 339 CYS A O 1
ATOM 2611 N N . ASP A 1 340 ? -16.484 7.595 29.071 1.00 94.38 340 ASP A N 1
ATOM 2612 C CA . ASP A 1 340 ? -17.385 7.669 30.236 1.00 94.38 340 ASP A CA 1
ATOM 2613 C C . ASP A 1 340 ? -18.337 6.451 30.358 1.00 94.38 340 ASP A C 1
ATOM 2615 O O . ASP A 1 340 ? -19.551 6.587 30.549 1.00 94.38 340 ASP A O 1
ATOM 2619 N N . PHE A 1 341 ? -17.829 5.225 30.177 1.00 92.50 341 PHE A N 1
ATOM 2620 C CA . PHE A 1 341 ? -18.586 4.000 30.470 1.00 92.50 341 PHE A CA 1
ATOM 2621 C C . PHE A 1 341 ? -18.257 3.458 31.857 1.00 92.50 341 PHE A C 1
ATOM 2623 O O . PHE A 1 341 ? -17.097 3.328 32.239 1.00 92.50 341 PHE A O 1
ATOM 2630 N N . ASP A 1 342 ? -19.296 3.038 32.581 1.00 88.44 342 ASP A N 1
ATOM 2631 C CA . ASP A 1 342 ? -19.118 2.358 33.861 1.00 88.44 342 ASP A CA 1
ATOM 2632 C C . ASP A 1 342 ? -18.393 1.013 33.676 1.00 88.44 342 ASP A C 1
ATOM 2634 O O . ASP A 1 342 ? -18.860 0.109 32.962 1.00 88.44 342 ASP A O 1
ATOM 2638 N N . GLY A 1 343 ? -17.241 0.905 34.336 1.00 89.19 343 GLY A N 1
ATOM 2639 C CA . GLY A 1 343 ? -16.340 -0.241 34.270 1.00 89.19 343 GLY A CA 1
ATOM 2640 C C . GLY A 1 343 ? -15.464 -0.309 33.020 1.00 89.19 343 GLY A C 1
ATOM 2641 O O . GLY A 1 343 ? -15.002 -1.402 32.724 1.00 89.19 343 GLY A O 1
ATOM 2642 N N . ALA A 1 344 ? -15.289 0.784 32.266 1.00 92.44 344 ALA A N 1
ATOM 2643 C CA . ALA A 1 344 ? -14.230 0.860 31.257 1.00 92.44 344 ALA A CA 1
ATOM 2644 C C . ALA A 1 344 ? -12.854 0.807 31.932 1.00 92.44 344 ALA A C 1
ATOM 2646 O O . ALA A 1 344 ? -12.618 1.547 32.890 1.00 92.44 344 ALA A O 1
ATOM 2647 N N . ASP A 1 345 ? -11.969 -0.043 31.416 1.00 90.75 345 ASP A N 1
ATOM 2648 C CA . ASP A 1 345 ? -10.603 -0.172 31.927 1.00 90.75 345 ASP A CA 1
ATOM 2649 C C . ASP A 1 345 ? -9.663 0.760 31.167 1.00 90.75 345 ASP A C 1
ATOM 2651 O O . ASP A 1 345 ? -9.016 1.620 31.770 1.00 90.75 345 ASP A O 1
ATOM 2655 N N . GLU A 1 346 ? -9.667 0.660 29.835 1.00 92.06 346 GLU A N 1
ATOM 2656 C CA . GLU A 1 346 ? -8.906 1.537 28.952 1.00 92.06 346 GLU A CA 1
ATOM 2657 C C . GLU A 1 346 ? -9.753 2.093 27.809 1.00 92.06 346 GLU A C 1
ATOM 2659 O O . GLU A 1 346 ? -10.737 1.498 27.363 1.00 92.06 346 GLU A O 1
ATOM 2664 N N . CYS A 1 347 ? -9.344 3.263 27.324 1.00 93.56 347 CYS A N 1
ATOM 2665 C CA . CYS A 1 347 ? -9.982 3.973 26.228 1.00 93.56 347 CYS A CA 1
ATOM 2666 C C . CYS A 1 347 ? -8.891 4.537 25.319 1.00 93.56 347 CYS A C 1
ATOM 2668 O O . CYS A 1 347 ? -8.147 5.435 25.714 1.00 93.56 347 CYS A O 1
ATOM 2670 N N . ASN A 1 348 ? -8.792 3.988 24.113 1.00 93.38 348 ASN A N 1
ATOM 2671 C CA . ASN A 1 348 ? -7.709 4.265 23.183 1.00 93.38 348 ASN A CA 1
ATOM 2672 C C . ASN A 1 348 ? -8.243 4.836 21.866 1.00 93.38 348 ASN A C 1
ATOM 2674 O O . ASN A 1 348 ? -9.279 4.398 21.355 1.00 93.38 348 ASN A O 1
ATOM 2678 N N . GLU A 1 349 ? -7.502 5.792 21.305 1.00 94.12 349 GLU A N 1
ATOM 2679 C CA . GLU A 1 349 ? -7.775 6.398 20.004 1.00 94.12 349 GLU A CA 1
ATOM 2680 C C . GLU A 1 349 ? -6.667 6.045 19.008 1.00 94.12 349 GLU A C 1
ATOM 2682 O O . GLU A 1 349 ? -5.479 6.168 19.315 1.00 94.12 349 GLU A O 1
ATOM 2687 N N . TYR A 1 350 ? -7.052 5.649 17.792 1.00 94.31 350 TYR A N 1
ATOM 2688 C CA . TYR A 1 350 ? -6.103 5.341 16.724 1.00 94.31 350 TYR A CA 1
ATOM 2689 C C . TYR A 1 350 ? -6.489 6.007 15.410 1.00 94.31 350 TYR A C 1
ATOM 2691 O O . TYR A 1 350 ? -7.641 5.973 14.985 1.00 94.31 350 TYR A O 1
ATOM 2699 N N . TRP A 1 351 ? -5.478 6.532 14.723 1.00 94.06 351 TRP A N 1
ATOM 2700 C CA . TRP A 1 351 ? -5.586 7.097 13.383 1.00 94.06 351 TRP A CA 1
ATOM 2701 C C . TRP A 1 351 ? -4.956 6.121 12.392 1.00 94.06 351 TRP A C 1
ATOM 2703 O O . TRP A 1 351 ? -3.750 5.869 12.457 1.00 94.06 351 TRP A O 1
ATOM 2713 N N . VAL A 1 352 ? -5.761 5.533 11.504 1.00 94.00 352 VAL A N 1
ATOM 2714 C CA . VAL A 1 352 ? -5.308 4.444 10.624 1.00 94.00 352 VAL A CA 1
ATOM 2715 C C . VAL A 1 352 ? -5.739 4.634 9.173 1.00 94.00 352 VAL A C 1
ATOM 2717 O O . VAL A 1 352 ? -6.840 5.089 8.873 1.00 94.00 352 VAL A O 1
ATOM 2720 N N . GLU A 1 353 ? -4.878 4.212 8.248 1.00 90.81 353 GLU A N 1
ATOM 2721 C CA . GLU A 1 353 ? -5.153 4.223 6.801 1.00 90.81 353 GLU A CA 1
ATOM 2722 C C . GLU A 1 353 ? -5.948 2.984 6.338 1.00 90.81 353 GLU A C 1
ATOM 2724 O O . GLU A 1 353 ? -6.414 2.926 5.200 1.00 90.81 353 GLU A O 1
ATOM 2729 N N . SER A 1 354 ? -6.091 1.974 7.204 1.00 91.44 354 SER A N 1
ATOM 2730 C CA . SER A 1 354 ? -6.765 0.703 6.925 1.00 91.44 354 SER A CA 1
ATOM 2731 C C . SER A 1 354 ? -7.417 0.140 8.186 1.00 91.44 354 SER A C 1
ATOM 2733 O O . SER A 1 354 ? -6.819 0.147 9.261 1.00 91.44 354 SER A O 1
ATOM 2735 N N . LEU A 1 355 ? -8.629 -0.402 8.037 1.00 92.44 355 LEU A N 1
ATOM 2736 C CA . LEU A 1 355 ? -9.330 -1.119 9.109 1.00 92.44 355 LEU A CA 1
ATOM 2737 C C . LEU A 1 355 ? -8.866 -2.576 9.245 1.00 92.44 355 LEU A C 1
ATOM 2739 O O . LEU A 1 355 ? -9.047 -3.178 10.301 1.00 92.44 355 LEU A O 1
ATOM 2743 N N . ASN A 1 356 ? -8.260 -3.131 8.192 1.00 86.12 356 ASN A N 1
ATOM 2744 C CA . ASN A 1 356 ? -7.795 -4.515 8.137 1.00 86.12 356 ASN A CA 1
ATOM 2745 C C . ASN A 1 356 ? -6.325 -4.660 8.557 1.00 86.12 356 ASN A C 1
ATOM 2747 O O . ASN A 1 356 ? -5.923 -5.711 9.056 1.00 86.12 356 ASN A O 1
ATOM 2751 N N . TYR A 1 357 ? -5.513 -3.621 8.343 1.00 79.12 357 TYR A N 1
ATOM 2752 C CA . TYR A 1 357 ? -4.072 -3.658 8.556 1.00 79.12 357 TYR A CA 1
ATOM 2753 C C . TYR A 1 357 ? -3.567 -2.387 9.238 1.00 79.12 357 TYR A C 1
ATOM 2755 O O . TYR A 1 357 ? -3.280 -1.374 8.599 1.00 79.12 357 TYR A O 1
ATOM 2763 N N . TRP A 1 358 ? -3.404 -2.464 10.553 1.00 81.69 358 TRP A N 1
ATOM 2764 C CA . TRP A 1 358 ? -2.773 -1.422 11.351 1.00 81.69 358 TRP A CA 1
ATOM 2765 C C . TRP A 1 358 ? -2.012 -2.041 12.525 1.00 81.69 358 TRP A C 1
ATOM 2767 O O . TRP A 1 358 ? -2.284 -3.172 12.938 1.00 81.69 358 TRP A O 1
ATOM 2777 N N . SER A 1 359 ? -1.008 -1.314 13.019 1.00 75.19 359 SER A N 1
ATOM 2778 C CA . SER A 1 359 ? -0.244 -1.723 14.197 1.00 75.19 359 SER A CA 1
ATOM 2779 C C . SER A 1 359 ? -1.090 -1.449 15.430 1.00 75.19 359 SER A C 1
ATOM 2781 O O . SER A 1 359 ? -1.199 -0.298 15.846 1.00 75.19 359 SER A O 1
ATOM 2783 N N . MET A 1 360 ? -1.695 -2.496 15.984 1.00 80.50 360 MET A N 1
ATOM 2784 C CA . MET A 1 360 ? -2.394 -2.405 17.261 1.00 80.50 360 MET A CA 1
ATOM 2785 C C . MET A 1 360 ? -1.376 -2.255 18.385 1.00 80.50 360 MET A C 1
ATOM 2787 O O . MET A 1 360 ? -0.274 -2.807 18.300 1.00 80.50 360 MET A O 1
ATOM 2791 N N . ASP A 1 361 ? -1.739 -1.495 19.415 1.00 76.44 361 ASP A N 1
ATOM 2792 C CA . ASP A 1 361 ? -0.947 -1.474 20.639 1.00 76.44 361 ASP A CA 1
ATOM 2793 C C . ASP A 1 361 ? -0.917 -2.880 21.252 1.00 76.44 361 ASP A C 1
ATOM 2795 O O . ASP A 1 361 ? -1.885 -3.642 21.121 1.00 76.44 361 ASP A O 1
ATOM 2799 N N . SER A 1 362 ? 0.194 -3.230 21.905 1.00 70.75 362 SER A N 1
ATOM 2800 C CA . SER A 1 362 ? 0.292 -4.497 22.625 1.00 70.75 362 SER A CA 1
ATOM 2801 C C . SER A 1 362 ? -0.819 -4.619 23.647 1.00 70.75 362 SER A C 1
ATOM 2803 O O . SER A 1 362 ? -1.317 -5.718 23.826 1.00 70.75 362 SER A O 1
ATOM 2805 N N . ASP A 1 363 ? -1.263 -3.517 24.244 1.00 79.25 363 ASP A N 1
ATOM 2806 C CA . ASP A 1 363 ? -2.178 -3.547 25.381 1.00 79.25 363 ASP A CA 1
ATOM 2807 C C . ASP A 1 363 ? -3.550 -4.131 24.979 1.00 79.25 363 ASP A C 1
ATOM 2809 O O . ASP A 1 363 ? -3.971 -5.143 25.537 1.00 79.25 363 ASP A O 1
ATOM 2813 N N . ILE A 1 364 ? -4.145 -3.709 23.854 1.00 84.06 364 ILE A N 1
ATOM 2814 C CA . ILE A 1 364 ? -5.382 -4.324 23.309 1.00 84.06 364 ILE A CA 1
ATOM 2815 C C . ILE A 1 364 ? -5.204 -5.823 22.988 1.00 84.06 364 ILE A C 1
ATOM 2817 O O . ILE A 1 364 ? -6.145 -6.628 23.071 1.00 84.06 364 ILE A O 1
ATOM 2821 N N . LEU A 1 365 ? -4.004 -6.222 22.565 1.00 87.62 365 LEU A N 1
ATOM 2822 C CA . LEU A 1 365 ? -3.710 -7.598 22.164 1.00 87.62 365 LEU A CA 1
ATOM 2823 C C . LEU A 1 365 ? -3.323 -8.502 23.345 1.00 87.62 365 LEU A C 1
ATOM 2825 O O . LEU A 1 365 ? -3.614 -9.701 23.305 1.00 87.62 365 LEU A O 1
ATOM 2829 N N . ASP A 1 366 ? -2.698 -7.948 24.379 1.00 77.94 366 ASP A N 1
ATOM 2830 C CA . ASP A 1 366 ? -2.102 -8.657 25.509 1.00 77.94 366 ASP A CA 1
ATOM 2831 C C . ASP A 1 366 ? -2.965 -8.612 26.771 1.00 77.94 366 ASP A C 1
ATOM 2833 O O . ASP A 1 366 ? -2.816 -9.502 27.614 1.00 77.94 366 ASP A O 1
ATOM 2837 N N . GLU A 1 367 ? -3.894 -7.659 26.883 1.00 71.12 367 GLU A N 1
ATOM 2838 C CA . GLU A 1 367 ? -4.810 -7.544 28.014 1.00 71.12 367 GLU A CA 1
ATOM 2839 C C . GLU A 1 367 ? -5.681 -8.794 28.214 1.00 71.12 367 GLU A C 1
ATOM 2841 O O . GLU A 1 367 ? -6.178 -9.432 27.266 1.00 71.12 367 GLU A O 1
ATOM 2846 N N . ASP A 1 368 ? -5.932 -9.075 29.499 1.00 80.56 368 ASP A N 1
ATOM 2847 C CA . ASP A 1 368 ? -6.932 -10.030 29.990 1.00 80.56 368 ASP A CA 1
ATOM 2848 C C . ASP A 1 368 ? -8.380 -9.565 29.729 1.00 80.56 368 ASP A C 1
ATOM 2850 O O . ASP A 1 368 ? -9.319 -10.301 30.064 1.00 80.56 368 ASP A O 1
ATOM 2854 N N . ALA A 1 369 ? -8.552 -8.402 29.083 1.00 80.12 369 ALA A N 1
ATOM 2855 C CA . ALA A 1 369 ? -9.822 -7.855 28.640 1.00 80.12 369 ALA A CA 1
ATOM 2856 C C . ALA A 1 369 ? -10.693 -8.942 28.004 1.00 80.12 369 ALA A C 1
ATOM 2858 O O . ALA A 1 369 ? -10.257 -9.750 27.169 1.00 80.12 369 ALA A O 1
ATOM 2859 N N . LYS A 1 370 ? -11.960 -8.970 28.418 1.00 88.81 370 LYS A N 1
ATOM 2860 C CA . LYS A 1 370 ? -12.946 -9.947 27.940 1.00 88.81 370 LYS A CA 1
ATOM 2861 C C . LYS A 1 370 ? -13.930 -9.318 26.976 1.00 88.81 370 LYS A C 1
ATOM 2863 O O . LYS A 1 370 ? -14.533 -10.040 26.166 1.00 88.81 370 LYS A O 1
ATOM 2868 N N . GLN A 1 371 ? -14.118 -8.002 27.057 1.00 95.81 371 GLN A N 1
ATOM 2869 C CA . GLN A 1 371 ? -15.066 -7.290 26.217 1.00 95.81 371 GLN A CA 1
ATOM 2870 C C . GLN A 1 371 ? -14.500 -5.997 25.632 1.00 95.81 371 GLN A C 1
ATOM 2872 O O . GLN A 1 371 ? -13.527 -5.444 26.132 1.00 95.81 371 GLN A O 1
ATOM 2877 N N . VAL A 1 372 ? -15.125 -5.529 24.551 1.00 96.69 372 VAL A N 1
ATOM 2878 C CA . VAL A 1 372 ? -14.739 -4.303 23.849 1.00 96.69 372 VAL A CA 1
ATOM 2879 C C . VAL A 1 372 ? -15.959 -3.569 23.288 1.00 96.69 372 VAL A C 1
ATOM 2881 O O . VAL A 1 372 ? -16.969 -4.198 22.956 1.00 96.69 372 VAL A O 1
ATOM 2884 N N . ALA A 1 373 ? -15.861 -2.249 23.159 1.00 97.25 373 ALA A N 1
ATOM 2885 C CA . ALA A 1 373 ? -16.733 -1.423 22.327 1.00 97.25 373 ALA A CA 1
ATOM 2886 C C . ALA A 1 373 ? -15.887 -0.611 21.340 1.00 97.25 373 ALA A C 1
ATOM 2888 O O . ALA A 1 373 ? -14.794 -0.162 21.680 1.00 97.25 373 ALA A O 1
ATOM 2889 N N . ILE A 1 374 ? -16.374 -0.467 20.107 1.00 97.75 374 ILE A N 1
ATOM 2890 C CA . ILE A 1 374 ? -15.613 0.080 18.980 1.00 97.75 374 ILE A CA 1
ATOM 2891 C C . ILE A 1 374 ? -16.448 1.130 18.241 1.00 97.75 374 ILE A C 1
ATOM 2893 O O . ILE A 1 374 ? -17.526 0.831 17.720 1.00 97.75 374 ILE A O 1
ATOM 2897 N N . GLY A 1 375 ? -15.923 2.348 18.147 1.00 97.06 375 GLY A N 1
ATOM 2898 C CA . GLY A 1 375 ? -16.390 3.402 17.250 1.00 97.06 375 GLY A CA 1
ATOM 2899 C C . GLY A 1 375 ? -15.420 3.584 16.083 1.00 97.06 375 GLY A C 1
ATOM 2900 O O . GLY A 1 375 ? -14.210 3.530 16.281 1.00 97.06 375 GLY A O 1
ATOM 2901 N N . VAL A 1 376 ? -15.936 3.790 14.866 1.00 97.62 376 VAL A N 1
ATOM 2902 C CA . VAL A 1 376 ? -15.104 4.023 13.673 1.00 97.62 376 VAL A CA 1
ATOM 2903 C C . VAL A 1 376 ? -15.724 5.097 12.793 1.00 97.62 376 VAL A C 1
ATOM 2905 O O . VAL A 1 376 ? -16.821 4.899 12.266 1.00 97.62 376 VAL A O 1
ATOM 2908 N N . SER A 1 377 ? -14.999 6.190 12.571 1.00 97.12 377 SER A N 1
ATOM 2909 C CA . SER A 1 377 ? -15.365 7.228 11.602 1.00 97.12 377 SER A CA 1
ATOM 2910 C C . SER A 1 377 ? -14.282 7.388 10.539 1.00 97.12 377 SER A C 1
ATOM 2912 O O . SER A 1 377 ? -13.129 7.013 10.741 1.00 97.12 377 SER A O 1
ATOM 2914 N N . GLY A 1 378 ? -14.670 7.925 9.386 1.00 96.19 378 GLY A N 1
ATOM 2915 C CA . GLY A 1 378 ? -13.739 8.406 8.379 1.00 96.19 378 GLY A CA 1
ATOM 2916 C C . GLY A 1 378 ? -13.681 9.924 8.440 1.00 96.19 378 GLY A C 1
ATOM 2917 O O . GLY A 1 378 ? -14.718 10.567 8.303 1.00 96.19 378 GLY A O 1
ATOM 2918 N N . VAL A 1 379 ? -12.488 10.492 8.596 1.00 95.81 379 VAL A N 1
ATOM 2919 C CA . VAL A 1 379 ? -12.292 11.940 8.739 1.00 95.81 379 VAL A CA 1
ATOM 2920 C C . VAL A 1 379 ? -11.325 12.477 7.687 1.00 95.81 379 VAL A C 1
ATOM 2922 O O . VAL A 1 379 ? -10.353 11.797 7.343 1.00 95.81 379 VAL A O 1
ATOM 2925 N N . PRO A 1 380 ? -11.560 13.686 7.149 1.00 95.12 380 PRO A N 1
ATOM 2926 C CA . PRO A 1 380 ? -10.610 14.323 6.251 1.00 95.12 380 PRO A CA 1
ATOM 2927 C C . PRO A 1 380 ? -9.370 14.772 7.033 1.00 95.12 380 PRO A C 1
ATOM 2929 O O . PRO A 1 380 ? -9.473 15.403 8.085 1.00 95.12 380 PRO A O 1
ATOM 2932 N N . LEU A 1 381 ? -8.181 14.494 6.501 1.00 91.62 381 LEU A N 1
ATOM 2933 C CA . LEU A 1 381 ? -6.927 14.968 7.079 1.00 91.62 381 LEU A CA 1
ATOM 2934 C C . LEU A 1 381 ? -6.730 16.465 6.769 1.00 91.62 381 LEU A C 1
ATOM 2936 O O . LEU A 1 381 ? -6.784 16.855 5.595 1.00 91.62 381 LEU A O 1
ATOM 2940 N N . PRO A 1 382 ? -6.434 17.316 7.773 1.00 89.75 382 PRO A N 1
ATOM 2941 C CA . PRO A 1 382 ? -6.268 18.751 7.566 1.00 89.75 382 PRO A CA 1
ATOM 2942 C C . PRO A 1 382 ? -5.228 19.083 6.491 1.00 89.75 382 PRO A C 1
ATOM 2944 O O . PRO A 1 382 ? -4.107 18.579 6.513 1.00 89.75 382 PRO A O 1
ATOM 2947 N N . ASN A 1 383 ? -5.572 19.996 5.578 1.00 89.06 383 ASN A N 1
ATOM 2948 C CA . ASN A 1 383 ? -4.704 20.457 4.484 1.00 89.06 383 ASN A CA 1
ATOM 2949 C C . ASN A 1 383 ? -4.263 19.364 3.491 1.00 89.06 383 ASN A C 1
ATOM 2951 O O . ASN A 1 383 ? -3.277 19.549 2.775 1.00 89.06 383 ASN A O 1
ATOM 2955 N N . THR A 1 384 ? -4.980 18.242 3.413 1.00 88.94 384 THR A N 1
ATOM 2956 C CA . THR A 1 384 ? -4.735 17.206 2.406 1.00 88.94 384 THR A CA 1
ATOM 2957 C C . THR A 1 384 ? -6.050 16.775 1.748 1.00 88.94 384 THR A C 1
ATOM 2959 O O . THR A 1 384 ? -7.107 16.926 2.352 1.00 88.94 384 THR A O 1
ATOM 2962 N N . PRO A 1 385 ? -6.014 16.212 0.528 1.00 88.69 385 PRO A N 1
ATOM 2963 C CA . PRO A 1 385 ? -7.195 15.598 -0.081 1.00 88.69 385 PRO A CA 1
ATOM 2964 C C . PRO A 1 385 ? -7.490 14.191 0.472 1.00 88.69 385 PRO A C 1
ATOM 2966 O O . PRO A 1 385 ? -8.378 13.511 -0.032 1.00 88.69 385 PRO A O 1
ATOM 2969 N N . HIS A 1 386 ? -6.720 13.725 1.460 1.00 93.62 386 HIS A N 1
ATOM 2970 C CA . HIS A 1 386 ? -6.835 12.372 1.992 1.00 93.62 386 HIS A CA 1
ATOM 2971 C C . HIS A 1 386 ? -7.767 12.338 3.187 1.00 93.62 386 HIS A C 1
ATOM 2973 O O . HIS A 1 386 ? -7.947 13.313 3.915 1.00 93.62 386 HIS A O 1
ATOM 2979 N N . TRP A 1 387 ? -8.311 11.157 3.387 1.00 96.38 387 TRP A N 1
ATOM 2980 C CA . TRP A 1 387 ? -9.060 10.758 4.547 1.00 96.38 387 TRP A CA 1
ATOM 2981 C C . TRP A 1 387 ? -8.220 9.783 5.363 1.00 96.38 387 TRP A C 1
ATOM 2983 O O . TRP A 1 387 ? -7.203 9.261 4.913 1.00 96.38 387 TRP A O 1
ATOM 2993 N N . THR A 1 388 ? -8.658 9.543 6.580 1.00 95.94 388 THR A N 1
ATOM 2994 C CA . THR A 1 388 ? -8.139 8.509 7.468 1.00 95.94 388 THR A CA 1
ATOM 2995 C C . THR A 1 388 ? -9.313 7.951 8.246 1.00 95.94 388 THR A C 1
ATOM 2997 O O . THR A 1 388 ? -10.358 8.598 8.353 1.00 95.94 388 THR A O 1
ATOM 3000 N N . TYR A 1 389 ? -9.154 6.760 8.798 1.00 96.69 389 TYR A N 1
ATOM 3001 C CA . TYR A 1 389 ? -10.054 6.300 9.837 1.00 96.69 389 TYR A CA 1
ATOM 3002 C C . TYR A 1 389 ? -9.572 6.809 11.186 1.00 96.69 389 TYR A C 1
ATOM 3004 O O . TYR A 1 389 ? -8.366 6.859 11.442 1.00 96.69 389 TYR A O 1
ATOM 3012 N N . ILE A 1 390 ? -10.531 7.161 12.030 1.00 96.38 390 ILE A N 1
ATOM 3013 C CA . ILE A 1 390 ? -10.346 7.339 13.461 1.00 96.38 390 ILE A CA 1
ATOM 3014 C C . ILE A 1 390 ? -11.123 6.229 14.170 1.00 96.38 390 ILE A C 1
ATOM 3016 O O . ILE A 1 390 ? -12.284 5.946 13.850 1.00 96.38 390 ILE A O 1
ATOM 3020 N N . LEU A 1 391 ? -10.430 5.541 15.066 1.00 96.62 391 LEU A N 1
ATOM 3021 C CA . LEU A 1 391 ? -10.904 4.397 15.826 1.00 96.62 391 LEU A CA 1
ATOM 3022 C C . LEU A 1 391 ? -10.958 4.799 17.293 1.00 96.62 391 LEU A C 1
ATOM 3024 O O . LEU A 1 391 ? -9.951 5.259 17.821 1.00 96.62 391 LEU A O 1
ATOM 3028 N N . TRP A 1 392 ? -12.073 4.527 17.957 1.00 96.62 392 TRP A N 1
ATOM 3029 C CA . TRP A 1 392 ? -12.168 4.594 19.413 1.00 96.62 392 TRP A CA 1
ATOM 3030 C C . TRP A 1 392 ? -12.458 3.201 19.943 1.00 96.62 392 TRP A C 1
ATOM 3032 O O . TRP A 1 392 ? -13.462 2.591 19.564 1.00 96.62 392 TRP A O 1
ATOM 3042 N N . ILE A 1 393 ? -11.569 2.683 20.785 1.00 96.12 393 ILE A N 1
ATOM 3043 C CA . ILE A 1 393 ? -11.649 1.328 21.330 1.00 96.12 393 ILE A CA 1
ATOM 3044 C C . ILE A 1 393 ? -11.668 1.428 22.850 1.00 96.12 393 ILE A C 1
ATOM 3046 O O . ILE A 1 393 ? -10.744 1.976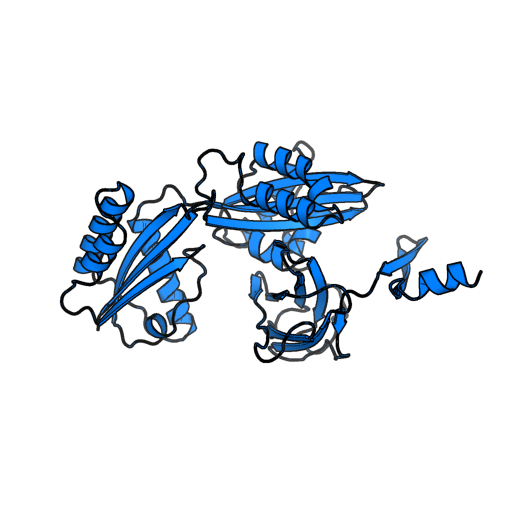 23.445 1.00 96.12 393 ILE A O 1
ATOM 3050 N N . VAL A 1 394 ? -12.711 0.870 23.464 1.00 95.62 394 VAL A N 1
ATOM 3051 C CA . VAL A 1 394 ? -12.857 0.786 24.923 1.00 95.62 394 VAL A CA 1
ATOM 3052 C C . VAL A 1 394 ? -12.819 -0.668 25.345 1.00 95.62 394 VAL A C 1
ATOM 3054 O O . VAL A 1 394 ? -13.618 -1.457 24.830 1.00 95.62 394 VAL A O 1
ATOM 3057 N N . THR A 1 395 ? -11.925 -1.023 26.264 1.00 95.31 395 THR A N 1
ATOM 3058 C CA . THR A 1 395 ? -11.802 -2.383 26.807 1.00 95.31 395 THR A CA 1
ATOM 3059 C C . THR A 1 395 ? -12.482 -2.511 28.169 1.00 95.31 395 THR A C 1
ATOM 3061 O O . THR A 1 395 ? -12.688 -1.532 28.891 1.00 95.31 395 THR A O 1
ATOM 3064 N N . PHE A 1 396 ? -12.910 -3.738 28.471 1.00 94.19 396 PHE A N 1
ATOM 3065 C CA . PHE A 1 396 ? -13.588 -4.099 29.712 1.00 94.19 396 PHE A CA 1
ATOM 3066 C C . PHE A 1 396 ? -13.169 -5.506 30.166 1.00 94.19 396 PHE A C 1
ATOM 3068 O O . PHE A 1 396 ? -13.097 -6.440 29.349 1.00 94.19 396 PHE A O 1
ATOM 3075 N N . ASP A 1 397 ? -12.985 -5.664 31.471 1.00 90.50 397 ASP A N 1
ATOM 3076 C CA . ASP A 1 397 ? -12.678 -6.912 32.173 1.00 90.50 397 ASP A CA 1
ATOM 3077 C C . ASP A 1 397 ? -13.793 -7.966 32.157 1.00 90.50 397 ASP A C 1
ATOM 3079 O O . ASP A 1 397 ? -15.008 -7.670 32.235 1.00 90.50 397 ASP A O 1
#

Radius of gyration: 23.91 Å; chains: 1; bounding box: 69×46×65 Å

Organism: NCBI:txid2600177